Protein AF-A0A357B096-F1 (afdb_monomer_lite)

Structure (mmCIF, N/CA/C/O backbone):
data_AF-A0A357B096-F1
#
_entry.id   AF-A0A357B096-F1
#
loop_
_atom_site.group_PDB
_atom_site.id
_atom_site.type_symbol
_atom_site.label_atom_id
_atom_site.label_alt_id
_atom_site.label_comp_id
_atom_site.label_asym_id
_atom_site.label_entity_id
_atom_site.label_seq_id
_atom_site.pdbx_PDB_ins_code
_atom_site.Cartn_x
_atom_site.Cartn_y
_atom_site.Cartn_z
_atom_site.occupancy
_atom_site.B_iso_or_equiv
_atom_site.auth_seq_id
_atom_site.auth_comp_id
_atom_site.auth_asym_id
_atom_site.auth_atom_id
_atom_site.pdbx_PDB_model_num
ATOM 1 N N . GLY A 1 1 ? 6.303 14.203 38.501 1.00 31.31 1 GLY A N 1
ATOM 2 C CA . GLY A 1 1 ? 5.641 14.514 39.780 1.00 31.31 1 GLY A CA 1
ATOM 3 C C . GLY A 1 1 ? 6.641 14.340 40.897 1.00 31.31 1 GLY A C 1
ATOM 4 O O . GLY A 1 1 ? 7.322 13.324 40.927 1.00 31.31 1 GLY A O 1
ATOM 5 N N . THR A 1 2 ? 6.788 15.343 41.754 1.00 23.73 2 THR A N 1
ATOM 6 C CA . THR A 1 2 ? 7.659 15.304 42.933 1.00 23.73 2 THR A CA 1
ATOM 7 C C . THR A 1 2 ? 7.114 14.257 43.903 1.00 23.73 2 THR A C 1
ATOM 9 O O . THR A 1 2 ? 5.992 14.397 44.383 1.00 23.73 2 THR A O 1
ATOM 12 N N . TYR A 1 3 ? 7.874 13.185 44.145 1.00 24.59 3 TYR A N 1
ATOM 13 C CA . TYR A 1 3 ? 7.537 12.177 45.149 1.00 24.59 3 TYR A CA 1
ATOM 14 C C . TYR A 1 3 ? 7.360 12.856 46.510 1.00 24.59 3 TYR A C 1
ATOM 16 O O . TYR A 1 3 ? 8.209 13.637 46.945 1.00 24.59 3 TYR A O 1
ATOM 24 N N . ALA A 1 4 ? 6.236 12.574 47.164 1.00 33.19 4 ALA A N 1
ATOM 25 C CA . ALA A 1 4 ? 5.960 13.056 48.502 1.00 33.19 4 ALA A CA 1
ATOM 26 C C . ALA A 1 4 ? 7.019 12.523 49.482 1.00 33.19 4 ALA A C 1
ATOM 28 O O . ALA A 1 4 ? 7.172 11.317 49.637 1.00 33.19 4 ALA A O 1
ATOM 29 N N . GLY A 1 5 ? 7.731 13.468 50.102 1.00 34.09 5 GLY A N 1
ATOM 30 C CA . GLY A 1 5 ? 8.278 13.444 51.460 1.00 34.09 5 GLY A CA 1
ATOM 31 C C . GLY A 1 5 ? 8.869 12.137 51.987 1.00 34.09 5 GLY A C 1
ATOM 32 O O . GLY A 1 5 ? 8.152 11.219 52.365 1.00 34.09 5 GLY A O 1
ATOM 33 N N . SER A 1 6 ? 10.191 12.147 52.152 1.00 34.19 6 SER A N 1
ATOM 34 C CA . SER A 1 6 ? 10.946 11.312 53.091 1.00 34.19 6 SER A CA 1
ATOM 35 C C . SER A 1 6 ? 10.172 10.995 54.379 1.00 34.19 6 SER A C 1
ATOM 37 O O . SER A 1 6 ? 9.695 11.913 55.053 1.00 34.19 6 SER A O 1
ATOM 39 N N . HIS A 1 7 ? 10.120 9.710 54.747 1.00 34.50 7 HIS A N 1
ATOM 40 C CA . HIS A 1 7 ? 9.739 9.268 56.090 1.00 34.50 7 HIS A CA 1
ATOM 41 C C . HIS A 1 7 ? 10.534 10.081 57.133 1.00 34.50 7 HIS A C 1
ATOM 43 O O . HIS A 1 7 ? 11.765 10.120 57.040 1.00 34.50 7 HIS A O 1
ATOM 49 N N . PRO A 1 8 ? 9.885 10.757 58.099 1.00 43.59 8 PRO A N 1
ATOM 50 C CA . PRO A 1 8 ? 10.605 11.371 59.206 1.00 43.59 8 PRO A CA 1
ATOM 51 C C . PRO A 1 8 ? 11.349 10.280 59.987 1.00 43.59 8 PRO A C 1
ATOM 53 O O . PRO A 1 8 ? 10.822 9.188 60.190 1.00 43.59 8 PRO A O 1
ATOM 56 N N . TYR A 1 9 ? 12.585 10.583 60.395 1.00 44.62 9 TYR A N 1
ATOM 57 C CA . TYR A 1 9 ? 13.492 9.649 61.081 1.00 44.62 9 TYR A CA 1
ATOM 58 C C . TYR A 1 9 ? 12.929 9.152 62.427 1.00 44.62 9 TYR A C 1
ATOM 60 O O . TYR A 1 9 ? 13.328 8.102 62.916 1.00 44.62 9 TYR A O 1
ATOM 68 N N . GLU A 1 10 ? 11.971 9.887 62.997 1.00 45.72 10 GLU A N 1
ATOM 69 C CA . GLU A 1 10 ? 11.179 9.478 64.151 1.00 45.72 10 GLU A CA 1
ATOM 70 C C . GLU A 1 10 ? 9.690 9.707 63.860 1.00 45.72 10 GLU A C 1
ATOM 72 O O . GLU A 1 10 ? 9.260 10.811 63.515 1.00 45.72 10 GLU A O 1
ATOM 77 N N . ASN A 1 11 ? 8.901 8.641 63.988 1.00 51.53 11 ASN A N 1
ATOM 78 C CA . ASN A 1 11 ? 7.446 8.666 63.936 1.00 51.53 11 ASN A CA 1
ATOM 79 C C . ASN A 1 11 ? 6.910 8.708 65.374 1.00 51.53 11 ASN A C 1
ATOM 81 O O . ASN A 1 11 ? 7.250 7.859 66.196 1.00 51.53 11 ASN A O 1
ATOM 85 N N . GLU A 1 12 ? 6.037 9.667 65.682 1.00 50.75 12 GLU A N 1
ATOM 86 C CA . GLU A 1 12 ? 5.393 9.786 66.999 1.00 50.75 12 GLU A CA 1
ATOM 87 C C . GLU A 1 12 ? 4.613 8.508 67.379 1.00 50.75 12 GLU A C 1
ATOM 89 O O . GLU A 1 12 ? 4.503 8.183 68.559 1.00 50.75 12 GLU A O 1
ATOM 94 N N . LEU A 1 13 ? 4.138 7.731 66.394 1.00 50.28 13 LEU A N 1
ATOM 95 C CA . LEU A 1 13 ? 3.526 6.413 66.614 1.00 50.28 13 LEU A CA 1
ATOM 96 C C . LEU A 1 13 ? 4.546 5.326 66.988 1.00 50.28 13 LEU A C 1
ATOM 98 O O . LEU A 1 13 ? 4.192 4.432 67.753 1.00 50.28 13 LEU A O 1
ATOM 102 N N . ASP A 1 14 ? 5.797 5.413 66.527 1.00 52.03 14 ASP A N 1
ATOM 103 C CA . ASP A 1 14 ? 6.862 4.468 66.904 1.00 52.03 14 ASP A CA 1
ATOM 104 C C . ASP A 1 14 ? 7.329 4.721 68.345 1.00 52.03 14 ASP A C 1
ATOM 106 O O . ASP A 1 14 ? 7.612 3.777 69.084 1.00 52.03 14 ASP A O 1
ATOM 110 N N . ALA A 1 15 ? 7.309 5.981 68.798 1.00 51.38 15 ALA A N 1
ATOM 111 C CA . ALA A 1 15 ? 7.528 6.337 70.202 1.00 51.38 15 ALA A CA 1
ATOM 112 C C . ALA A 1 15 ? 6.404 5.814 71.123 1.00 51.38 15 ALA A C 1
ATOM 114 O O . ALA A 1 15 ? 6.666 5.416 72.259 1.00 51.38 15 ALA A O 1
ATOM 115 N N . ILE A 1 16 ? 5.161 5.762 70.627 1.00 53.56 16 ILE A N 1
ATOM 116 C CA . ILE A 1 16 ? 4.012 5.184 71.344 1.00 53.56 16 ILE A CA 1
ATOM 117 C C . ILE A 1 16 ? 4.080 3.646 71.340 1.00 53.56 16 ILE A C 1
ATOM 119 O O . ILE A 1 16 ? 3.831 3.023 72.372 1.00 53.56 16 ILE A O 1
ATOM 123 N N . ALA A 1 17 ? 4.469 3.027 70.221 1.00 51.16 17 ALA A N 1
ATOM 124 C CA . ALA A 1 17 ? 4.640 1.577 70.102 1.00 51.16 17 ALA A CA 1
ATOM 125 C C . ALA A 1 17 ? 5.830 1.050 70.928 1.00 51.16 17 ALA A C 1
ATOM 127 O O . ALA A 1 17 ? 5.753 -0.035 71.501 1.00 51.16 17 ALA A O 1
ATOM 128 N N . GLY A 1 18 ? 6.908 1.832 71.055 1.00 51.66 18 GLY A N 1
ATOM 129 C CA . GLY A 1 18 ? 8.050 1.526 71.923 1.00 51.66 18 GLY A CA 1
ATOM 130 C C . GLY A 1 18 ? 7.743 1.632 73.424 1.00 51.66 18 GLY A C 1
ATOM 131 O O . GLY A 1 18 ? 8.459 1.058 74.243 1.00 51.66 18 GLY A O 1
ATOM 132 N N . ALA A 1 19 ? 6.653 2.308 73.800 1.00 55.06 19 ALA A N 1
ATOM 133 C CA . ALA A 1 19 ? 6.214 2.510 75.179 1.00 55.06 19 ALA A CA 1
ATOM 134 C C . ALA A 1 19 ? 5.150 1.485 75.629 1.00 55.06 19 ALA A C 1
ATOM 136 O O . ALA A 1 19 ? 4.215 1.838 76.346 1.00 55.06 19 ALA A O 1
ATOM 137 N N . LEU A 1 20 ? 5.301 0.209 75.244 1.00 47.72 20 LEU A N 1
ATOM 138 C CA . LEU A 1 20 ? 4.430 -0.940 75.577 1.00 47.72 20 LEU A CA 1
ATOM 139 C C . LEU A 1 20 ? 4.403 -1.321 77.081 1.00 47.72 20 LEU A C 1
ATOM 141 O O . LEU A 1 20 ? 4.337 -2.491 77.447 1.00 47.72 20 LEU A O 1
ATOM 145 N N . ASN A 1 21 ? 4.420 -0.337 77.978 1.00 53.28 21 ASN A N 1
ATOM 146 C CA . ASN A 1 21 ? 4.045 -0.497 79.374 1.00 53.28 21 ASN A CA 1
ATOM 147 C C . ASN A 1 21 ? 2.900 0.471 79.684 1.00 53.28 21 ASN A C 1
ATOM 149 O O . ASN A 1 21 ? 3.072 1.690 79.694 1.00 53.28 21 ASN A O 1
ATOM 153 N N . ALA A 1 22 ? 1.722 -0.089 79.967 1.00 53.56 22 ALA A N 1
ATOM 154 C CA . ALA A 1 22 ? 0.479 0.644 80.214 1.00 53.56 22 ALA A CA 1
ATOM 155 C C . ALA A 1 22 ? 0.575 1.686 81.354 1.00 53.56 22 ALA A C 1
ATOM 157 O O . ALA A 1 22 ? -0.200 2.643 81.381 1.00 53.56 22 ALA A O 1
ATOM 158 N N . ASP A 1 23 ? 1.545 1.541 82.263 1.00 54.91 23 ASP A N 1
ATOM 159 C CA . ASP A 1 23 ? 1.785 2.482 83.363 1.00 54.91 23 ASP A CA 1
ATOM 160 C C . ASP A 1 23 ? 2.572 3.738 82.949 1.00 54.91 23 ASP A C 1
ATOM 162 O O . ASP A 1 23 ? 2.404 4.793 83.563 1.00 54.91 23 ASP A O 1
ATOM 166 N N . ALA A 1 24 ? 3.374 3.676 81.880 1.00 53.66 24 ALA A N 1
ATOM 167 C CA . ALA A 1 24 ? 4.064 4.850 81.340 1.00 53.66 24 ALA A CA 1
ATOM 168 C C . ALA A 1 24 ? 3.096 5.778 80.580 1.00 53.66 24 ALA A C 1
ATOM 170 O O . ALA A 1 24 ? 3.216 7.001 80.664 1.00 53.66 24 ALA A O 1
ATOM 171 N N . LEU A 1 25 ? 2.078 5.210 79.914 1.00 53.47 25 LEU A N 1
ATOM 172 C CA . LEU A 1 25 ? 1.051 5.974 79.194 1.00 53.47 25 LEU A CA 1
ATOM 173 C C . LEU A 1 25 ? 0.126 6.780 80.121 1.00 53.47 25 LEU A C 1
ATOM 175 O O . LEU A 1 25 ? -0.316 7.865 79.750 1.00 53.47 25 LEU A O 1
ATOM 179 N N . LYS A 1 26 ? -0.166 6.291 81.333 1.00 53.31 26 LYS A N 1
ATOM 180 C CA . LYS A 1 26 ? -1.078 6.979 82.271 1.00 53.31 26 LYS A CA 1
ATOM 181 C C . LYS A 1 26 ? -0.535 8.302 82.814 1.00 53.31 26 LYS A C 1
ATOM 183 O O . LYS A 1 26 ? -1.327 9.151 83.212 1.00 53.31 26 LYS A O 1
ATOM 188 N N . ASN A 1 27 ? 0.787 8.476 82.827 1.00 54.12 27 ASN A N 1
ATOM 189 C CA . ASN A 1 27 ? 1.449 9.601 83.490 1.00 54.12 27 ASN A CA 1
ATOM 190 C C . ASN A 1 27 ? 2.103 10.602 82.525 1.00 54.12 27 ASN A C 1
ATOM 192 O O . ASN A 1 27 ? 2.742 11.541 82.993 1.00 54.12 27 ASN A O 1
ATOM 196 N N . MET A 1 28 ? 1.953 10.443 81.202 1.00 55.00 28 MET A N 1
ATOM 197 C CA . MET A 1 28 ? 2.468 11.417 80.233 1.00 55.00 28 MET A CA 1
ATOM 198 C C . MET A 1 28 ? 1.518 12.622 80.096 1.00 55.00 28 MET A C 1
ATOM 200 O O . MET A 1 28 ? 0.404 12.474 79.578 1.00 55.00 28 MET A O 1
ATOM 204 N N . PRO A 1 29 ? 1.935 13.837 80.508 1.00 50.44 29 PRO A N 1
ATOM 205 C CA . PRO A 1 29 ? 1.130 15.039 80.329 1.00 50.44 29 PRO A CA 1
ATOM 206 C C . PRO A 1 29 ? 0.944 15.318 78.833 1.00 50.44 29 PRO A C 1
ATOM 208 O O . PRO A 1 29 ? 1.916 15.418 78.092 1.00 50.44 29 PRO A O 1
ATOM 211 N N . GLY A 1 30 ? -0.306 15.444 78.383 1.00 56.06 30 GLY A N 1
ATOM 212 C CA . GLY A 1 30 ? -0.632 15.742 76.983 1.00 56.06 30 GLY A CA 1
ATOM 213 C C . GLY A 1 30 ? -0.861 14.523 76.083 1.00 56.06 30 GLY A C 1
ATOM 214 O O . GLY A 1 30 ? -1.263 14.712 74.937 1.00 56.06 30 GLY A O 1
ATOM 215 N N . LEU A 1 31 ? -0.707 13.290 76.587 1.00 53.12 31 LEU A N 1
ATOM 216 C CA . LEU A 1 31 ? -0.894 12.073 75.786 1.00 53.12 31 LEU A CA 1
ATOM 217 C C . LEU A 1 31 ? -2.338 11.888 75.304 1.00 53.12 31 LEU A C 1
ATOM 219 O O . LEU A 1 31 ? -2.540 11.506 74.158 1.00 53.12 31 LEU A O 1
ATOM 223 N N . SER A 1 32 ? -3.349 12.221 76.120 1.00 54.16 32 SER A N 1
ATOM 224 C CA . SER A 1 32 ? -4.742 12.161 75.650 1.00 54.16 32 SER A CA 1
ATOM 225 C C . SER A 1 32 ? -4.995 13.183 74.542 1.00 54.16 32 SER A C 1
ATOM 227 O O . SER A 1 32 ? -5.658 12.859 73.569 1.00 54.16 32 SER A O 1
ATOM 229 N N . GLY A 1 33 ? -4.411 14.383 74.637 1.00 56.25 33 GLY A N 1
ATOM 230 C CA . GLY A 1 33 ? -4.511 15.409 73.599 1.00 56.25 33 GLY A CA 1
ATOM 231 C C . GLY A 1 33 ? -3.771 15.026 72.315 1.00 56.25 33 GLY A C 1
ATOM 232 O O . GLY A 1 33 ? -4.271 15.287 71.224 1.00 56.25 33 GLY A O 1
ATOM 233 N N . ALA A 1 34 ? -2.613 14.371 72.432 1.00 56.81 34 ALA A N 1
ATOM 234 C CA . ALA A 1 34 ? -1.844 13.856 71.302 1.00 56.81 34 ALA A CA 1
ATOM 235 C C . ALA A 1 34 ? -2.537 12.658 70.634 1.00 56.81 34 ALA A C 1
ATOM 237 O O . ALA A 1 34 ? -2.692 12.661 69.418 1.00 56.81 34 ALA A O 1
ATOM 238 N N . MET A 1 35 ? -3.048 11.690 71.406 1.00 53.88 35 MET A N 1
ATOM 239 C CA . MET A 1 35 ? -3.862 10.583 70.888 1.00 53.88 35 MET A CA 1
ATOM 240 C C . MET A 1 35 ? -5.145 11.083 70.236 1.00 53.88 35 MET A C 1
ATOM 242 O O . MET A 1 35 ? -5.510 10.595 69.176 1.00 53.88 35 MET A O 1
ATOM 246 N N . GLN A 1 36 ? -5.827 12.057 70.837 1.00 52.97 36 GLN A N 1
ATOM 247 C CA . GLN A 1 36 ? -7.062 12.607 70.290 1.00 52.97 36 GLN A CA 1
ATOM 248 C C . GLN A 1 36 ? -6.782 13.393 69.005 1.00 52.97 36 GLN A C 1
ATOM 250 O O . GLN A 1 36 ? -7.494 13.205 68.028 1.00 52.97 36 GLN A O 1
ATOM 255 N N . LYS A 1 37 ? -5.694 14.174 68.936 1.00 58.66 37 LYS A N 1
ATOM 256 C CA . LYS A 1 37 ? -5.234 14.793 67.680 1.00 58.66 37 LYS A CA 1
ATOM 257 C C . LYS A 1 37 ? -4.816 13.762 66.634 1.00 58.66 37 LYS A C 1
ATOM 259 O O . LYS A 1 37 ? -5.116 13.960 65.466 1.00 58.66 37 LYS A O 1
ATOM 264 N N . ALA A 1 38 ? -4.146 12.681 67.024 1.00 54.16 38 ALA A N 1
ATOM 265 C CA . ALA A 1 38 ? -3.740 11.617 66.110 1.00 54.16 38 ALA A CA 1
ATOM 266 C C . ALA A 1 38 ? -4.950 10.837 65.577 1.00 54.16 38 ALA A C 1
ATOM 268 O O . ALA A 1 38 ? -5.019 10.588 64.380 1.00 54.16 38 ALA A O 1
ATOM 269 N N . LEU A 1 39 ? -5.929 10.521 66.430 1.00 55.62 39 LEU A N 1
ATOM 270 C CA . LEU A 1 39 ? -7.196 9.885 66.057 1.00 55.62 39 LEU A CA 1
ATOM 271 C C . LEU A 1 39 ? -8.057 10.800 65.188 1.00 55.62 39 LEU A C 1
ATOM 273 O O . LEU A 1 39 ? -8.617 10.326 64.210 1.00 55.62 39 LEU A O 1
ATOM 277 N N . VAL A 1 40 ? -8.125 12.099 65.496 1.00 58.16 40 VAL A N 1
ATOM 278 C CA . VAL A 1 40 ? -8.810 13.091 64.652 1.00 58.16 40 VAL A CA 1
ATOM 279 C C . VAL A 1 40 ? -8.108 13.207 63.308 1.00 58.16 40 VAL A C 1
ATOM 281 O O . VAL A 1 40 ? -8.769 13.087 62.294 1.00 58.16 40 VAL A O 1
ATOM 284 N N . LYS A 1 41 ? -6.779 13.327 63.265 1.00 57.47 41 LYS A N 1
ATOM 285 C CA . LYS A 1 41 ? -6.014 13.417 62.012 1.00 57.47 41 LYS A CA 1
ATOM 286 C C . LYS A 1 41 ? -6.062 12.122 61.198 1.00 57.47 41 LYS A C 1
ATOM 288 O O . LYS A 1 41 ? -6.023 12.169 59.974 1.00 57.47 41 LYS A O 1
ATOM 293 N N . TYR A 1 42 ? -6.134 10.965 61.859 1.00 55.25 42 TYR A N 1
ATOM 294 C CA . TYR A 1 42 ? -6.364 9.668 61.223 1.00 55.25 42 TYR A CA 1
ATOM 295 C C . TYR A 1 42 ? -7.795 9.566 60.696 1.00 55.25 42 TYR A C 1
ATOM 297 O O . TYR A 1 42 ? -7.974 9.122 59.573 1.00 55.25 42 TYR A O 1
ATOM 305 N N . GLY A 1 43 ? -8.788 10.033 61.456 1.00 46.84 43 GLY A N 1
ATOM 306 C CA . GLY A 1 43 ? -10.183 10.146 61.034 1.00 46.84 43 GLY A CA 1
ATOM 307 C C . GLY A 1 43 ? -10.348 11.094 59.849 1.00 46.84 43 GLY A C 1
ATOM 308 O O . GLY A 1 43 ? -10.950 10.706 58.863 1.00 46.84 43 GLY A O 1
ATOM 309 N N . GLU A 1 44 ? -9.725 12.271 59.881 1.00 49.50 44 GLU A N 1
ATOM 310 C CA . GLU A 1 44 ? -9.669 13.236 58.780 1.00 49.50 44 GLU A CA 1
ATOM 311 C C . GLU A 1 44 ? -8.977 12.638 57.558 1.00 49.50 44 GLU A C 1
ATOM 313 O O . GLU A 1 44 ? -9.485 12.786 56.458 1.00 49.50 44 GLU A O 1
ATOM 318 N N . ARG A 1 45 ? -7.862 11.913 57.720 1.00 50.81 45 ARG A N 1
ATOM 319 C CA . ARG A 1 45 ? -7.208 11.214 56.600 1.00 50.81 45 ARG A CA 1
ATOM 320 C C . ARG A 1 45 ? -8.034 10.056 56.069 1.00 50.81 45 ARG A C 1
ATOM 322 O O . ARG A 1 45 ? -8.083 9.869 54.864 1.00 50.81 45 ARG A O 1
ATOM 329 N N . ALA A 1 46 ? -8.673 9.278 56.933 1.00 47.16 46 ALA A N 1
ATOM 330 C CA . ALA A 1 46 ? -9.563 8.194 56.538 1.00 47.16 46 ALA A CA 1
ATOM 331 C C . ALA A 1 46 ? -10.824 8.738 55.856 1.00 47.16 46 ALA A C 1
ATOM 333 O O . ALA A 1 46 ? -11.319 8.117 54.929 1.00 47.16 46 ALA A O 1
ATOM 334 N N . GLN A 1 47 ? -11.303 9.914 56.259 1.00 43.34 47 GLN A N 1
ATOM 335 C CA . GLN A 1 47 ? -12.431 10.612 55.652 1.00 43.34 47 GLN A CA 1
ATOM 336 C C . GLN A 1 47 ? -12.028 11.288 54.331 1.00 43.34 47 GLN A C 1
ATOM 338 O O . GLN A 1 47 ? -12.748 11.151 53.354 1.00 43.34 47 GLN A O 1
ATOM 343 N N . GLN A 1 48 ? -10.849 11.916 54.251 1.00 44.06 48 GLN A N 1
ATOM 344 C CA . GLN A 1 48 ? -10.260 12.451 53.012 1.00 44.06 48 GLN A CA 1
ATOM 345 C C . GLN A 1 48 ? -9.932 11.351 51.995 1.00 44.06 48 GLN A C 1
ATOM 347 O O . GLN A 1 48 ? -10.052 11.577 50.799 1.00 44.06 48 GLN A O 1
ATOM 352 N N . ASN A 1 49 ? -9.524 10.168 52.460 1.00 43.38 49 ASN A N 1
ATOM 353 C CA . ASN A 1 49 ? -9.227 9.021 51.599 1.00 43.38 49 ASN A CA 1
ATOM 354 C C . ASN A 1 49 ? -10.458 8.132 51.336 1.00 43.38 49 ASN A C 1
ATOM 356 O O . ASN A 1 49 ? -10.420 7.315 50.421 1.00 43.38 49 ASN A O 1
ATOM 360 N N . GLY A 1 50 ? -11.504 8.234 52.163 1.00 36.69 50 GLY A N 1
ATOM 361 C CA . GLY A 1 50 ? -12.698 7.381 52.135 1.00 36.69 50 GLY A CA 1
ATOM 362 C C . GLY A 1 50 ? -13.941 8.045 51.541 1.00 36.69 50 GLY A C 1
ATOM 363 O O . GLY A 1 50 ? -14.854 7.341 51.118 1.00 36.69 50 GLY A O 1
ATOM 364 N N . LEU A 1 51 ? -13.987 9.378 51.465 1.00 42.84 51 LEU A N 1
ATOM 365 C CA . LEU A 1 51 ? -14.939 10.083 50.614 1.00 42.84 51 LEU A CA 1
ATOM 366 C C . LEU A 1 51 ? -14.412 10.025 49.180 1.00 42.84 51 LEU A C 1
ATOM 368 O O . LEU A 1 51 ? -13.391 10.630 48.856 1.00 42.84 51 LEU A O 1
ATOM 372 N N . LEU A 1 52 ? -15.121 9.285 48.324 1.00 50.38 52 LEU A N 1
ATOM 373 C CA . LEU A 1 52 ? -15.070 9.462 46.875 1.00 50.38 52 LEU A CA 1
ATOM 374 C C . LEU A 1 52 ? -15.185 10.966 46.600 1.00 50.38 52 LEU A C 1
ATOM 376 O O . LEU A 1 52 ? -16.207 11.572 46.914 1.00 50.38 52 LEU A O 1
ATOM 380 N N . VAL A 1 53 ? -14.092 11.566 46.124 1.00 51.16 53 VAL A N 1
ATOM 381 C CA . VAL A 1 53 ? -13.943 13.015 45.967 1.00 51.16 53 VAL A CA 1
ATOM 382 C C . VAL A 1 53 ? -14.997 13.506 44.981 1.00 51.16 53 VAL A C 1
ATOM 384 O O . VAL A 1 53 ? -14.811 13.418 43.768 1.00 51.16 53 VAL A O 1
ATOM 387 N N . VAL A 1 54 ? -16.116 14.011 45.502 1.00 54.50 54 VAL A N 1
ATOM 388 C CA . VAL A 1 54 ? -16.960 14.945 44.759 1.00 54.50 54 VAL A CA 1
ATOM 389 C C . VAL A 1 54 ? -16.036 16.110 44.397 1.00 54.50 54 VAL A C 1
ATOM 391 O O . VAL A 1 54 ? -15.390 16.642 45.301 1.00 54.50 54 VAL A O 1
ATOM 394 N N . PRO A 1 55 ? -15.886 16.471 43.111 1.00 60.44 55 PRO A N 1
ATOM 395 C CA . PRO A 1 55 ? -14.989 17.553 42.728 1.00 60.44 55 PRO A CA 1
ATOM 396 C C . PRO A 1 55 ? -15.348 18.830 43.488 1.00 60.44 55 PRO A C 1
ATOM 398 O O . PRO A 1 55 ? -16.511 19.203 43.504 1.00 60.44 55 PRO A O 1
ATOM 401 N N . ASP A 1 56 ? -14.381 19.543 44.066 1.00 63.50 56 ASP A N 1
ATOM 402 C CA . ASP A 1 56 ? -14.658 20.838 44.719 1.00 63.50 56 ASP A CA 1
ATOM 403 C C . ASP A 1 56 ? -15.143 21.912 43.714 1.00 63.50 56 ASP A C 1
ATOM 405 O O . ASP A 1 56 ? -15.652 22.965 44.096 1.00 63.50 56 ASP A O 1
ATOM 409 N N . ASP A 1 57 ? -14.989 21.642 42.416 1.00 68.00 57 ASP A N 1
ATOM 410 C CA . ASP A 1 57 ? -15.483 22.457 41.313 1.00 68.00 57 ASP A CA 1
ATOM 411 C C . ASP A 1 57 ? -16.922 22.064 40.946 1.00 68.00 57 ASP A C 1
ATOM 413 O O . ASP A 1 57 ? -17.164 21.009 40.354 1.00 68.00 57 ASP A O 1
ATOM 417 N N . PHE A 1 58 ? -17.877 22.946 41.247 1.00 73.31 58 PHE A N 1
ATOM 418 C CA . PHE A 1 58 ? -19.294 22.764 40.916 1.00 73.31 58 PHE A CA 1
ATOM 419 C C . PHE A 1 58 ? -19.545 22.519 39.422 1.00 73.31 58 PHE A C 1
ATOM 421 O O . PHE A 1 58 ? -20.428 21.743 39.076 1.00 73.31 58 PHE A O 1
ATOM 428 N N . SER A 1 59 ? -18.736 23.094 38.528 1.00 74.19 59 SER A N 1
ATOM 429 C CA . SER A 1 59 ? -18.888 22.860 37.087 1.00 74.19 59 SER A CA 1
ATOM 430 C C . SER A 1 59 ? -18.486 21.443 36.667 1.00 74.19 59 SER A C 1
ATOM 432 O O . SER A 1 59 ? -18.979 20.936 35.658 1.00 74.19 59 SER A O 1
ATOM 434 N N . LEU A 1 60 ? -17.601 20.793 37.432 1.00 66.81 60 LEU A N 1
ATOM 435 C CA . LEU A 1 60 ? -17.268 19.379 37.271 1.00 66.81 60 LEU A CA 1
ATOM 436 C C . LEU A 1 60 ? -18.313 18.484 37.942 1.00 66.81 60 LEU A C 1
ATOM 438 O O . LEU A 1 60 ? -18.625 17.434 37.388 1.00 66.81 60 LEU A O 1
ATOM 442 N N . GLN A 1 61 ? -18.887 18.904 39.075 1.00 70.31 61 GLN A N 1
ATOM 443 C CA . GLN A 1 61 ? -20.015 18.200 39.702 1.00 70.31 61 GLN A CA 1
ATOM 444 C C . GLN A 1 61 ? -21.223 18.129 38.758 1.00 70.31 61 GLN A C 1
ATOM 446 O O . GLN A 1 61 ? -21.797 17.056 38.596 1.00 70.31 61 GLN A O 1
ATOM 451 N N . ASP A 1 62 ? -21.542 19.229 38.067 1.00 72.44 62 ASP A N 1
ATOM 452 C CA . ASP A 1 62 ? -22.614 19.290 37.060 1.00 72.44 62 ASP A CA 1
ATOM 453 C C . ASP A 1 62 ? -22.364 18.359 35.857 1.00 72.44 62 ASP A C 1
ATOM 455 O O . ASP A 1 62 ? -23.291 18.016 35.123 1.00 72.44 62 ASP A O 1
ATOM 459 N N . GLN A 1 63 ? -21.112 17.942 35.635 1.00 72.94 63 GLN A N 1
ATOM 460 C CA . GLN A 1 63 ? -20.727 16.998 34.580 1.00 72.94 63 GLN A CA 1
ATOM 461 C C . GLN A 1 63 ? -20.697 15.538 35.059 1.00 72.94 63 GLN A C 1
ATOM 463 O O . GLN A 1 63 ? -20.515 14.637 34.236 1.00 72.94 63 GLN A O 1
ATOM 468 N N . CYS A 1 64 ? -20.847 15.276 36.360 1.00 76.69 64 CYS A N 1
ATOM 469 C CA . CYS A 1 64 ? -20.889 13.921 36.895 1.00 76.69 64 CYS A CA 1
ATOM 470 C C . CYS A 1 64 ? -22.277 13.293 36.717 1.00 76.69 64 CYS A C 1
ATOM 472 O O . CYS A 1 64 ? -23.309 13.949 36.857 1.00 76.69 64 CYS A O 1
ATOM 474 N N . SER A 1 65 ? -22.297 11.981 36.471 1.00 83.31 65 SER A N 1
ATOM 475 C CA . SER A 1 65 ? -23.528 11.207 36.620 1.00 83.31 65 SER A CA 1
ATOM 476 C C . SER A 1 65 ? -23.976 11.246 38.083 1.00 83.31 65 SER A C 1
ATOM 478 O O . SER A 1 65 ? -23.149 11.183 38.998 1.00 83.31 65 SER A O 1
ATOM 480 N N . SER A 1 66 ? -25.277 11.389 38.304 1.00 84.94 66 SER A N 1
ATOM 481 C CA . SER A 1 66 ? -25.862 11.598 39.621 1.00 84.94 66 SER A CA 1
ATOM 482 C C . SER A 1 66 ? -27.188 10.862 39.761 1.00 84.94 66 SER A C 1
ATOM 484 O O . SER A 1 66 ? -27.906 10.618 38.788 1.00 84.94 66 SER A O 1
ATOM 486 N N . VAL A 1 67 ? -27.492 10.507 41.007 1.00 86.31 67 VAL A N 1
ATOM 487 C CA . VAL A 1 67 ? -28.771 9.944 41.435 1.00 86.31 67 VAL A CA 1
ATOM 488 C C . VAL A 1 67 ? -29.361 10.934 42.424 1.00 86.31 67 VAL A C 1
ATOM 490 O O . VAL A 1 67 ? -28.767 11.194 43.472 1.00 86.31 67 VAL A O 1
ATOM 493 N N . SER A 1 68 ? -30.500 11.526 42.081 1.00 82.25 68 SER A N 1
ATOM 494 C CA . SER A 1 68 ? -31.195 12.428 42.999 1.00 82.25 68 SER A CA 1
ATOM 495 C C . SER A 1 68 ? -31.988 11.616 44.009 1.00 82.25 68 SER A C 1
ATOM 497 O O . SER A 1 68 ? -32.790 10.763 43.636 1.00 82.25 68 SER A O 1
ATOM 499 N N . ILE A 1 69 ? -31.743 11.879 45.291 1.00 77.94 69 ILE A N 1
ATOM 500 C CA . ILE A 1 69 ? -32.373 11.167 46.398 1.00 77.94 69 ILE A CA 1
ATOM 501 C C . ILE A 1 69 ? -32.952 12.168 47.394 1.00 77.94 69 ILE A C 1
ATOM 503 O O . ILE A 1 69 ? -32.299 13.146 47.759 1.00 77.94 69 ILE A O 1
ATOM 507 N N . GLU A 1 70 ? -34.177 11.917 47.844 1.00 79.69 70 GLU A N 1
ATOM 508 C CA . GLU A 1 70 ? -34.792 12.657 48.944 1.00 79.69 70 GLU A CA 1
ATOM 509 C C . GLU A 1 70 ? -34.703 11.809 50.210 1.00 79.69 70 GLU A C 1
ATOM 511 O O . GLU A 1 70 ? -35.172 10.673 50.250 1.00 79.69 70 GLU A O 1
ATOM 516 N N . VAL A 1 71 ? -34.060 12.351 51.245 1.00 71.62 71 VAL A N 1
ATOM 517 C CA . VAL A 1 71 ? -33.868 11.657 52.520 1.00 71.62 71 VAL A CA 1
ATOM 518 C C . VAL A 1 71 ? -34.717 12.340 53.586 1.00 71.62 71 VAL A C 1
ATOM 520 O O . VAL A 1 71 ? -34.548 13.529 53.864 1.00 71.62 71 VAL A O 1
ATOM 523 N N . HIS A 1 72 ? -35.605 11.572 54.213 1.00 76.31 72 HIS A N 1
ATOM 524 C CA . HIS A 1 72 ? -36.413 12.006 55.350 1.00 76.31 72 HIS A CA 1
ATOM 525 C C . HIS A 1 72 ? -36.002 11.228 56.604 1.00 76.31 72 HIS A C 1
ATOM 527 O O . HIS A 1 72 ? -35.680 10.047 56.518 1.00 76.31 72 HIS A O 1
ATOM 533 N N . ASP A 1 73 ? -35.997 11.897 57.761 1.00 69.56 73 ASP A N 1
ATOM 534 C CA . ASP A 1 73 ? -35.824 11.273 59.083 1.00 69.56 73 ASP A CA 1
ATOM 535 C C . ASP A 1 73 ? -34.606 10.328 59.219 1.00 69.56 73 ASP A C 1
ATOM 537 O O . ASP A 1 73 ? -34.687 9.258 59.823 1.00 69.56 73 ASP A O 1
ATOM 541 N N . TRP A 1 74 ? -33.448 10.725 58.666 1.00 74.00 74 TRP A N 1
ATOM 542 C CA . TRP A 1 74 ? -32.231 9.903 58.668 1.00 74.00 74 TRP A CA 1
ATOM 543 C C . TRP A 1 74 ? -31.761 9.564 60.090 1.00 74.00 74 TRP A C 1
ATOM 545 O O . TRP A 1 74 ? -31.334 10.429 60.855 1.00 74.00 74 TRP A O 1
ATOM 555 N N . SER A 1 75 ? -31.794 8.272 60.421 1.00 71.69 75 SER A N 1
ATOM 556 C CA . SER A 1 75 ? -31.427 7.725 61.734 1.00 71.69 75 SER A CA 1
ATOM 557 C C . SER A 1 75 ? -29.915 7.596 61.960 1.00 71.69 75 SER A C 1
ATOM 559 O O . SER A 1 75 ? -29.483 7.256 63.061 1.00 71.69 75 SER A O 1
ATOM 561 N N . GLY A 1 76 ? -29.105 7.831 60.921 1.00 70.31 76 GLY A N 1
ATOM 562 C CA . GLY A 1 76 ? -27.660 7.598 60.928 1.00 70.31 76 GLY A CA 1
ATOM 563 C C . GLY A 1 76 ? -27.239 6.142 60.676 1.00 70.31 76 GLY A C 1
ATOM 564 O O . GLY A 1 76 ? -26.044 5.894 60.536 1.00 70.31 76 GLY A O 1
ATOM 565 N N . ALA A 1 77 ? -28.182 5.196 60.567 1.00 70.19 77 ALA A N 1
ATOM 566 C CA . ALA A 1 77 ? -27.902 3.774 60.303 1.00 70.19 77 ALA A CA 1
ATOM 567 C C . ALA A 1 77 ? -27.706 3.437 58.807 1.00 70.19 77 ALA A C 1
ATOM 569 O O . ALA A 1 77 ? -27.347 2.316 58.461 1.00 70.19 77 ALA A O 1
ATOM 570 N N . GLY A 1 78 ? -27.898 4.421 57.924 1.00 75.62 78 GLY A N 1
ATOM 571 C CA . GLY A 1 78 ? -27.983 4.213 56.475 1.00 75.62 78 GLY A CA 1
ATOM 572 C C . GLY A 1 78 ? -29.438 4.144 56.009 1.00 75.62 78 GLY A C 1
ATOM 573 O O . GLY A 1 78 ? -30.348 4.429 56.789 1.00 75.62 78 GLY A O 1
ATOM 574 N N . PHE A 1 79 ? -29.652 3.869 54.726 1.00 80.88 79 PHE A N 1
ATOM 575 C CA . PHE A 1 79 ? -30.980 3.705 54.132 1.00 80.88 79 PHE A CA 1
ATOM 576 C C . PHE A 1 79 ? -30.879 2.971 52.793 1.00 80.88 79 PHE A C 1
ATOM 578 O O . PHE A 1 79 ? -29.835 2.990 52.137 1.00 80.88 79 PHE A O 1
ATOM 585 N N . THR A 1 80 ? -31.993 2.381 52.373 1.00 80.12 80 THR A N 1
ATOM 586 C CA . THR A 1 80 ? -32.179 1.828 51.033 1.00 80.12 80 THR A CA 1
ATOM 587 C C . THR A 1 80 ? -33.209 2.655 50.272 1.00 80.12 80 THR A C 1
ATOM 589 O O . THR A 1 80 ? -34.202 3.117 50.836 1.00 80.12 80 THR A O 1
ATOM 592 N N . ILE A 1 81 ? -32.970 2.866 48.981 1.00 85.00 81 ILE A N 1
ATOM 593 C CA . ILE A 1 81 ? -33.944 3.440 48.051 1.00 85.00 81 ILE A CA 1
ATOM 594 C C . ILE A 1 81 ? -34.216 2.382 47.002 1.00 85.00 81 ILE A C 1
ATOM 596 O O . ILE A 1 81 ? -33.308 1.959 46.289 1.00 85.00 81 ILE A O 1
ATOM 600 N N . GLU A 1 82 ? -35.470 1.954 46.910 1.00 81.88 82 GLU A N 1
ATOM 601 C CA . GLU A 1 82 ? -35.855 0.874 46.005 1.00 81.88 82 GLU A CA 1
ATOM 602 C C . GLU A 1 82 ? -35.768 1.291 44.535 1.00 81.88 82 GLU A C 1
ATOM 604 O O . GLU A 1 82 ? -35.438 0.462 43.690 1.00 81.88 82 GLU A O 1
ATOM 609 N N . SER A 1 83 ? -36.012 2.565 44.222 1.00 87.00 83 SER A N 1
ATOM 610 C CA . SER A 1 83 ? -35.945 3.081 42.857 1.00 87.00 83 SER A CA 1
ATOM 611 C C . SER A 1 83 ? -35.661 4.581 42.840 1.00 87.00 83 SER A C 1
ATOM 613 O O . SER A 1 83 ? -36.364 5.357 43.484 1.00 87.00 83 SER A O 1
ATOM 615 N N . ALA A 1 84 ? -34.670 4.987 42.055 1.00 88.75 84 ALA A N 1
ATOM 616 C CA . ALA A 1 84 ? -34.322 6.369 41.757 1.00 88.75 84 ALA A CA 1
ATOM 617 C C . ALA A 1 84 ? -33.859 6.501 40.299 1.00 88.75 84 ALA A C 1
ATOM 619 O O . ALA A 1 84 ? -33.374 5.540 39.694 1.00 88.75 84 ALA A O 1
ATOM 620 N N . GLU A 1 85 ? -33.998 7.699 39.735 1.00 90.69 85 GLU A N 1
ATOM 621 C CA . GLU A 1 85 ? -33.454 8.012 38.413 1.00 90.69 85 GLU A CA 1
ATOM 622 C C . GLU A 1 85 ? -31.955 8.319 38.509 1.00 90.69 85 GLU A C 1
ATOM 624 O O . GLU A 1 85 ? -31.505 9.031 39.410 1.00 90.69 85 GLU A O 1
ATOM 629 N N . MET A 1 86 ? -31.188 7.793 37.553 1.00 89.88 86 MET A N 1
ATOM 630 C CA . MET A 1 86 ? -29.755 8.043 37.407 1.00 89.88 86 MET A CA 1
ATOM 631 C C . MET A 1 86 ? -29.497 8.665 36.037 1.00 89.88 86 MET A C 1
ATOM 633 O O . MET A 1 86 ? -29.952 8.139 35.019 1.00 89.88 86 MET A O 1
ATOM 637 N N . THR A 1 87 ? -28.750 9.767 35.984 1.00 90.69 87 THR A N 1
ATOM 638 C CA . THR A 1 87 ? -28.301 10.315 34.695 1.00 90.69 87 THR A CA 1
ATOM 639 C C . THR A 1 87 ? -27.288 9.372 34.031 1.00 90.69 87 THR A C 1
ATOM 641 O O . THR A 1 87 ? -26.569 8.662 34.738 1.00 90.69 87 THR A O 1
ATOM 644 N N . PRO A 1 88 ? -27.187 9.330 32.688 1.00 90.75 88 PRO A N 1
ATOM 645 C CA . PRO A 1 88 ? -26.254 8.432 32.012 1.00 90.75 88 PRO A CA 1
ATOM 646 C C . PRO A 1 88 ? -24.819 8.589 32.521 1.00 90.75 88 PRO A C 1
ATOM 648 O O . PRO A 1 88 ? -24.340 9.705 32.729 1.00 90.75 88 PRO A O 1
ATOM 651 N N . ALA A 1 89 ? -24.130 7.468 32.697 1.00 89.25 89 ALA A N 1
ATOM 652 C CA . ALA A 1 89 ? -22.723 7.430 33.059 1.00 89.25 89 ALA A CA 1
ATOM 653 C C . ALA A 1 89 ? -21.876 7.062 31.841 1.00 89.25 89 ALA A C 1
ATOM 655 O O . ALA A 1 89 ? -22.317 6.333 30.956 1.00 89.25 89 ALA A O 1
ATOM 656 N N . ASN A 1 90 ? -20.645 7.561 31.807 1.00 87.00 90 ASN A N 1
ATOM 657 C CA . ASN A 1 90 ? -19.658 7.171 30.814 1.00 87.00 90 ASN A CA 1
ATOM 658 C C . ASN A 1 90 ? -18.469 6.523 31.531 1.00 87.00 90 ASN A C 1
ATOM 660 O O . ASN A 1 90 ? -17.938 7.103 32.483 1.00 87.00 90 ASN A O 1
ATOM 664 N N . MET A 1 91 ? -18.075 5.327 31.099 1.00 87.56 91 MET A N 1
ATOM 665 C CA . MET A 1 91 ? -16.979 4.573 31.688 1.00 87.56 91 MET A CA 1
ATOM 666 C C . MET A 1 91 ? -15.823 4.395 30.702 1.00 87.56 91 MET A C 1
ATOM 668 O O . MET A 1 91 ? -15.985 3.831 29.624 1.00 87.56 91 MET A O 1
ATOM 672 N N . ALA A 1 92 ? -14.633 4.829 31.111 1.00 85.38 92 ALA A N 1
ATOM 673 C CA . ALA A 1 92 ? -13.382 4.660 30.381 1.00 85.38 92 ALA A CA 1
ATOM 674 C C . ALA A 1 92 ? -12.217 4.486 31.368 1.00 85.38 92 ALA A C 1
ATOM 676 O O . ALA A 1 92 ? -12.349 4.797 32.556 1.00 85.38 92 ALA A O 1
ATOM 677 N N . GLU A 1 93 ? -11.065 4.014 30.884 1.00 83.75 93 GLU A N 1
ATOM 678 C CA . GLU A 1 93 ? -9.862 3.908 31.711 1.00 83.75 93 GLU A CA 1
ATOM 679 C C . GLU A 1 93 ? -9.358 5.303 32.120 1.00 83.75 93 GLU A C 1
ATOM 681 O O . GLU A 1 93 ? -9.172 6.204 31.297 1.00 83.75 93 GLU A O 1
ATOM 686 N N . ARG A 1 94 ? -9.109 5.484 33.420 1.00 78.56 94 ARG A N 1
ATOM 687 C CA . ARG A 1 94 ? -8.804 6.795 34.013 1.00 78.56 94 ARG A CA 1
ATOM 688 C C . ARG A 1 94 ? -7.401 7.293 33.684 1.00 78.56 94 ARG A C 1
ATOM 690 O O . ARG A 1 94 ? -7.143 8.484 33.836 1.00 78.56 94 ARG A O 1
ATOM 697 N N . SER A 1 95 ? -6.489 6.407 33.274 1.00 79.62 95 SER A N 1
ATOM 698 C CA . SER A 1 95 ? -5.132 6.795 32.865 1.00 79.62 95 SER A CA 1
ATOM 699 C C . SER A 1 95 ? -5.082 7.540 31.529 1.00 79.62 95 SER A C 1
ATOM 701 O O . SER A 1 95 ? -4.055 8.143 31.216 1.00 79.62 95 SER A O 1
ATOM 703 N N . LEU A 1 96 ? -6.166 7.515 30.755 1.00 84.31 96 LEU A N 1
ATOM 704 C CA . LEU A 1 96 ? -6.255 8.166 29.451 1.00 84.31 96 LEU A CA 1
ATOM 705 C C . LEU A 1 96 ? -6.530 9.665 29.570 1.00 84.31 96 LEU A C 1
ATOM 707 O O . LEU A 1 96 ? -6.956 10.165 30.613 1.00 84.31 96 LEU A O 1
ATOM 711 N N . THR A 1 97 ? -6.328 10.407 28.486 1.00 85.81 97 THR A N 1
ATOM 712 C CA . THR A 1 97 ? -6.725 11.818 28.432 1.00 85.81 97 THR A CA 1
ATOM 713 C C . THR A 1 97 ? -8.248 11.961 28.410 1.00 85.81 97 THR A C 1
ATOM 715 O O . THR A 1 97 ? -8.964 11.078 27.951 1.00 85.81 97 THR A O 1
ATOM 718 N N . ILE A 1 98 ? -8.775 13.114 28.840 1.00 81.69 98 ILE A N 1
ATOM 719 C CA . ILE A 1 98 ? -10.228 13.387 28.814 1.00 81.69 98 ILE A CA 1
ATOM 720 C C . ILE A 1 98 ? -10.817 13.211 27.404 1.00 81.69 98 ILE A C 1
ATOM 722 O O . ILE A 1 98 ? -11.960 12.788 27.258 1.00 81.69 98 ILE A O 1
ATOM 726 N N . LYS A 1 99 ? -10.047 13.544 26.361 1.00 85.25 99 LYS A N 1
ATOM 727 C CA . LYS A 1 99 ? -10.482 13.391 24.971 1.00 85.25 99 LYS A CA 1
ATOM 728 C C . LYS A 1 99 ? -10.650 11.916 24.605 1.00 85.25 99 LYS A C 1
ATOM 730 O O . LYS A 1 99 ? -11.704 11.561 24.096 1.00 85.25 99 LYS A O 1
ATOM 735 N N . GLU A 1 100 ? -9.648 11.090 24.902 1.00 87.00 100 GLU A N 1
ATOM 736 C CA . GLU A 1 100 ? -9.691 9.640 24.668 1.00 87.00 100 GLU A CA 1
ATOM 737 C C . GLU A 1 100 ? -10.813 8.996 25.480 1.00 87.00 100 GLU A C 1
ATOM 739 O O . GLU A 1 100 ? -11.654 8.309 24.914 1.00 87.00 100 GLU A O 1
ATOM 744 N N . GLN A 1 101 ? -10.923 9.313 26.777 1.00 85.38 101 GLN A N 1
ATOM 745 C CA . GLN A 1 101 ? -12.002 8.809 27.636 1.00 85.38 101 GLN A CA 1
ATOM 746 C C . GLN A 1 101 ? -13.396 9.096 27.062 1.00 85.38 101 GLN A C 1
ATOM 748 O O . GLN A 1 101 ? -14.303 8.280 27.197 1.00 85.38 101 GLN A O 1
ATOM 753 N N . ARG A 1 102 ? -13.578 10.249 26.408 1.00 85.12 102 ARG A N 1
ATOM 754 C CA . ARG A 1 102 ? -14.848 10.606 25.765 1.00 85.12 102 ARG A CA 1
ATOM 755 C C . ARG A 1 102 ? -15.093 9.834 24.468 1.00 85.12 102 ARG A C 1
ATOM 757 O O . ARG A 1 102 ? -16.243 9.484 24.233 1.00 85.12 102 ARG A O 1
ATOM 764 N N . SER A 1 103 ? -14.067 9.569 23.657 1.00 87.50 103 SER A N 1
ATOM 765 C CA . SER A 1 103 ? -14.221 8.851 22.380 1.00 87.50 103 SER A CA 1
ATOM 766 C C . SER A 1 103 ? -14.416 7.346 22.553 1.00 87.50 103 SER A C 1
ATOM 768 O O . SER A 1 103 ? -15.200 6.749 21.828 1.00 87.50 103 SER A O 1
ATOM 770 N N . GLN A 1 104 ? -13.734 6.719 23.517 1.00 92.56 104 GLN A N 1
ATOM 771 C CA . GLN A 1 104 ? -13.819 5.265 23.745 1.00 92.56 104 GLN A CA 1
ATOM 772 C C . GLN A 1 104 ? -14.753 4.869 24.899 1.00 92.56 104 GLN A C 1
ATOM 774 O O . GLN A 1 104 ? -14.759 3.725 25.352 1.00 92.56 104 GLN A O 1
ATOM 779 N N . GLY A 1 105 ? -15.487 5.840 25.427 1.00 90.88 105 GLY A N 1
ATOM 780 C CA . GLY A 1 105 ? -16.284 5.675 26.623 1.00 90.88 105 GLY A CA 1
ATOM 781 C C . GLY A 1 105 ? -17.496 4.762 26.427 1.00 90.88 105 GLY A C 1
ATOM 782 O O . GLY A 1 105 ? -18.287 4.960 25.504 1.00 90.88 105 GLY A O 1
ATOM 783 N N . ILE A 1 106 ? -17.655 3.782 27.316 1.00 93.69 106 ILE A N 1
ATOM 784 C CA . ILE A 1 106 ? -18.829 2.909 27.376 1.00 93.69 106 ILE A CA 1
ATOM 785 C C . ILE A 1 106 ? -19.958 3.675 28.058 1.00 93.69 106 ILE A C 1
ATOM 787 O O . ILE A 1 106 ? -19.847 4.057 29.227 1.00 93.69 106 ILE A O 1
ATOM 791 N N . VAL A 1 107 ? -21.052 3.903 27.334 1.00 93.25 107 VAL A N 1
ATOM 792 C CA . VAL A 1 107 ? -22.188 4.674 27.847 1.00 93.25 107 VAL A CA 1
ATOM 793 C C . VAL A 1 107 ? -23.156 3.740 28.556 1.00 93.25 107 VAL A C 1
ATOM 795 O O . VAL A 1 107 ? -23.641 2.772 27.980 1.00 93.25 107 VAL A O 1
ATOM 798 N N . ILE A 1 108 ? -23.463 4.051 29.807 1.00 94.19 108 ILE A N 1
ATOM 799 C CA . ILE A 1 108 ? -24.366 3.286 30.659 1.00 94.19 108 ILE A CA 1
ATOM 800 C C . ILE A 1 108 ? -25.587 4.152 30.942 1.00 94.19 108 ILE A C 1
ATOM 802 O O . ILE A 1 108 ? -25.471 5.244 31.507 1.00 94.19 108 ILE A O 1
ATOM 806 N N . LYS A 1 109 ? -26.769 3.671 30.565 1.00 94.81 109 LYS A N 1
ATOM 807 C CA . LYS A 1 109 ? -28.035 4.383 30.747 1.00 94.81 109 LYS A CA 1
ATOM 808 C C . LYS A 1 109 ? -29.039 3.492 31.478 1.00 94.81 109 LYS A C 1
ATOM 810 O O . LYS A 1 109 ? -29.784 2.761 30.823 1.00 94.81 109 LYS A O 1
ATOM 815 N N . PRO A 1 110 ? -29.076 3.540 32.819 1.00 93.19 110 PRO A N 1
ATOM 816 C CA . PRO A 1 110 ? -30.043 2.777 33.596 1.00 93.19 110 PRO A CA 1
ATOM 817 C C . PRO A 1 110 ? -31.468 3.283 33.351 1.00 93.19 110 PRO A C 1
ATOM 819 O O . PRO A 1 110 ? -31.680 4.480 33.161 1.00 93.19 110 PRO A O 1
ATOM 822 N N . THR A 1 111 ? -32.460 2.393 33.401 1.00 93.12 111 THR A N 1
ATOM 823 C CA . THR A 1 111 ? -33.875 2.811 33.457 1.00 93.12 111 THR A CA 1
ATOM 824 C C . THR A 1 111 ? -34.220 3.373 34.835 1.00 93.12 111 THR A C 1
ATOM 826 O O . THR A 1 111 ? -34.889 4.395 34.942 1.00 93.12 111 THR A O 1
ATOM 829 N N . ALA A 1 112 ? -33.737 2.706 35.881 1.00 91.19 112 ALA A N 1
ATOM 830 C CA . ALA A 1 112 ? -33.778 3.140 37.270 1.00 91.19 112 ALA A CA 1
ATOM 831 C C . ALA A 1 112 ? -32.653 2.433 38.039 1.00 91.19 112 ALA A C 1
ATOM 833 O O . ALA A 1 112 ? -32.081 1.450 37.555 1.00 91.19 112 ALA A O 1
ATOM 834 N N . VAL A 1 113 ? -32.341 2.905 39.241 1.00 91.06 113 VAL A N 1
ATOM 835 C CA . VAL A 1 113 ? -31.393 2.256 40.153 1.00 91.06 113 VAL A CA 1
ATOM 836 C C . VAL A 1 113 ? -31.993 2.120 41.547 1.00 91.06 113 VAL A C 1
ATOM 838 O O . VAL A 1 113 ? -32.712 3.007 41.997 1.00 91.06 113 VAL A O 1
ATOM 841 N N . SER A 1 114 ? -31.674 1.041 42.257 1.00 89.00 114 SER A N 1
ATOM 842 C CA . SER A 1 114 ? -31.762 1.051 43.718 1.00 89.00 114 SER A CA 1
ATOM 843 C C . SER A 1 114 ? -30.461 1.584 44.293 1.00 89.00 114 SER A C 1
ATOM 845 O O . SER A 1 114 ? -29.391 1.301 43.753 1.00 89.00 114 SER A O 1
ATOM 847 N N . VAL A 1 115 ? -30.554 2.296 45.410 1.00 88.31 115 VAL A N 1
ATOM 848 C CA . VAL A 1 115 ? -29.409 2.797 46.175 1.00 88.31 115 VAL A CA 1
ATOM 849 C C . VAL A 1 115 ? -29.378 2.053 47.504 1.00 88.31 115 VAL A C 1
ATOM 851 O O . VAL A 1 115 ? -30.341 2.139 48.263 1.00 88.31 115 VAL A O 1
ATOM 854 N N . ASP A 1 116 ? -28.295 1.337 47.788 1.00 86.00 116 ASP A N 1
ATOM 855 C CA . ASP A 1 116 ? -28.065 0.679 49.074 1.00 86.00 116 ASP A CA 1
ATOM 856 C C . ASP A 1 116 ? -26.920 1.368 49.810 1.00 86.00 116 ASP A C 1
ATOM 858 O O . ASP A 1 116 ? -25.754 1.294 49.412 1.00 86.00 116 ASP A O 1
ATOM 862 N N . LEU A 1 117 ? -27.267 2.094 50.866 1.00 82.12 117 LEU A N 1
ATOM 863 C CA . LEU A 1 117 ? -26.320 2.707 51.792 1.00 82.12 117 LEU A CA 1
ATOM 864 C C . LEU A 1 117 ? -26.556 2.202 53.221 1.00 82.12 117 LEU A C 1
ATOM 866 O O . LEU A 1 117 ? -26.001 2.769 54.167 1.00 82.12 117 LEU A O 1
ATOM 870 N N . ASP A 1 118 ? -27.408 1.188 53.389 1.00 77.19 118 ASP A N 1
ATOM 871 C CA . ASP A 1 118 ? -27.712 0.574 54.674 1.00 77.19 118 ASP A CA 1
ATOM 872 C C . ASP A 1 118 ? -26.589 -0.404 55.043 1.00 77.19 118 ASP A C 1
ATOM 874 O O . ASP A 1 118 ? -26.091 -1.159 54.215 1.00 77.19 118 ASP A O 1
ATOM 878 N N . ARG A 1 119 ? -26.128 -0.342 56.294 1.00 70.56 119 ARG A N 1
ATOM 879 C CA . ARG A 1 119 ? -25.059 -1.216 56.806 1.00 70.56 119 ARG A CA 1
ATOM 880 C C . ARG A 1 119 ? -25.576 -2.385 57.642 1.00 70.56 119 ARG A C 1
ATOM 882 O O . ARG A 1 119 ? -24.799 -3.146 58.224 1.00 70.56 119 ARG A O 1
ATOM 889 N N . GLU A 1 120 ? -26.886 -2.478 57.788 1.00 71.75 120 GLU A N 1
ATOM 890 C CA . GLU A 1 120 ? -27.562 -3.466 58.619 1.00 71.75 120 GLU A CA 1
ATOM 891 C C . GLU A 1 120 ? -28.522 -4.331 57.793 1.00 71.75 120 GLU A C 1
ATOM 893 O O . GLU A 1 120 ? -28.788 -5.471 58.179 1.00 71.75 120 GLU A O 1
ATOM 898 N N . ASN A 1 121 ? -28.973 -3.837 56.634 1.00 71.31 121 ASN A N 1
ATOM 899 C CA . ASN A 1 121 ? -29.850 -4.542 55.696 1.00 71.31 121 ASN A CA 1
ATOM 900 C C . ASN A 1 121 ? -29.251 -4.610 54.281 1.00 71.31 121 ASN A C 1
ATOM 902 O O . ASN A 1 121 ? -28.138 -4.160 54.047 1.00 71.31 121 ASN A O 1
ATOM 906 N N . PHE A 1 122 ? -29.985 -5.230 53.355 1.00 71.75 122 PHE A N 1
ATOM 907 C CA . PHE A 1 122 ? -29.617 -5.337 51.944 1.00 71.75 122 PHE A CA 1
ATOM 908 C C . PHE A 1 122 ? -30.862 -5.307 51.048 1.00 71.75 122 PHE A C 1
ATOM 910 O O . PHE A 1 122 ? -31.955 -5.706 51.473 1.00 71.75 122 PHE A O 1
ATOM 917 N N . ILE A 1 123 ? -30.701 -4.895 49.789 1.00 72.06 123 ILE A N 1
ATOM 918 C CA . ILE A 1 123 ? -31.765 -4.972 48.772 1.00 72.06 123 ILE A CA 1
ATOM 919 C C . ILE A 1 123 ? -32.209 -6.430 48.555 1.00 72.06 123 ILE A C 1
ATOM 921 O O . ILE A 1 123 ? -31.415 -7.306 48.205 1.00 72.06 123 ILE A O 1
ATOM 925 N N . GLN A 1 124 ? -33.509 -6.701 48.696 1.00 68.38 124 GLN A N 1
ATOM 926 C CA . GLN A 1 124 ? -34.047 -8.049 48.508 1.00 68.38 124 GLN A CA 1
ATOM 927 C C . GLN A 1 124 ? -33.998 -8.497 47.037 1.00 68.38 124 GLN A C 1
ATOM 929 O O . GLN A 1 124 ? -34.488 -7.812 46.143 1.00 68.38 124 GLN A O 1
ATOM 934 N N . LYS A 1 125 ? -33.484 -9.711 46.786 1.00 68.31 125 LYS A N 1
ATOM 935 C CA . LYS A 1 125 ? -33.354 -10.310 45.438 1.00 68.31 125 LYS A CA 1
ATOM 936 C C . LYS A 1 125 ? -34.659 -10.721 44.762 1.00 68.31 125 LYS A C 1
ATOM 938 O O . LYS A 1 125 ? -34.638 -11.218 43.637 1.00 68.31 125 LYS A O 1
ATOM 943 N N . ALA A 1 126 ? -35.784 -10.569 45.436 1.00 63.50 126 ALA A N 1
ATOM 944 C CA . ALA A 1 126 ? -37.087 -10.802 44.853 1.00 63.50 126 ALA A CA 1
ATOM 945 C C . ALA A 1 126 ? -38.044 -9.764 45.411 1.00 63.50 126 ALA A C 1
ATOM 947 O O . ALA A 1 126 ? -38.094 -9.554 46.622 1.00 63.50 126 ALA A O 1
ATOM 948 N N . ASN A 1 127 ? -38.819 -9.143 44.530 1.00 59.47 127 ASN A N 1
ATOM 949 C CA . ASN A 1 127 ? -39.951 -8.359 44.987 1.00 59.47 127 ASN A CA 1
ATOM 950 C C . ASN A 1 127 ? -40.987 -9.334 45.579 1.00 59.47 127 ASN A C 1
ATOM 952 O O . ASN A 1 127 ? -41.430 -10.266 44.902 1.00 59.47 127 ASN A O 1
ATOM 956 N N . ALA A 1 128 ? -41.342 -9.136 46.851 1.00 53.69 128 ALA A N 1
ATOM 957 C CA . ALA A 1 128 ? -42.255 -10.010 47.585 1.00 53.69 128 ALA A CA 1
ATOM 958 C C . ALA A 1 128 ? -43.680 -10.046 46.993 1.00 53.69 128 ALA A C 1
ATOM 960 O O . ALA A 1 128 ? -44.408 -11.011 47.222 1.00 53.69 128 ALA A O 1
ATOM 961 N N . GLU A 1 129 ? -44.067 -9.029 46.218 1.00 51.62 129 GLU A N 1
ATOM 962 C CA . GLU A 1 129 ? -45.390 -8.882 45.606 1.00 51.62 129 GLU A CA 1
ATOM 963 C C . GLU A 1 129 ? -45.449 -9.404 44.161 1.00 51.62 129 GLU A C 1
ATOM 965 O O . GLU A 1 129 ? -46.464 -9.974 43.762 1.00 51.62 129 GLU A O 1
ATOM 970 N N . THR A 1 130 ? -44.375 -9.255 43.373 1.00 58.16 130 THR A N 1
ATOM 971 C CA . THR A 1 130 ? -44.355 -9.665 41.950 1.00 58.16 130 THR A CA 1
ATOM 972 C C . THR A 1 130 ? -43.609 -10.974 41.684 1.00 58.16 130 THR A C 1
ATOM 974 O O . THR A 1 130 ? -43.766 -11.560 40.613 1.00 58.16 130 THR A O 1
ATOM 977 N N . GLY A 1 131 ? -42.795 -11.457 42.630 1.00 61.41 131 GLY A N 1
ATOM 978 C CA . GLY A 1 131 ? -41.971 -12.663 42.473 1.00 61.41 131 GLY A CA 1
ATOM 979 C C . GLY A 1 131 ? -40.818 -12.522 41.468 1.00 61.41 131 GLY A C 1
ATOM 980 O O . GLY A 1 131 ? -40.129 -13.502 41.175 1.00 61.41 131 GLY A O 1
ATOM 981 N N . GLU A 1 132 ? -40.601 -11.320 40.935 1.00 64.69 132 GLU A N 1
ATOM 982 C CA . GLU A 1 132 ? -39.569 -11.020 39.948 1.00 64.69 132 GLU A CA 1
ATOM 983 C C . GLU A 1 132 ? -38.177 -11.053 40.602 1.00 64.69 132 GLU A C 1
ATOM 985 O O . GLU A 1 132 ? -37.944 -10.386 41.614 1.00 64.69 132 GLU A O 1
ATOM 990 N N . LYS A 1 133 ? -37.257 -11.850 40.042 1.00 69.94 133 LYS A N 1
ATOM 991 C CA . LYS A 1 133 ? -35.902 -12.038 40.582 1.00 69.94 133 LYS A CA 1
ATOM 992 C C . LYS A 1 133 ? -34.945 -10.960 40.077 1.00 69.94 133 LYS A C 1
ATOM 994 O O . LYS A 1 133 ? -34.865 -10.720 38.877 1.00 69.94 133 LYS A O 1
ATOM 999 N N . ILE A 1 134 ? -34.171 -10.382 40.990 1.00 72.12 134 ILE A N 1
ATOM 1000 C CA . ILE A 1 134 ? -33.062 -9.465 40.710 1.00 72.12 134 ILE A CA 1
ATOM 1001 C C . ILE A 1 134 ? -31.771 -10.286 40.603 1.00 72.12 134 ILE A C 1
ATOM 1003 O O . ILE A 1 134 ? -31.436 -11.051 41.512 1.00 72.12 134 ILE A O 1
ATOM 1007 N N . MET A 1 135 ? -31.045 -10.144 39.496 1.00 73.44 135 MET A N 1
ATOM 1008 C CA . MET A 1 135 ? -29.859 -10.947 39.177 1.00 73.44 135 MET A CA 1
ATOM 1009 C C . MET A 1 135 ? -28.559 -10.363 39.753 1.00 73.44 135 MET A C 1
ATOM 1011 O O . MET A 1 135 ? -27.589 -10.191 39.028 1.00 73.44 135 MET A O 1
ATOM 1015 N N . THR A 1 136 ? -28.512 -10.074 41.057 1.00 73.00 136 THR A N 1
ATOM 1016 C CA . THR A 1 136 ? -27.299 -9.527 41.692 1.00 73.00 136 THR A CA 1
ATOM 1017 C C . THR A 1 136 ? -26.350 -10.608 42.249 1.00 73.00 136 THR A C 1
ATOM 1019 O O . THR A 1 136 ? -26.796 -11.690 42.664 1.00 73.00 136 THR A O 1
ATOM 1022 N N . PRO A 1 137 ? -25.032 -10.326 42.344 1.00 75.75 137 PRO A N 1
ATOM 1023 C CA . PRO A 1 137 ? -24.058 -11.189 43.023 1.00 75.75 137 PRO A CA 1
ATOM 1024 C C . PRO A 1 137 ? -24.410 -11.471 44.495 1.00 75.75 137 PRO A C 1
ATOM 1026 O O . PRO A 1 137 ? -25.207 -10.763 45.117 1.00 75.75 137 PRO A O 1
ATOM 1029 N N . LYS A 1 138 ? -23.829 -12.516 45.101 1.00 78.69 138 LYS A N 1
ATOM 1030 C CA . LYS A 1 138 ? -24.073 -12.859 46.526 1.00 78.69 138 LYS A CA 1
ATOM 1031 C C . LYS A 1 138 ? -23.507 -11.813 47.485 1.00 78.69 138 LYS A C 1
ATOM 1033 O O . LYS A 1 138 ? -23.960 -11.696 48.616 1.00 78.69 138 LYS A O 1
ATOM 1038 N N . GLU A 1 139 ? -22.518 -11.060 47.036 1.00 76.31 139 GLU A N 1
ATOM 1039 C CA . GLU A 1 139 ? -21.867 -9.983 47.771 1.00 76.31 139 GLU A CA 1
ATOM 1040 C C . GLU A 1 139 ? -22.855 -8.885 48.162 1.00 76.31 139 GLU A C 1
ATOM 1042 O O . GLU A 1 139 ? -22.716 -8.340 49.252 1.00 76.31 139 GLU A O 1
ATOM 1047 N N . THR A 1 140 ? -23.878 -8.641 47.333 1.00 75.31 140 THR A N 1
ATOM 1048 C CA . THR A 1 140 ? -24.928 -7.639 47.590 1.00 75.31 140 THR A CA 1
ATOM 1049 C C . THR A 1 140 ? -25.818 -7.967 48.793 1.00 75.31 140 THR A C 1
ATOM 1051 O O . THR A 1 140 ? -26.513 -7.093 49.279 1.00 75.31 140 THR A O 1
ATOM 1054 N N . GLU A 1 141 ? -25.778 -9.200 49.316 1.00 75.62 141 GLU A N 1
ATOM 1055 C CA . GLU A 1 141 ? -26.535 -9.622 50.510 1.00 75.62 141 GLU A CA 1
ATOM 1056 C C . GLU A 1 141 ? -25.734 -9.455 51.814 1.00 75.62 141 GLU A C 1
ATOM 1058 O O . GLU A 1 141 ? -26.189 -9.839 52.895 1.00 75.62 141 GLU A O 1
ATOM 1063 N N . LYS A 1 142 ? -24.492 -8.963 51.736 1.00 76.94 142 LYS A N 1
ATOM 1064 C CA . LYS A 1 142 ? -23.644 -8.797 52.918 1.00 76.94 142 LYS A CA 1
ATOM 1065 C C . LYS A 1 142 ? -23.943 -7.442 53.571 1.00 76.94 142 LYS A C 1
ATOM 1067 O O . LYS A 1 142 ? -23.898 -6.448 52.859 1.00 76.94 142 LYS A O 1
ATOM 1072 N N . PRO A 1 143 ? -24.092 -7.361 54.910 1.00 67.19 143 PRO A N 1
ATOM 1073 C CA . PRO A 1 143 ? -24.430 -6.111 55.611 1.00 67.19 143 PRO A CA 1
ATOM 1074 C C . PRO A 1 143 ? -23.454 -4.943 55.399 1.00 67.19 143 PRO A C 1
ATOM 1076 O O . PRO A 1 143 ? -23.720 -3.831 55.805 1.00 67.19 143 PRO A O 1
ATOM 1079 N N . PHE A 1 144 ? -22.278 -5.165 54.816 1.00 71.88 144 PHE A N 1
ATOM 1080 C CA . PHE A 1 144 ? -21.307 -4.098 54.558 1.00 71.88 144 PHE A CA 1
ATOM 1081 C C . PHE A 1 144 ? -21.284 -3.638 53.097 1.00 71.88 144 PHE A C 1
ATOM 1083 O O . PHE A 1 144 ? -20.483 -2.762 52.760 1.00 71.88 144 PHE A O 1
ATOM 1090 N N . TRP A 1 145 ? -22.068 -4.269 52.219 1.00 81.25 145 TRP A N 1
ATOM 1091 C CA . TRP A 1 145 ? -22.124 -3.884 50.818 1.00 81.25 145 TRP A CA 1
ATOM 1092 C C . TRP A 1 145 ? -22.902 -2.578 50.684 1.00 81.25 145 TRP A C 1
ATOM 1094 O O . TRP A 1 145 ? -23.975 -2.430 51.249 1.00 81.25 145 TRP A O 1
ATOM 1104 N N . VAL A 1 146 ? -22.332 -1.630 49.946 1.00 81.38 146 VAL A N 1
ATOM 1105 C CA . VAL A 1 146 ? -22.956 -0.343 49.644 1.00 81.38 146 VAL A CA 1
ATOM 1106 C C . VAL A 1 146 ? -22.744 -0.046 48.171 1.00 81.38 146 VAL A C 1
ATOM 1108 O O . VAL A 1 146 ? -21.645 -0.265 47.644 1.00 81.38 146 VAL A O 1
ATOM 1111 N N . GLY A 1 147 ? -23.782 0.434 47.498 1.00 87.94 147 GLY A N 1
ATOM 1112 C CA . GLY A 1 147 ? -23.730 0.611 46.058 1.00 87.94 147 GLY A CA 1
ATOM 1113 C C . GLY A 1 147 ? -25.071 0.875 45.391 1.00 87.94 147 GLY A C 1
ATOM 1114 O O . GLY A 1 147 ? -26.082 1.148 46.033 1.00 87.94 147 GLY A O 1
ATOM 1115 N N . LEU A 1 148 ? -25.057 0.798 44.065 1.00 90.25 148 LEU A N 1
ATOM 1116 C CA . LEU A 1 148 ? -26.218 0.903 43.199 1.00 90.25 148 LEU A CA 1
ATOM 1117 C C . LEU A 1 148 ? -26.489 -0.440 42.525 1.00 90.25 148 LEU A C 1
ATOM 1119 O O . LEU A 1 148 ? -25.561 -1.120 42.081 1.00 90.25 148 LEU A O 1
ATOM 1123 N N . VAL A 1 149 ? -27.766 -0.783 42.386 1.00 90.44 149 VAL A N 1
ATOM 1124 C CA . VAL A 1 149 ? -28.236 -1.922 41.585 1.00 90.44 149 VAL A CA 1
ATOM 1125 C C . VAL A 1 149 ? -29.083 -1.389 40.440 1.00 90.44 149 VAL A C 1
ATOM 1127 O O . VAL A 1 149 ? -30.065 -0.691 40.687 1.00 90.44 149 VAL A O 1
ATOM 1130 N N . MET A 1 150 ? -28.739 -1.707 39.193 1.00 91.50 150 MET A N 1
ATOM 1131 C CA . MET A 1 150 ? -29.481 -1.203 38.031 1.00 91.50 150 MET A CA 1
ATOM 1132 C C . MET A 1 150 ? -30.734 -2.025 37.741 1.00 91.50 150 MET A C 1
ATOM 1134 O O . MET A 1 150 ? -30.695 -3.253 37.719 1.00 91.50 150 MET A O 1
ATOM 1138 N N . HIS A 1 151 ? -31.849 -1.357 37.453 1.00 89.50 151 HIS A N 1
ATOM 1139 C CA . HIS A 1 151 ? -33.135 -1.975 37.104 1.00 89.50 151 HIS A CA 1
ATOM 1140 C C . HIS A 1 151 ? -33.327 -2.041 35.590 1.00 89.50 151 HIS A C 1
ATOM 1142 O O . HIS A 1 151 ? -34.344 -1.616 35.050 1.00 89.50 151 HIS A O 1
ATOM 1148 N N . GLY A 1 152 ? -32.310 -2.551 34.904 1.00 89.75 152 GLY A N 1
ATOM 1149 C CA . GLY A 1 152 ? -32.235 -2.556 33.451 1.00 89.75 152 GLY A CA 1
ATOM 1150 C C . GLY A 1 152 ? -31.789 -1.220 32.860 1.00 89.75 152 GLY A C 1
ATOM 1151 O O . GLY A 1 152 ? -31.221 -0.378 33.559 1.00 89.75 152 GLY A O 1
ATOM 1152 N N . GLY A 1 153 ? -32.006 -1.043 31.558 1.00 93.12 153 GLY A N 1
ATOM 1153 C CA . GLY A 1 153 ? -31.458 0.070 30.779 1.00 93.12 153 GLY A CA 1
ATOM 1154 C C . GLY A 1 153 ? -30.588 -0.426 29.629 1.00 93.12 153 GLY A C 1
ATOM 1155 O O . GLY A 1 153 ? -30.837 -1.511 29.104 1.00 93.12 153 GLY A O 1
ATOM 1156 N N . THR A 1 154 ? -29.580 0.355 29.235 1.00 95.56 154 THR A N 1
ATOM 1157 C CA . THR A 1 154 ? -28.664 -0.010 28.145 1.00 95.56 154 THR A CA 1
ATOM 1158 C C . THR A 1 154 ? -27.190 0.216 28.472 1.00 95.56 154 THR A C 1
ATOM 1160 O O . THR A 1 154 ? -26.831 1.123 29.228 1.00 95.56 154 THR A O 1
ATOM 1163 N N . VAL A 1 155 ? -26.336 -0.601 27.852 1.00 94.56 155 VAL A N 1
ATOM 1164 C CA . VAL A 1 155 ? -24.883 -0.404 27.749 1.00 94.56 155 VAL A CA 1
ATOM 1165 C C . VAL A 1 155 ? -24.527 -0.228 26.281 1.00 94.56 155 VAL A C 1
ATOM 1167 O O . VAL A 1 155 ? -24.849 -1.087 25.467 1.00 94.56 155 VAL A O 1
ATOM 1170 N N . ALA A 1 156 ? -23.875 0.875 25.939 1.00 94.44 156 ALA A N 1
ATOM 1171 C CA . ALA A 1 156 ? -23.558 1.254 24.569 1.00 94.44 156 ALA A CA 1
ATOM 1172 C C . ALA A 1 156 ? -22.047 1.215 24.304 1.00 94.44 156 ALA A C 1
ATOM 1174 O O . ALA A 1 156 ? -21.267 1.795 25.066 1.00 94.44 156 ALA A O 1
ATOM 1175 N N . LEU A 1 157 ? -21.649 0.568 23.204 1.00 94.62 157 LEU A N 1
ATOM 1176 C CA . LEU A 1 157 ? -20.274 0.601 22.691 1.00 94.62 157 LEU A CA 1
ATOM 1177 C C . LEU A 1 157 ? -19.960 1.967 22.050 1.00 94.62 157 LEU A C 1
ATOM 1179 O O . LEU A 1 157 ? -20.877 2.632 21.559 1.00 94.62 157 LEU A O 1
ATOM 1183 N N . PRO A 1 158 ? -18.687 2.406 22.021 1.00 94.00 158 PRO A N 1
ATOM 1184 C CA . PRO A 1 158 ? -18.340 3.704 21.462 1.00 94.00 158 PRO A CA 1
ATOM 1185 C C . PRO A 1 158 ? -18.461 3.700 19.927 1.00 94.00 158 PRO A C 1
ATOM 1187 O O . PRO A 1 158 ? -17.722 2.969 19.259 1.00 94.00 158 PRO A O 1
ATOM 1190 N N . PRO A 1 159 ? -19.315 4.564 19.344 1.00 93.56 159 PRO A N 1
ATOM 1191 C CA . PRO A 1 159 ? -19.520 4.620 17.897 1.00 93.56 159 PRO A CA 1
ATOM 1192 C C . PRO A 1 159 ? -18.283 5.105 17.133 1.00 93.56 159 PRO A C 1
ATOM 1194 O O . PRO A 1 159 ? -18.194 4.904 15.927 1.00 93.56 159 PRO A O 1
ATOM 1197 N N . ASP A 1 160 ? -17.310 5.724 17.806 1.00 94.44 160 ASP A N 1
ATOM 1198 C CA . ASP A 1 160 ? -16.037 6.080 17.177 1.00 94.44 160 ASP A CA 1
ATOM 1199 C C . ASP A 1 160 ? -15.253 4.838 16.721 1.00 94.44 160 ASP A C 1
ATOM 1201 O O . ASP A 1 160 ? -14.478 4.938 15.773 1.00 94.44 160 ASP A O 1
ATOM 1205 N N . PHE A 1 161 ? -15.483 3.674 17.341 1.00 95.56 161 PHE A N 1
ATOM 1206 C CA . PHE A 1 161 ? -14.792 2.422 17.026 1.00 95.56 161 PHE A CA 1
ATOM 1207 C C . PHE A 1 161 ? -15.689 1.425 16.297 1.00 95.56 161 PHE A C 1
ATOM 1209 O O . PHE A 1 161 ? -15.276 0.889 15.276 1.00 95.56 161 PHE A O 1
ATOM 1216 N N . VAL A 1 162 ? -16.912 1.193 16.780 1.00 95.19 162 VAL A N 1
ATOM 1217 C CA . VAL A 1 162 ? -17.814 0.189 16.196 1.00 95.19 162 VAL A CA 1
ATOM 1218 C C . VAL A 1 162 ? -19.264 0.667 16.213 1.00 95.19 162 VAL A C 1
ATOM 1220 O O . VAL A 1 162 ? -19.740 1.230 17.203 1.00 95.19 162 VAL A O 1
ATOM 1223 N N . GLN A 1 163 ? -19.966 0.455 15.106 1.00 95.50 163 GLN A N 1
ATOM 1224 C CA . GLN A 1 163 ? -21.337 0.903 14.880 1.00 95.50 163 GLN A CA 1
ATOM 1225 C C . GLN A 1 163 ? -22.198 -0.233 14.325 1.00 95.50 163 GLN A C 1
ATOM 1227 O O . GLN A 1 163 ? -21.692 -1.240 13.834 1.00 95.50 163 GLN A O 1
ATOM 1232 N N . LYS A 1 164 ? -23.519 -0.063 14.412 1.00 93.44 164 LYS A N 1
ATOM 1233 C CA . LYS A 1 164 ? -24.469 -0.883 13.647 1.00 93.44 164 LYS A CA 1
ATOM 1234 C C . LYS A 1 164 ? -24.234 -0.666 12.150 1.00 93.44 164 LYS A C 1
ATOM 1236 O O . LYS A 1 164 ? -23.807 0.420 11.776 1.00 93.44 164 LYS A O 1
ATOM 1241 N N . ASP A 1 165 ? -24.572 -1.661 11.336 1.00 92.88 165 ASP A N 1
ATOM 1242 C CA . ASP A 1 165 ? -24.619 -1.526 9.875 1.00 92.88 165 ASP A CA 1
ATOM 1243 C C . ASP A 1 165 ? -25.477 -0.317 9.455 1.00 92.88 165 ASP A C 1
ATOM 1245 O O . ASP A 1 165 ? -26.608 -0.137 9.932 1.00 92.88 165 ASP A O 1
ATOM 1249 N N . GLY A 1 166 ? -24.917 0.541 8.602 1.00 88.50 166 GLY A N 1
ATOM 1250 C CA . GLY A 1 166 ? -25.523 1.809 8.189 1.00 88.50 166 GLY A CA 1
ATOM 1251 C C . GLY A 1 166 ? -25.425 2.923 9.239 1.00 88.50 166 GLY A C 1
ATOM 1252 O O . GLY A 1 166 ? -26.060 3.976 9.094 1.00 88.50 166 GLY A O 1
ATOM 1253 N N . GLY A 1 167 ? -24.628 2.706 10.281 1.00 88.50 167 GLY A N 1
ATOM 1254 C CA . GLY A 1 167 ? -24.332 3.639 11.353 1.00 88.50 167 GLY A CA 1
ATOM 1255 C C . GLY A 1 167 ? -25.224 3.545 12.596 1.00 88.50 167 GLY A C 1
ATOM 1256 O O . GLY A 1 167 ? -26.323 2.987 12.628 1.00 88.50 167 GLY A O 1
ATOM 1257 N N . GLY A 1 168 ? -24.741 4.178 13.667 1.00 88.75 168 GLY A N 1
ATOM 1258 C CA . GLY A 1 168 ? -25.428 4.274 14.956 1.00 88.75 168 GLY A CA 1
ATOM 1259 C C . GLY A 1 168 ? -24.857 3.353 16.035 1.00 88.75 168 GLY A C 1
ATOM 1260 O O . GLY A 1 168 ? -24.024 2.486 15.795 1.00 88.75 168 GLY A O 1
ATOM 1261 N N . THR A 1 169 ? -25.286 3.574 17.273 1.00 91.38 169 THR A N 1
ATOM 1262 C CA . THR A 1 169 ? -24.687 2.936 18.450 1.00 91.38 169 THR A CA 1
ATOM 1263 C C . THR A 1 169 ? -25.176 1.501 18.641 1.00 91.38 169 THR A C 1
ATOM 1265 O O . THR A 1 169 ? -26.383 1.235 18.591 1.00 91.38 169 THR A O 1
ATOM 1268 N N . ILE A 1 170 ? -24.246 0.581 18.908 1.00 91.75 170 ILE A N 1
ATOM 1269 C CA . ILE A 1 170 ? -24.548 -0.779 19.373 1.00 91.75 170 ILE A CA 1
ATOM 1270 C C . ILE A 1 170 ? -24.899 -0.711 20.859 1.00 91.75 170 ILE A C 1
ATOM 1272 O O . ILE A 1 170 ? -24.117 -0.201 21.659 1.00 91.75 170 ILE A O 1
ATOM 1276 N N . GLU A 1 171 ? -26.079 -1.218 21.216 1.00 92.06 171 GLU A N 1
ATOM 1277 C CA . GLU A 1 171 ? -26.639 -1.160 22.568 1.00 92.06 171 GLU A CA 1
ATOM 1278 C C . GLU A 1 171 ? -27.010 -2.564 23.050 1.00 92.06 171 GLU A C 1
ATOM 1280 O O . GLU A 1 171 ? -27.698 -3.307 22.349 1.00 92.06 171 GLU A O 1
ATOM 1285 N N . PHE A 1 172 ? -26.604 -2.894 24.270 1.00 91.00 172 PHE A N 1
ATOM 1286 C CA . PHE A 1 172 ? -26.996 -4.100 24.989 1.00 91.00 172 PHE A CA 1
ATOM 1287 C C . PHE A 1 172 ? -28.065 -3.745 26.013 1.00 91.00 172 PHE A C 1
ATOM 1289 O O . PHE A 1 172 ? -27.878 -2.819 26.803 1.00 91.00 172 PHE A O 1
ATOM 1296 N N . ALA A 1 173 ? -29.184 -4.466 26.001 1.00 92.12 173 ALA A N 1
ATOM 1297 C CA . ALA A 1 173 ? -30.213 -4.312 27.018 1.00 92.12 173 ALA A CA 1
ATOM 1298 C C . ALA A 1 173 ? -29.739 -4.930 28.337 1.00 92.12 173 ALA A C 1
ATOM 1300 O O . ALA A 1 173 ? -29.280 -6.068 28.350 1.00 92.12 173 ALA A O 1
ATOM 1301 N N . LEU A 1 174 ? -29.890 -4.189 29.432 1.00 90.25 174 LEU A N 1
ATOM 1302 C CA . LEU A 1 174 ? -29.588 -4.667 30.775 1.00 90.25 174 LEU A CA 1
ATOM 1303 C C . LEU A 1 174 ? -30.810 -5.349 31.388 1.00 90.25 174 LEU A C 1
ATOM 1305 O O . LEU A 1 174 ? -31.912 -4.790 31.397 1.00 90.25 174 LEU A O 1
ATOM 1309 N N . ALA A 1 175 ? -30.602 -6.521 31.974 1.00 87.88 175 ALA A N 1
ATOM 1310 C CA . ALA A 1 175 ? -31.550 -7.138 32.884 1.00 87.88 175 ALA A CA 1
ATOM 1311 C C . ALA A 1 175 ? -31.461 -6.509 34.286 1.00 87.88 175 ALA A C 1
ATOM 1313 O O . ALA A 1 175 ? -30.466 -5.905 34.698 1.00 87.88 175 ALA A O 1
ATOM 1314 N N . LYS A 1 176 ? -32.533 -6.666 35.065 1.00 88.06 176 LYS A N 1
ATOM 1315 C CA . LYS A 1 176 ? -32.620 -6.152 36.434 1.00 88.06 176 LYS A CA 1
ATOM 1316 C C . LYS A 1 176 ? -31.573 -6.818 37.337 1.00 88.06 176 LYS A C 1
ATOM 1318 O O . LYS A 1 176 ? -31.630 -8.020 37.594 1.00 88.06 176 LYS A O 1
ATOM 1323 N N . GLY A 1 177 ? -30.651 -6.018 37.859 1.00 84.44 177 GLY A N 1
ATOM 1324 C CA . GLY A 1 177 ? -29.564 -6.439 38.739 1.00 84.44 177 GLY A CA 1
ATOM 1325 C C . GLY A 1 177 ? -28.304 -6.938 38.038 1.00 84.44 177 GLY A C 1
ATOM 1326 O O . GLY A 1 177 ? -27.345 -7.261 38.730 1.00 84.44 177 GLY A O 1
ATOM 1327 N N . GLU A 1 178 ? -28.293 -6.978 36.703 1.00 87.31 178 GLU A N 1
ATOM 1328 C CA . GLU A 1 178 ? -27.162 -7.475 35.909 1.00 87.31 178 GLU A CA 1
ATOM 1329 C C . GLU A 1 178 ? -25.917 -6.586 36.027 1.00 87.31 178 GLU A C 1
ATOM 1331 O O . GLU A 1 178 ? -24.793 -7.082 36.021 1.00 87.31 178 GLU A O 1
ATOM 1336 N N . MET A 1 179 ? -26.120 -5.275 36.186 1.00 91.00 179 MET A N 1
ATOM 1337 C CA . MET A 1 179 ? -25.057 -4.316 36.465 1.00 91.00 179 MET A CA 1
ATOM 1338 C C . MET A 1 179 ? -25.221 -3.728 37.867 1.00 91.00 179 MET A C 1
ATOM 1340 O O . MET A 1 179 ? -26.313 -3.310 38.273 1.00 91.00 179 MET A O 1
ATOM 1344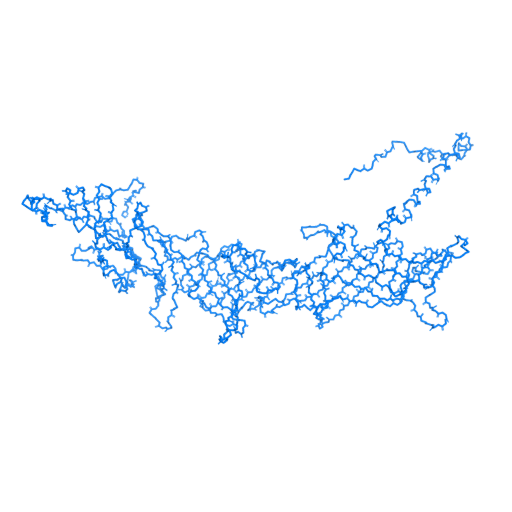 N N . ILE A 1 180 ? -24.103 -3.654 38.585 1.00 90.38 180 ILE A N 1
ATOM 1345 C CA . ILE A 1 180 ? -24.003 -2.999 39.891 1.00 90.38 180 ILE A CA 1
ATOM 1346 C C . ILE A 1 180 ? -22.878 -1.962 39.887 1.00 90.38 180 ILE A C 1
ATOM 1348 O O . ILE A 1 180 ? -21.938 -2.050 39.095 1.00 90.38 180 ILE A O 1
ATOM 1352 N N . TYR A 1 181 ? -22.955 -1.004 40.802 1.00 88.81 181 TYR A N 1
ATOM 1353 C CA . TYR A 1 181 ? -21.878 -0.062 41.098 1.00 88.81 181 TYR A CA 1
ATOM 1354 C C . TYR A 1 181 ? -21.581 -0.102 42.593 1.00 88.81 181 TYR A C 1
ATOM 1356 O O . TYR A 1 181 ? -22.476 0.166 43.383 1.00 88.81 181 TYR A O 1
ATOM 1364 N N . ASP A 1 182 ? -20.361 -0.434 42.999 1.00 84.12 182 ASP A N 1
ATOM 1365 C CA . ASP A 1 182 ? -19.969 -0.499 44.411 1.00 84.12 182 ASP A CA 1
ATOM 1366 C C . ASP A 1 182 ? -18.725 0.360 44.703 1.00 84.12 182 ASP A C 1
ATOM 1368 O O . ASP A 1 182 ? -18.314 1.193 43.894 1.00 84.12 182 ASP A O 1
ATOM 1372 N N . LEU A 1 183 ? -18.102 0.158 45.869 1.00 76.31 183 LEU A N 1
ATOM 1373 C CA . LEU A 1 183 ? -16.869 0.853 46.267 1.00 76.31 183 LEU A CA 1
ATOM 1374 C C . LEU A 1 183 ? -15.702 0.672 45.281 1.00 76.31 183 LEU A C 1
ATOM 1376 O O . LEU A 1 183 ? -14.797 1.507 45.256 1.00 76.31 183 LEU A O 1
ATOM 1380 N N . ASN A 1 184 ? -15.694 -0.402 44.491 1.00 74.94 184 ASN A N 1
ATOM 1381 C CA . ASN A 1 184 ? -14.672 -0.640 43.477 1.00 74.94 184 ASN A CA 1
ATOM 1382 C C . ASN A 1 184 ? -15.046 0.020 42.142 1.00 74.94 184 ASN A C 1
ATOM 1384 O O . ASN A 1 184 ? -14.153 0.430 41.398 1.00 74.94 184 ASN A O 1
ATOM 1388 N N . GLY A 1 185 ? -16.339 0.178 41.850 1.00 83.44 185 GLY A N 1
ATOM 1389 C CA . GLY A 1 185 ? -16.871 0.821 40.649 1.00 83.44 185 GLY A CA 1
ATOM 1390 C C . GLY A 1 185 ? -17.966 -0.008 39.988 1.00 83.44 185 GLY A C 1
ATOM 1391 O O . GLY A 1 185 ? -18.626 -0.813 40.643 1.00 83.44 185 GLY A O 1
ATOM 1392 N N . PHE A 1 186 ? -18.155 0.179 38.679 1.00 88.19 186 PHE A N 1
ATOM 1393 C CA . PHE A 1 186 ? -19.061 -0.673 37.905 1.00 88.19 186 PHE A CA 1
ATOM 1394 C C . PHE A 1 186 ? -18.552 -2.115 37.848 1.00 88.19 186 PHE A C 1
ATOM 1396 O O . PHE A 1 186 ? -17.350 -2.346 37.680 1.00 88.19 186 PHE A O 1
ATOM 1403 N N . ASN A 1 187 ? -19.491 -3.054 37.953 1.00 89.50 187 ASN A N 1
ATOM 1404 C CA . ASN A 1 187 ? -19.289 -4.474 37.709 1.00 89.50 187 ASN A CA 1
ATOM 1405 C C . ASN A 1 187 ? -20.366 -4.961 36.735 1.00 89.50 187 ASN A C 1
ATOM 1407 O O . ASN A 1 187 ? -21.559 -4.904 37.051 1.00 89.50 187 ASN A O 1
ATOM 1411 N N . TYR A 1 188 ? -19.940 -5.404 35.557 1.00 90.81 188 TYR A N 1
ATOM 1412 C CA . TYR A 1 188 ? -20.793 -5.949 34.502 1.00 90.81 188 TYR A CA 1
ATOM 1413 C C . TYR A 1 188 ? -19.941 -6.762 33.538 1.00 90.81 188 TYR A C 1
ATOM 1415 O O . TYR A 1 188 ? -18.860 -6.324 33.157 1.00 90.81 188 TYR A O 1
ATOM 1423 N N . GLN A 1 189 ? -20.440 -7.914 33.110 1.00 88.94 189 GLN A N 1
ATOM 1424 C CA . GLN A 1 189 ? -19.769 -8.733 32.114 1.00 88.94 189 GLN A CA 1
ATOM 1425 C C . GLN A 1 189 ? -20.798 -9.276 31.137 1.00 88.94 189 GLN A C 1
ATOM 1427 O O . GLN A 1 189 ? -21.815 -9.833 31.546 1.00 88.94 189 GLN A O 1
ATOM 1432 N N . THR A 1 190 ? -20.501 -9.162 29.851 1.00 89.69 190 THR A N 1
ATOM 1433 C CA . THR A 1 190 ? -21.267 -9.811 28.794 1.00 89.69 190 THR A CA 1
ATOM 1434 C C . THR A 1 190 ? -20.329 -10.408 27.756 1.00 89.69 190 THR A C 1
ATOM 1436 O O . THR A 1 190 ? -19.232 -9.900 27.515 1.00 89.69 190 THR A O 1
ATOM 1439 N N . TYR A 1 191 ? -20.757 -11.519 27.169 1.00 89.12 191 TYR A N 1
ATOM 1440 C CA . TYR A 1 191 ? -20.081 -12.169 26.060 1.00 89.12 191 TYR A CA 1
ATOM 1441 C C . TYR A 1 191 ? -21.131 -12.555 25.032 1.00 89.12 191 TYR A C 1
ATOM 1443 O O . TYR A 1 191 ? -22.071 -13.292 25.340 1.00 89.12 191 TYR A O 1
ATOM 1451 N N . LEU A 1 192 ? -20.969 -12.036 23.826 1.00 86.94 192 LEU A N 1
ATOM 1452 C CA . LEU A 1 192 ? -21.816 -12.340 22.688 1.00 86.94 192 LEU A CA 1
ATOM 1453 C C . LEU A 1 192 ? -20.978 -13.082 21.664 1.00 86.94 192 LEU A C 1
ATOM 1455 O O . LEU A 1 192 ? -19.867 -12.660 21.362 1.00 86.94 192 LEU A O 1
ATOM 1459 N N . TYR A 1 193 ? -21.527 -14.173 21.149 1.00 87.81 193 TYR A N 1
ATOM 1460 C CA . TYR A 1 193 ? -20.913 -14.997 20.121 1.00 87.81 193 TYR A CA 1
ATOM 1461 C C . TYR A 1 193 ? -21.979 -15.362 19.093 1.00 87.81 193 TYR A C 1
ATOM 1463 O O . TYR A 1 193 ? -23.076 -15.789 19.467 1.00 87.81 193 TYR A O 1
ATOM 1471 N N . ASN A 1 194 ? -21.645 -15.189 17.822 1.00 88.25 194 ASN A N 1
ATOM 1472 C CA . ASN A 1 194 ? -22.430 -15.624 16.681 1.00 88.25 194 ASN A CA 1
ATOM 1473 C C . ASN A 1 194 ? -21.473 -16.184 15.622 1.00 88.25 194 ASN A C 1
ATOM 1475 O O . ASN A 1 194 ? -20.628 -15.456 15.106 1.00 88.25 194 ASN A O 1
ATOM 1479 N N . ASP A 1 195 ? -21.615 -17.463 15.295 1.00 87.38 195 ASP A N 1
ATOM 1480 C CA . ASP A 1 195 ? -20.810 -18.141 14.278 1.00 87.38 195 ASP A CA 1
ATOM 1481 C C . ASP A 1 195 ? -21.108 -17.647 12.858 1.00 87.38 195 ASP A C 1
ATOM 1483 O O . ASP A 1 195 ? -20.224 -17.684 12.007 1.00 87.38 195 ASP A O 1
ATOM 1487 N N . GLU A 1 196 ? -22.312 -17.125 12.611 1.00 89.69 196 GLU A N 1
ATOM 1488 C CA . GLU A 1 196 ? -22.667 -16.490 11.336 1.00 89.69 196 GLU A CA 1
ATOM 1489 C C . GLU A 1 196 ? -22.168 -15.041 11.232 1.00 89.69 196 GLU A C 1
ATOM 1491 O O . GLU A 1 196 ? -22.185 -14.472 10.147 1.00 89.69 196 GLU A O 1
ATOM 1496 N N . GLY A 1 197 ? -21.723 -14.434 12.336 1.00 88.81 197 GLY A N 1
ATOM 1497 C CA . GLY A 1 197 ? -21.367 -13.018 12.397 1.00 88.81 197 GLY A CA 1
ATOM 1498 C C . GLY A 1 197 ? -22.576 -12.070 12.344 1.00 88.81 197 GLY A C 1
ATOM 1499 O O . GLY A 1 197 ? -23.710 -12.446 12.044 1.00 88.81 197 GLY A O 1
ATOM 1500 N N . VAL A 1 198 ? -22.355 -10.811 12.718 1.00 92.50 198 VAL A N 1
ATOM 1501 C CA . VAL A 1 198 ? -23.364 -9.740 12.691 1.00 92.50 198 VAL A CA 1
ATOM 1502 C C . VAL A 1 198 ? -22.805 -8.558 11.897 1.00 92.50 198 VAL A C 1
ATOM 1504 O O . VAL A 1 198 ? -21.687 -8.131 12.199 1.00 92.50 198 VAL A O 1
ATOM 1507 N N . PRO A 1 199 ? -23.553 -8.005 10.921 1.00 95.00 199 PRO A N 1
ATOM 1508 C CA . PRO A 1 199 ? -23.085 -6.870 10.135 1.00 95.00 199 PRO A CA 1
ATOM 1509 C C . PRO A 1 199 ? -22.947 -5.610 11.002 1.00 95.00 199 PRO A C 1
ATOM 1511 O O . PRO A 1 199 ? -23.795 -5.314 11.856 1.00 95.00 199 PRO A O 1
ATOM 1514 N N . ALA A 1 200 ? -21.861 -4.881 10.782 1.00 95.75 200 ALA A N 1
ATOM 1515 C CA . ALA A 1 200 ? -21.431 -3.717 11.539 1.00 95.75 200 ALA A CA 1
ATOM 1516 C C . ALA A 1 200 ? -20.579 -2.783 10.665 1.00 95.75 200 ALA A C 1
ATOM 1518 O O . ALA A 1 200 ? -20.107 -3.172 9.598 1.00 95.75 200 ALA A O 1
ATOM 1519 N N . ASP A 1 201 ? -20.308 -1.588 11.191 1.00 96.88 201 ASP A N 1
ATOM 1520 C CA . ASP A 1 201 ? -19.345 -0.650 10.615 1.00 96.88 201 ASP A CA 1
ATOM 1521 C C . ASP A 1 201 ? -18.223 -0.365 11.621 1.00 96.88 201 ASP A C 1
ATOM 1523 O O . ASP A 1 201 ? -18.447 -0.233 12.831 1.00 96.88 201 ASP A O 1
ATOM 1527 N N . PHE A 1 202 ? -17.004 -0.197 11.125 1.00 97.00 202 PHE A N 1
ATOM 1528 C CA . PHE A 1 202 ? -15.913 0.416 11.869 1.00 97.00 202 PHE A CA 1
ATOM 1529 C C . PHE A 1 202 ? -16.041 1.934 11.825 1.00 97.00 202 PHE A C 1
ATOM 1531 O O . PHE A 1 202 ? -16.158 2.552 10.769 1.00 97.00 202 PHE A O 1
ATOM 1538 N N . GLY A 1 203 ? -16.014 2.550 13.004 1.00 95.31 203 GLY A N 1
ATOM 1539 C CA . GLY A 1 203 ? -16.190 3.986 13.156 1.00 95.31 203 GLY A CA 1
ATOM 1540 C C . GLY A 1 203 ? -14.980 4.812 12.691 1.00 95.31 203 GLY A C 1
ATOM 1541 O O . GLY A 1 203 ? -13.950 4.276 12.266 1.00 95.31 203 GLY A O 1
ATOM 1542 N N . PRO A 1 204 ? -15.062 6.151 12.801 1.00 94.00 204 PRO A N 1
ATOM 1543 C CA . PRO A 1 204 ? -14.006 7.059 12.356 1.00 94.00 204 PRO A CA 1
ATOM 1544 C C . PRO A 1 204 ? -12.629 6.841 12.995 1.00 94.00 204 PRO A C 1
ATOM 1546 O O . PRO A 1 204 ? -11.631 7.227 12.394 1.00 94.00 204 PRO A O 1
ATOM 1549 N N . ALA A 1 205 ? -12.539 6.266 14.198 1.00 94.19 205 ALA A N 1
ATOM 1550 C CA . ALA A 1 205 ? -11.257 5.962 14.838 1.00 94.19 205 ALA A CA 1
ATOM 1551 C C . ALA A 1 205 ? -10.524 4.782 14.176 1.00 94.19 205 ALA A C 1
ATOM 1553 O O . ALA A 1 205 ? -9.316 4.655 14.357 1.00 94.19 205 ALA A O 1
ATOM 1554 N N . LEU A 1 206 ? -11.236 3.966 13.393 1.00 95.88 206 LEU A N 1
ATOM 1555 C CA . LEU A 1 206 ? -10.727 2.780 12.700 1.00 95.88 206 LEU A CA 1
ATOM 1556 C C . LEU A 1 206 ? -10.773 2.929 11.166 1.00 95.88 206 LEU A C 1
ATOM 1558 O O . LEU A 1 206 ? -10.777 1.940 10.440 1.00 95.88 206 LEU A O 1
ATOM 1562 N N . GLY A 1 207 ? -10.839 4.162 10.658 1.00 92.94 207 GLY A N 1
ATOM 1563 C CA . GLY A 1 207 ? -10.747 4.457 9.224 1.00 92.94 207 GLY A CA 1
ATOM 1564 C C . GLY A 1 207 ? -12.086 4.491 8.485 1.00 92.94 207 GLY A C 1
ATOM 1565 O O . GLY A 1 207 ? -12.130 4.993 7.362 1.00 92.94 207 GLY A O 1
ATOM 1566 N N . GLY A 1 208 ? -13.184 4.056 9.116 1.00 94.31 208 GLY A N 1
ATOM 1567 C CA . GLY A 1 208 ? -14.529 4.160 8.541 1.00 94.31 208 GLY A CA 1
ATOM 1568 C C . GLY A 1 208 ? -14.916 3.038 7.569 1.00 94.31 208 GLY A C 1
ATOM 1569 O O . GLY A 1 208 ? -15.606 3.321 6.593 1.00 94.31 208 GLY A O 1
ATOM 1570 N N . PHE A 1 209 ? -14.441 1.805 7.774 1.00 96.56 209 PHE A N 1
ATOM 1571 C CA . PHE A 1 209 ? -14.826 0.648 6.949 1.00 96.56 209 PHE A CA 1
ATOM 1572 C C . PHE A 1 209 ? -16.281 0.239 7.236 1.00 96.56 209 PHE A C 1
ATOM 1574 O O . PHE A 1 209 ? -16.671 0.173 8.396 1.00 96.56 209 PHE A O 1
ATOM 1581 N N . THR A 1 210 ? -17.078 -0.031 6.198 1.00 95.06 210 THR A N 1
ATOM 1582 C CA . THR A 1 210 ? -18.550 -0.209 6.309 1.00 95.06 210 THR A CA 1
ATOM 1583 C C . THR A 1 210 ? -19.055 -1.614 5.976 1.00 95.06 210 THR A C 1
ATOM 1585 O O . THR A 1 210 ? -20.245 -1.879 6.026 1.00 95.06 210 THR A O 1
ATOM 1588 N N . ASP A 1 211 ? -18.167 -2.541 5.619 1.00 95.06 211 ASP A N 1
ATOM 1589 C CA . ASP A 1 211 ? -18.526 -3.952 5.455 1.00 95.06 211 ASP A CA 1
ATOM 1590 C C . ASP A 1 211 ? -17.726 -4.778 6.462 1.00 95.06 211 ASP A C 1
ATOM 1592 O O . ASP A 1 211 ? -16.697 -5.388 6.146 1.00 95.06 211 ASP A O 1
ATOM 1596 N N . VAL A 1 212 ? -18.184 -4.726 7.714 1.00 96.81 212 VAL A N 1
ATOM 1597 C CA . VAL A 1 212 ? -17.578 -5.425 8.847 1.00 96.81 212 VAL A CA 1
ATOM 1598 C C . VAL A 1 212 ? -18.538 -6.474 9.386 1.00 96.81 212 VAL A C 1
ATOM 1600 O O . VAL A 1 212 ? -19.721 -6.217 9.586 1.00 96.81 212 VAL A O 1
ATOM 1603 N N . TRP A 1 213 ? -18.021 -7.665 9.660 1.00 96.31 213 TRP A N 1
ATOM 1604 C CA . TRP A 1 213 ? -18.763 -8.754 10.286 1.00 96.31 213 TRP A CA 1
ATOM 1605 C C . TRP A 1 213 ? -18.157 -9.048 11.645 1.00 96.31 213 TRP A C 1
ATOM 1607 O O . TRP A 1 213 ? -16.992 -9.413 11.736 1.00 96.31 213 TRP A O 1
ATOM 1617 N N . VAL A 1 214 ? -18.935 -8.869 12.709 1.00 95.69 214 VAL A N 1
ATOM 1618 C CA . VAL A 1 214 ? -18.503 -9.126 14.088 1.00 95.69 214 VAL A CA 1
ATOM 1619 C C . VAL A 1 214 ? -18.971 -10.510 14.519 1.00 95.69 214 VAL A C 1
ATOM 1621 O O . VAL A 1 214 ? -20.173 -10.771 14.542 1.00 95.69 214 VAL A O 1
ATOM 1624 N N . TYR A 1 215 ? -18.035 -11.374 14.905 1.00 94.88 215 TYR A N 1
ATOM 1625 C CA . TYR A 1 215 ? -18.324 -12.753 15.317 1.00 94.88 215 TYR A CA 1
ATOM 1626 C C . TYR A 1 215 ? -18.478 -12.886 16.826 1.00 94.88 215 TYR A C 1
ATOM 1628 O O . TYR A 1 215 ? -19.358 -13.598 17.314 1.00 94.88 215 TYR A O 1
ATOM 1636 N N . ASP A 1 216 ? -17.662 -12.164 17.588 1.00 94.12 216 ASP A N 1
ATOM 1637 C CA . ASP A 1 216 ? -17.805 -12.125 19.033 1.00 94.12 216 ASP A CA 1
ATOM 1638 C C . ASP A 1 216 ? -17.421 -10.782 19.637 1.00 94.12 216 ASP A C 1
ATOM 1640 O O . ASP A 1 216 ? -16.640 -10.014 19.078 1.00 94.12 216 ASP A O 1
ATOM 1644 N N . CYS A 1 217 ? -18.032 -10.504 20.784 1.00 94.50 217 CYS A N 1
ATOM 1645 C CA . CYS A 1 217 ? -17.827 -9.302 21.572 1.00 94.50 217 CYS A CA 1
ATOM 1646 C C . CYS A 1 217 ? -17.842 -9.672 23.056 1.00 94.50 217 CYS A C 1
ATOM 1648 O O . CYS A 1 217 ? -18.886 -10.009 23.624 1.00 94.50 217 CYS A O 1
ATOM 1650 N N . LEU A 1 218 ? -16.685 -9.566 23.699 1.00 94.88 218 LEU A N 1
ATOM 1651 C CA . LEU A 1 218 ? -16.518 -9.635 25.143 1.00 94.88 218 LEU A CA 1
ATOM 1652 C C . LEU A 1 218 ? -16.429 -8.215 25.700 1.00 94.88 218 LEU A C 1
ATOM 1654 O O . LEU A 1 218 ? -15.527 -7.461 25.340 1.00 94.88 218 LEU A O 1
ATOM 1658 N N . LEU A 1 219 ? -17.318 -7.870 26.626 1.00 94.75 219 LEU A N 1
ATOM 1659 C CA . LEU A 1 219 ? -17.247 -6.621 27.376 1.00 94.75 219 LEU A CA 1
ATOM 1660 C C . LEU A 1 219 ? -17.255 -6.933 28.869 1.00 94.75 219 LEU A C 1
ATOM 1662 O O . LEU A 1 219 ? -18.242 -7.430 29.407 1.00 94.75 219 LEU A O 1
ATOM 1666 N N . ASP A 1 220 ? -16.150 -6.614 29.530 1.00 92.88 220 ASP A N 1
ATOM 1667 C CA . ASP A 1 220 ? -15.960 -6.768 30.967 1.00 92.88 220 ASP A CA 1
ATOM 1668 C C . ASP A 1 220 ? -15.644 -5.405 31.591 1.00 92.88 220 ASP A C 1
ATOM 1670 O O . ASP A 1 220 ? -14.659 -4.737 31.258 1.00 92.88 220 ASP A O 1
ATOM 1674 N N . LEU A 1 221 ? -16.538 -4.969 32.469 1.00 91.94 221 LEU A N 1
ATOM 1675 C CA . LEU A 1 221 ? -16.448 -3.744 33.237 1.00 91.94 221 LEU A CA 1
ATOM 1676 C C . LEU A 1 221 ? -16.188 -4.133 34.684 1.00 91.94 221 LEU A C 1
ATOM 1678 O O . LEU A 1 221 ? -17.070 -4.675 35.348 1.00 91.94 221 LEU A O 1
ATOM 1682 N N . TYR A 1 222 ? -14.994 -3.825 35.182 1.00 87.62 222 TYR A N 1
ATOM 1683 C CA . TYR A 1 222 ? -14.628 -4.144 36.557 1.00 87.62 222 TYR A CA 1
ATOM 1684 C C . TYR A 1 222 ? -13.772 -3.049 37.170 1.00 87.62 222 TYR A C 1
ATOM 1686 O O . TYR A 1 222 ? -12.750 -2.639 36.614 1.00 87.62 222 TYR A O 1
ATOM 1694 N N . ALA A 1 223 ? -14.166 -2.588 38.353 1.00 81.56 223 ALA A N 1
ATOM 1695 C CA . ALA A 1 223 ? -13.445 -1.576 39.117 1.00 81.56 223 ALA A CA 1
ATOM 1696 C C . ALA A 1 223 ? -13.105 -0.299 38.310 1.00 81.56 223 ALA A C 1
ATOM 1698 O O . ALA A 1 223 ? -11.996 0.237 38.396 1.00 81.56 223 ALA A O 1
ATOM 1699 N N . ASN A 1 224 ? -14.062 0.173 37.500 1.00 77.00 224 ASN A N 1
ATOM 1700 C CA . ASN A 1 224 ? -13.918 1.294 36.555 1.00 77.00 224 ASN A CA 1
ATOM 1701 C C . ASN A 1 224 ? -12.883 1.078 35.435 1.00 77.00 224 ASN A C 1
ATOM 1703 O O . ASN A 1 224 ? -12.406 2.048 34.847 1.00 77.00 224 ASN A O 1
ATOM 1707 N N . LYS A 1 225 ? -12.530 -0.172 35.133 1.00 85.62 225 LYS A N 1
ATOM 1708 C CA . LYS A 1 225 ? -11.735 -0.536 33.957 1.00 85.62 225 LYS A CA 1
ATOM 1709 C C . LYS A 1 225 ? -12.638 -1.141 32.901 1.00 85.62 225 LYS A C 1
ATOM 1711 O O . LYS A 1 225 ? -13.562 -1.879 33.233 1.00 85.62 225 LYS A O 1
ATOM 1716 N N . VAL A 1 226 ? -12.337 -0.836 31.644 1.00 90.94 226 VAL A N 1
ATOM 1717 C CA . VAL A 1 226 ? -13.016 -1.417 30.487 1.00 90.94 226 VAL A CA 1
ATOM 1718 C C . VAL A 1 226 ? -12.094 -2.440 29.849 1.00 90.94 226 VAL A C 1
ATOM 1720 O O . VAL A 1 226 ? -11.015 -2.081 29.383 1.00 90.94 226 VAL A O 1
ATOM 1723 N N . ASN A 1 227 ? -12.517 -3.692 29.783 1.00 93.19 227 ASN A N 1
ATOM 1724 C CA . ASN A 1 227 ? -11.881 -4.712 28.968 1.00 93.19 227 ASN A CA 1
ATOM 1725 C C . ASN A 1 227 ? -12.850 -5.110 27.850 1.00 93.19 227 ASN A C 1
ATOM 1727 O O . ASN A 1 227 ? -13.810 -5.839 28.083 1.00 93.19 227 ASN A O 1
ATOM 1731 N N . LEU A 1 228 ? -12.616 -4.565 26.660 1.00 95.06 228 LEU A N 1
ATOM 1732 C CA . LEU A 1 228 ? -13.351 -4.877 25.443 1.00 95.06 228 LEU A CA 1
ATOM 1733 C C . LEU A 1 228 ? -12.472 -5.786 24.583 1.00 95.06 228 LEU A C 1
ATOM 1735 O O . LEU A 1 228 ? -11.285 -5.500 24.435 1.00 95.06 228 LEU A O 1
ATOM 1739 N N . GLU A 1 229 ? -13.039 -6.845 24.018 1.00 96.69 229 GLU A N 1
ATOM 1740 C CA . GLU A 1 229 ? -12.438 -7.627 22.934 1.00 96.69 229 GLU A CA 1
ATOM 1741 C C . GLU A 1 229 ? -13.525 -7.922 21.887 1.00 96.69 229 GLU A C 1
ATOM 1743 O O . GLU A 1 229 ? -14.598 -8.405 22.240 1.00 96.69 229 GLU A O 1
ATOM 1748 N N . ILE A 1 230 ? -13.267 -7.607 20.617 1.00 96.62 230 ILE A N 1
ATOM 1749 C CA . ILE A 1 230 ? -14.147 -7.891 19.478 1.00 96.62 230 ILE A CA 1
ATOM 1750 C C . ILE A 1 230 ? -13.310 -8.543 18.382 1.00 96.62 230 ILE A C 1
ATOM 1752 O O . ILE A 1 230 ? -12.304 -7.960 17.969 1.00 96.62 230 ILE A O 1
ATOM 1756 N N . ASN A 1 231 ? -13.737 -9.710 17.899 1.00 97.19 231 ASN A N 1
ATOM 1757 C CA . ASN A 1 231 ? -13.176 -10.330 16.697 1.00 97.19 231 ASN A CA 1
ATOM 1758 C C . ASN A 1 231 ? -14.131 -10.107 15.522 1.00 97.19 231 ASN A C 1
ATOM 1760 O O . ASN A 1 231 ? -15.345 -10.320 15.637 1.00 97.19 231 ASN A O 1
ATOM 1764 N N . ALA A 1 232 ? -13.579 -9.648 14.406 1.00 97.00 232 ALA A N 1
ATOM 1765 C CA . ALA A 1 232 ? -14.337 -9.256 13.235 1.00 97.00 232 ALA A CA 1
ATOM 1766 C C . ALA A 1 232 ? -13.599 -9.599 11.937 1.00 97.00 232 ALA A C 1
ATOM 1768 O O . ALA A 1 232 ? -12.390 -9.808 11.936 1.00 97.00 232 ALA A O 1
ATOM 1769 N N . GLU A 1 233 ? -14.322 -9.589 10.828 1.00 97.44 233 GLU A N 1
ATOM 1770 C CA . GLU A 1 233 ? -13.766 -9.586 9.479 1.00 97.44 233 GLU A CA 1
ATOM 1771 C C . GLU A 1 233 ? -14.174 -8.308 8.757 1.00 97.44 233 GLU A C 1
ATOM 1773 O O . GLU A 1 233 ? -15.336 -7.904 8.799 1.00 97.44 233 GLU A O 1
ATOM 1778 N N . VAL A 1 234 ? -13.231 -7.690 8.057 1.00 97.50 234 VAL A N 1
ATOM 1779 C CA . VAL A 1 234 ? -13.435 -6.432 7.333 1.00 97.50 234 VAL A CA 1
ATOM 1780 C C . VAL A 1 234 ? -13.215 -6.683 5.851 1.00 97.50 234 VAL A C 1
ATOM 1782 O O . VAL A 1 234 ? -12.138 -7.139 5.470 1.00 97.50 234 VAL A O 1
ATOM 1785 N N . ALA A 1 235 ? -14.206 -6.394 5.009 1.00 96.12 235 ALA A N 1
ATOM 1786 C CA . ALA A 1 235 ? -14.013 -6.432 3.563 1.00 96.12 235 ALA A CA 1
ATOM 1787 C C . ALA A 1 235 ? -13.205 -5.214 3.097 1.00 96.12 235 ALA A C 1
ATOM 1789 O O . ALA A 1 235 ? -13.426 -4.085 3.546 1.00 96.12 235 ALA A O 1
ATOM 1790 N N . VAL A 1 236 ? -12.262 -5.446 2.186 1.00 95.31 236 VAL A N 1
ATOM 1791 C CA . VAL A 1 236 ? -11.379 -4.407 1.655 1.00 95.31 236 VAL A CA 1
ATOM 1792 C C . VAL A 1 236 ? -11.626 -4.246 0.161 1.00 95.31 236 VAL A C 1
ATOM 1794 O O . VAL A 1 236 ? -11.259 -5.102 -0.642 1.00 95.31 236 VAL A O 1
ATOM 1797 N N . ASP A 1 237 ? -12.209 -3.115 -0.231 1.00 91.94 237 ASP A N 1
ATOM 1798 C CA . ASP A 1 237 ? -12.557 -2.831 -1.631 1.00 91.94 237 ASP A CA 1
ATOM 1799 C C . ASP A 1 237 ? -11.340 -2.848 -2.566 1.00 91.94 237 ASP A C 1
ATOM 1801 O O . ASP A 1 237 ? -11.428 -3.339 -3.691 1.00 91.94 237 ASP A O 1
ATOM 1805 N N . LEU A 1 238 ? -10.186 -2.359 -2.092 1.00 91.94 238 LEU A N 1
ATOM 1806 C CA . LEU A 1 238 ? -8.927 -2.400 -2.847 1.00 91.9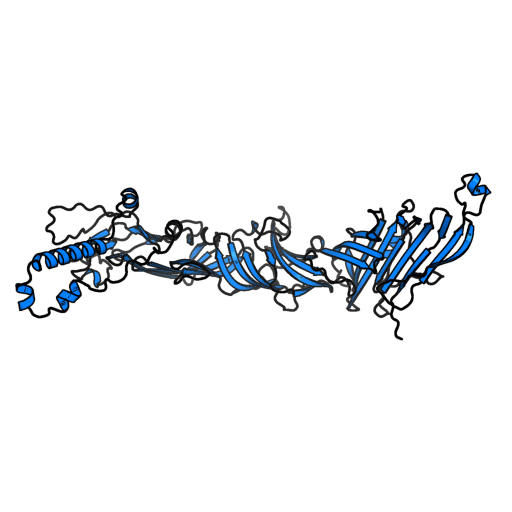4 238 LEU A CA 1
ATOM 1807 C C . LEU A 1 238 ? -8.474 -3.839 -3.149 1.00 91.94 238 LEU A C 1
ATOM 1809 O O . LEU A 1 238 ? -7.746 -4.066 -4.107 1.00 91.94 238 LEU A O 1
ATOM 1813 N N . PHE A 1 239 ? -8.933 -4.807 -2.356 1.00 93.06 239 PHE A N 1
ATOM 1814 C CA . PHE A 1 239 ? -8.693 -6.235 -2.548 1.00 93.06 239 PHE A CA 1
ATOM 1815 C C . PHE A 1 239 ? -9.961 -6.936 -3.051 1.00 93.06 239 PHE A C 1
ATOM 1817 O O . PHE A 1 239 ? -10.225 -8.082 -2.702 1.00 93.06 239 PHE A O 1
ATOM 1824 N N . ARG A 1 240 ? -10.799 -6.226 -3.820 1.00 88.75 240 ARG A N 1
ATOM 1825 C CA . ARG A 1 240 ? -12.034 -6.740 -4.441 1.00 88.75 240 ARG A CA 1
ATOM 1826 C C . ARG A 1 240 ? -13.056 -7.302 -3.447 1.00 88.75 240 ARG A C 1
ATOM 1828 O O . ARG A 1 240 ? -13.816 -8.211 -3.774 1.00 88.75 240 ARG A O 1
ATOM 1835 N N . GLY A 1 241 ? -13.094 -6.737 -2.243 1.00 90.44 241 GLY A N 1
ATOM 1836 C CA . GLY A 1 241 ? -14.002 -7.160 -1.178 1.00 90.44 241 GLY A CA 1
ATOM 1837 C C . GLY A 1 241 ? -13.539 -8.416 -0.438 1.00 90.44 241 GLY A C 1
ATOM 1838 O O . GLY A 1 241 ? -14.285 -8.927 0.398 1.00 90.44 241 GLY A O 1
ATOM 1839 N N . ASN A 1 242 ? -12.321 -8.905 -0.702 1.00 93.38 242 ASN A N 1
ATOM 1840 C CA . ASN A 1 242 ? -11.706 -9.925 0.139 1.00 93.38 242 ASN A CA 1
ATOM 1841 C C . ASN A 1 242 ? -11.622 -9.429 1.588 1.00 93.38 242 ASN A C 1
ATOM 1843 O O . ASN A 1 242 ? -11.423 -8.237 1.850 1.00 93.38 242 ASN A O 1
ATOM 1847 N N . ARG A 1 243 ? -11.816 -10.358 2.526 1.00 94.81 243 ARG A N 1
ATOM 1848 C CA . ARG A 1 243 ? -11.920 -10.055 3.952 1.00 94.81 243 ARG A CA 1
ATOM 1849 C C . ARG A 1 243 ? -10.591 -10.263 4.661 1.00 94.81 243 ARG A C 1
ATOM 1851 O O . ARG A 1 243 ? -9.876 -11.220 4.381 1.00 94.81 243 ARG A O 1
ATOM 1858 N N . VAL A 1 244 ? -10.299 -9.374 5.603 1.00 96.75 244 VAL A N 1
ATOM 1859 C CA . VAL A 1 244 ? -9.179 -9.497 6.539 1.00 96.75 244 VAL A CA 1
ATOM 1860 C C . VAL A 1 244 ? -9.708 -9.642 7.956 1.00 96.75 244 VAL A C 1
ATOM 1862 O O . VAL A 1 244 ? -10.681 -8.986 8.336 1.00 96.75 244 VAL A O 1
ATOM 1865 N N . GLU A 1 245 ? -9.062 -10.486 8.751 1.00 96.94 245 GLU A N 1
ATOM 1866 C CA . GLU A 1 245 ? -9.409 -10.649 10.159 1.00 96.94 245 GLU A CA 1
ATOM 1867 C C . GLU A 1 245 ? -8.903 -9.454 10.980 1.00 96.94 245 GLU A C 1
ATOM 1869 O O . GLU A 1 245 ? -7.752 -9.020 10.868 1.00 96.94 245 GLU A O 1
ATOM 1874 N N . ALA A 1 246 ? -9.770 -8.932 11.840 1.00 97.75 246 ALA A N 1
ATOM 1875 C CA . ALA A 1 246 ? -9.528 -7.780 12.689 1.00 97.75 246 ALA A CA 1
ATOM 1876 C C . ALA A 1 246 ? -9.854 -8.104 14.150 1.00 97.75 246 ALA A C 1
ATOM 1878 O O . ALA A 1 246 ? -10.869 -8.730 14.461 1.00 97.75 246 ALA A O 1
ATOM 1879 N N . LYS A 1 247 ? -9.023 -7.612 15.073 1.00 97.62 247 LYS A N 1
ATOM 1880 C CA . LYS A 1 247 ? -9.274 -7.722 16.514 1.00 97.62 247 LYS A CA 1
ATOM 1881 C C . LYS A 1 247 ? -9.192 -6.362 17.189 1.00 97.62 247 LYS A C 1
ATOM 1883 O O . LYS A 1 247 ? -8.105 -5.806 17.318 1.00 97.62 247 LYS A O 1
ATOM 1888 N N . LEU A 1 248 ? -10.327 -5.852 17.665 1.00 97.31 248 LEU A N 1
ATOM 1889 C CA . LEU A 1 248 ? -10.401 -4.664 18.521 1.00 97.31 248 LEU A CA 1
ATOM 1890 C C . LEU A 1 248 ? -10.286 -5.088 19.985 1.00 97.31 248 LEU A C 1
ATOM 1892 O O . LEU A 1 248 ? -11.035 -5.952 20.432 1.00 97.31 248 LEU A O 1
ATOM 1896 N N . TYR A 1 249 ? -9.378 -4.489 20.752 1.00 96.44 249 TYR A N 1
ATOM 1897 C CA . TYR A 1 249 ? -9.200 -4.842 22.158 1.00 96.44 249 TYR A CA 1
ATOM 1898 C C . TYR A 1 249 ? -8.690 -3.692 23.035 1.00 96.44 249 TYR A C 1
ATOM 1900 O O . TYR A 1 249 ? -8.049 -2.756 22.556 1.00 96.44 249 TYR A O 1
ATOM 1908 N N . THR A 1 250 ? -8.917 -3.785 24.351 1.00 95.12 250 THR A N 1
ATOM 1909 C CA . THR A 1 250 ? -8.290 -2.880 25.328 1.00 95.12 250 THR A CA 1
ATOM 1910 C C . THR A 1 250 ? -6.818 -3.234 25.543 1.00 95.12 250 THR A C 1
ATOM 1912 O O . THR A 1 250 ? -6.478 -4.319 26.028 1.00 95.12 250 THR A O 1
ATOM 1915 N N . ASN A 1 251 ? -5.925 -2.280 25.298 1.00 94.94 251 ASN A N 1
ATOM 1916 C CA . ASN A 1 251 ? -4.503 -2.440 25.551 1.00 94.94 251 ASN A CA 1
ATOM 1917 C C . ASN A 1 251 ? -4.189 -2.587 27.053 1.00 94.94 251 ASN A C 1
ATOM 1919 O O . ASN A 1 251 ? -4.609 -1.787 27.894 1.00 94.94 251 ASN A O 1
ATOM 1923 N N . LYS A 1 252 ? -3.410 -3.612 27.416 1.00 91.31 252 LYS A N 1
ATOM 1924 C CA . LYS A 1 252 ? -3.185 -4.007 28.824 1.00 91.31 252 LYS A CA 1
ATOM 1925 C C . LYS A 1 252 ? -1.988 -3.305 29.475 1.00 91.31 252 LYS A C 1
ATOM 1927 O O . LYS A 1 252 ? -1.888 -3.286 30.708 1.00 91.31 252 LYS A O 1
ATOM 1932 N N . LYS A 1 253 ? -1.082 -2.736 28.680 1.00 91.81 253 LYS A N 1
ATOM 1933 C CA . LYS A 1 253 ? 0.166 -2.096 29.123 1.00 91.81 253 LYS A CA 1
ATOM 1934 C C . LYS A 1 253 ? 0.562 -0.991 28.147 1.00 91.81 253 LYS A C 1
ATOM 1936 O O . LYS A 1 253 ? 0.171 -1.052 26.995 1.00 91.81 253 LYS A O 1
ATOM 1941 N N . ASP A 1 254 ? 1.377 -0.045 28.594 1.00 90.69 254 ASP A N 1
ATOM 1942 C CA . ASP A 1 254 ? 1.979 0.929 27.684 1.00 90.69 254 ASP A CA 1
ATOM 1943 C C . ASP A 1 254 ? 2.973 0.210 26.755 1.00 90.69 254 ASP A C 1
ATOM 1945 O O . ASP A 1 254 ? 3.827 -0.555 27.224 1.00 90.69 254 ASP A O 1
ATOM 1949 N N . ASN A 1 255 ? 2.842 0.422 25.449 1.00 91.19 255 ASN A N 1
ATOM 1950 C CA . ASN A 1 255 ? 3.721 -0.109 24.408 1.00 91.19 255 ASN A CA 1
ATOM 1951 C C . ASN A 1 255 ? 3.838 0.886 23.239 1.00 91.19 255 ASN A C 1
ATOM 1953 O O . ASN A 1 255 ? 3.390 2.026 23.334 1.00 91.19 255 ASN A O 1
ATOM 1957 N N . GLU A 1 256 ? 4.496 0.466 22.159 1.00 87.94 256 GLU A N 1
ATOM 1958 C CA . GLU A 1 256 ? 4.690 1.285 20.953 1.00 87.94 256 GLU A CA 1
ATOM 1959 C C . GLU A 1 256 ? 3.367 1.575 20.226 1.00 87.94 256 GLU A C 1
ATOM 1961 O O . GLU A 1 256 ? 3.229 2.624 19.599 1.00 87.94 256 GLU A O 1
ATOM 1966 N N . ASP A 1 257 ? 2.381 0.687 20.375 1.00 84.81 257 ASP A N 1
ATOM 1967 C CA . ASP A 1 257 ? 1.087 0.771 19.694 1.00 84.81 257 ASP A CA 1
ATOM 1968 C C . ASP A 1 257 ? 0.077 1.669 20.422 1.00 84.81 257 ASP A C 1
ATOM 1970 O O . ASP A 1 257 ? -0.847 2.187 19.797 1.00 84.81 257 ASP A O 1
ATOM 1974 N N . GLY A 1 258 ? 0.238 1.867 21.736 1.00 87.12 258 GLY A N 1
ATOM 1975 C CA . GLY A 1 258 ? -0.638 2.730 22.520 1.00 87.12 258 GLY A CA 1
ATOM 1976 C C . GLY A 1 258 ? -0.401 2.683 24.027 1.00 87.12 258 GLY A C 1
ATOM 1977 O O . GLY A 1 258 ? 0.435 1.946 24.560 1.00 87.12 258 GLY A O 1
ATOM 1978 N N . LYS A 1 259 ? -1.180 3.475 24.758 1.00 91.31 259 LYS A N 1
ATOM 1979 C CA . LYS A 1 259 ? -1.187 3.447 26.224 1.00 91.31 259 LYS A CA 1
ATOM 1980 C C . LYS A 1 259 ? -2.085 2.348 26.757 1.00 91.31 259 LYS A C 1
ATOM 1982 O O . LYS A 1 259 ? -3.050 1.914 26.128 1.00 91.31 259 LYS A O 1
ATOM 1987 N N . LYS A 1 260 ? -1.824 1.958 27.998 1.00 90.44 260 LYS A N 1
ATOM 1988 C CA . LYS A 1 260 ? -2.727 1.124 28.774 1.00 90.44 260 LYS A CA 1
ATOM 1989 C C . LYS A 1 260 ? -4.118 1.758 28.846 1.00 90.44 260 LYS A C 1
ATOM 1991 O O . LYS A 1 260 ? -4.271 2.903 29.275 1.00 90.44 260 LYS A O 1
ATOM 1996 N N . GLY A 1 261 ? -5.119 0.954 28.510 1.00 89.88 261 GLY A N 1
ATOM 1997 C CA . GLY A 1 261 ? -6.521 1.343 28.487 1.00 89.88 261 GLY A CA 1
ATOM 1998 C C . GLY A 1 261 ? -7.019 1.785 27.121 1.00 89.88 261 GLY A C 1
ATOM 1999 O O . GLY A 1 261 ? -8.229 1.784 26.935 1.00 89.88 261 GLY A O 1
ATOM 2000 N N . GLU A 1 262 ? -6.146 2.142 26.177 1.00 93.81 262 GLU A N 1
ATOM 2001 C CA . GLU A 1 262 ? -6.569 2.539 24.829 1.00 93.81 262 GLU A CA 1
ATOM 2002 C C . GLU A 1 262 ? -7.153 1.346 24.073 1.00 93.81 262 GLU A C 1
ATOM 2004 O O . GLU A 1 262 ? -6.739 0.201 24.271 1.00 93.81 262 GLU A O 1
ATOM 2009 N N . PHE A 1 263 ? -8.132 1.615 23.215 1.00 95.31 263 PHE A N 1
ATOM 2010 C CA . PHE A 1 263 ? -8.657 0.614 22.295 1.00 95.31 263 PHE A CA 1
ATOM 2011 C C . PHE A 1 263 ? -7.794 0.574 21.039 1.00 95.31 263 PHE A C 1
ATOM 2013 O O . PHE A 1 263 ? -7.623 1.593 20.371 1.00 95.31 263 PHE A O 1
ATOM 2020 N N . LEU A 1 264 ? -7.265 -0.605 20.726 1.00 95.75 264 LEU A N 1
ATOM 2021 C CA . LEU A 1 264 ? -6.431 -0.855 19.556 1.00 95.75 264 LEU A CA 1
ATOM 2022 C C . LEU A 1 264 ? -7.097 -1.901 18.671 1.00 95.75 264 LEU A C 1
ATOM 2024 O O . LEU A 1 264 ? -7.711 -2.831 19.188 1.00 95.75 264 LEU A O 1
ATOM 2028 N N . CYS A 1 265 ? -6.964 -1.765 17.354 1.00 97.62 265 CYS A N 1
ATOM 2029 C CA . CYS A 1 265 ? -7.528 -2.712 16.400 1.00 97.62 265 CYS A CA 1
ATOM 2030 C C . CYS A 1 265 ? -6.440 -3.247 15.470 1.00 97.62 265 CYS A C 1
ATOM 2032 O O . CYS A 1 265 ? -5.946 -2.516 14.612 1.00 97.62 265 CYS A O 1
ATOM 2034 N N . SER A 1 266 ? -6.041 -4.501 15.673 1.00 97.31 266 SER A N 1
ATOM 2035 C CA . SER A 1 266 ? -5.000 -5.167 14.886 1.00 97.31 266 SER A CA 1
ATOM 2036 C C . SER A 1 266 ? -5.586 -5.906 13.688 1.00 97.31 266 SER A C 1
ATOM 2038 O O . SER A 1 266 ? -6.682 -6.457 13.796 1.00 97.31 266 SER A O 1
ATOM 2040 N N . VAL A 1 267 ? -4.819 -5.993 12.603 1.00 97.62 267 VAL A N 1
ATOM 2041 C CA . VAL A 1 267 ? -5.076 -6.874 11.453 1.00 97.62 267 VAL A CA 1
ATOM 2042 C C . VAL A 1 267 ? -4.294 -8.169 11.637 1.00 97.62 267 VAL A C 1
ATOM 2044 O O . VAL A 1 267 ? -3.102 -8.120 11.961 1.00 97.62 267 VAL A O 1
ATOM 2047 N N . ALA A 1 268 ? -4.948 -9.314 11.464 1.00 95.94 268 ALA A N 1
ATOM 2048 C CA . ALA A 1 268 ? -4.289 -10.609 11.569 1.00 95.94 268 ALA A CA 1
ATOM 2049 C C . ALA A 1 268 ? -3.544 -10.974 10.271 1.00 95.94 268 ALA A C 1
ATOM 2051 O O . ALA A 1 268 ? -3.927 -10.519 9.186 1.00 95.94 268 ALA A O 1
ATOM 2052 N N . PRO A 1 269 ? -2.503 -11.820 10.358 1.00 97.19 269 PRO A N 1
ATOM 2053 C CA . PRO A 1 269 ? -1.839 -12.335 9.173 1.00 97.19 269 PRO A CA 1
ATOM 2054 C C . PRO A 1 269 ? -2.829 -13.067 8.259 1.00 97.19 269 PRO A C 1
ATOM 2056 O O . PRO A 1 269 ? -3.558 -13.942 8.722 1.00 97.19 269 PRO A O 1
ATOM 2059 N N . THR A 1 270 ? -2.861 -12.709 6.977 1.00 95.38 270 THR A N 1
ATOM 2060 C CA . THR A 1 270 ? -3.851 -13.207 6.008 1.00 95.38 270 THR A CA 1
ATOM 2061 C C . THR A 1 270 ? -3.202 -13.361 4.636 1.00 95.38 270 THR A C 1
ATOM 2063 O O . THR A 1 270 ? -2.499 -12.461 4.188 1.00 95.38 270 THR A O 1
ATOM 2066 N N . THR A 1 271 ? -3.463 -14.466 3.938 1.00 95.69 271 THR A N 1
ATOM 2067 C CA . THR A 1 271 ? -3.125 -14.609 2.513 1.00 95.69 271 THR A CA 1
ATOM 2068 C C . THR A 1 271 ? -4.391 -14.433 1.692 1.00 95.69 271 THR A C 1
ATOM 2070 O O . THR A 1 271 ? -5.397 -15.089 1.955 1.00 95.69 271 THR A O 1
ATOM 2073 N N . ILE A 1 272 ? -4.334 -13.537 0.716 1.00 94.88 272 ILE A N 1
ATOM 2074 C CA . ILE A 1 272 ? -5.436 -13.190 -0.169 1.00 94.88 272 ILE A CA 1
ATOM 2075 C C . ILE A 1 272 ? -5.013 -13.571 -1.585 1.00 94.88 272 ILE A C 1
ATOM 2077 O O . ILE A 1 272 ? -4.170 -12.901 -2.186 1.00 94.88 272 ILE A O 1
ATOM 2081 N N . GLU A 1 273 ? -5.597 -14.656 -2.087 1.00 93.00 273 GLU A N 1
ATOM 2082 C CA . GLU A 1 273 ? -5.478 -15.040 -3.493 1.00 93.00 273 GLU A CA 1
ATOM 2083 C C . GLU A 1 273 ? -6.232 -14.030 -4.366 1.00 93.00 273 GLU A C 1
ATOM 2085 O O . GLU A 1 273 ? -7.315 -13.558 -3.996 1.00 93.00 273 GLU A O 1
ATOM 2090 N N . ASP A 1 274 ? -5.663 -13.700 -5.522 1.00 92.00 274 ASP A N 1
ATOM 2091 C CA . ASP A 1 274 ? -6.265 -12.814 -6.521 1.00 92.00 274 ASP A CA 1
ATOM 2092 C C . ASP A 1 274 ? -6.714 -11.442 -5.961 1.00 92.00 274 ASP A C 1
ATOM 2094 O O . ASP A 1 274 ? -7.785 -10.922 -6.312 1.00 92.00 274 ASP A O 1
ATOM 2098 N N . ALA A 1 275 ? -5.909 -10.855 -5.066 1.00 91.88 275 ALA A N 1
ATOM 2099 C CA . ALA A 1 275 ? -6.273 -9.689 -4.262 1.00 91.88 275 ALA A CA 1
ATOM 2100 C C . ALA A 1 275 ? -6.759 -8.505 -5.128 1.00 91.88 275 ALA A C 1
ATOM 2102 O O . ALA A 1 275 ? -7.940 -8.155 -5.031 1.00 91.88 275 ALA A O 1
ATOM 2103 N N . PRO A 1 276 ? -5.935 -7.892 -6.004 1.00 91.25 276 PRO A N 1
ATOM 2104 C CA . PRO A 1 276 ? -6.441 -6.932 -6.979 1.00 91.25 276 PRO A CA 1
ATOM 2105 C C . PRO A 1 276 ? -6.897 -7.581 -8.298 1.00 91.25 276 PRO A C 1
ATOM 2107 O O . PRO A 1 276 ? -7.731 -6.987 -8.974 1.00 91.25 276 PRO A O 1
ATOM 2110 N N . ALA A 1 277 ? -6.387 -8.757 -8.686 1.00 92.31 277 ALA A N 1
ATOM 2111 C CA . ALA A 1 277 ? -6.755 -9.482 -9.913 1.00 92.31 277 ALA A CA 1
ATOM 2112 C C . ALA A 1 277 ? -6.179 -10.904 -9.919 1.00 92.31 277 ALA A C 1
ATOM 2114 O O . ALA A 1 277 ? -5.300 -11.217 -9.122 1.00 92.31 277 ALA A O 1
ATOM 2115 N N . THR A 1 278 ? -6.644 -11.740 -10.851 1.00 92.00 278 THR A N 1
ATOM 2116 C CA . THR A 1 278 ? -6.160 -13.110 -11.015 1.00 92.00 278 THR A CA 1
ATOM 2117 C C . THR A 1 278 ? -4.664 -13.173 -11.290 1.00 92.00 278 THR A C 1
ATOM 2119 O O . THR A 1 278 ? -4.175 -12.498 -12.195 1.00 92.00 278 THR A O 1
ATOM 2122 N N . GLY A 1 279 ? -3.955 -14.003 -10.520 1.00 90.88 279 GLY A N 1
ATOM 2123 C CA . GLY A 1 279 ? -2.498 -14.147 -10.602 1.00 90.88 279 GLY A CA 1
ATOM 2124 C C . GLY A 1 279 ? -1.720 -13.064 -9.850 1.00 90.88 279 GLY A C 1
ATOM 2125 O O . GLY A 1 279 ? -0.504 -12.976 -10.006 1.00 90.88 279 GLY A O 1
ATOM 2126 N N . ILE A 1 280 ? -2.394 -12.227 -9.053 1.00 93.50 280 ILE A N 1
ATOM 2127 C CA . ILE A 1 280 ? -1.756 -11.244 -8.172 1.00 93.50 280 ILE A CA 1
ATOM 2128 C C . ILE A 1 280 ? -2.204 -11.511 -6.737 1.00 93.50 280 ILE A C 1
ATOM 2130 O O . ILE A 1 280 ? -3.304 -11.133 -6.332 1.00 93.50 280 ILE A O 1
ATOM 2134 N N . ASP A 1 281 ? -1.320 -12.119 -5.957 1.00 94.25 281 ASP A N 1
ATOM 2135 C CA . ASP A 1 281 ? -1.597 -12.528 -4.585 1.00 94.25 281 ASP A CA 1
ATOM 2136 C C . ASP A 1 281 ? -0.978 -11.552 -3.589 1.00 94.25 281 ASP A C 1
ATOM 2138 O O . ASP A 1 281 ? 0.106 -10.999 -3.808 1.00 94.25 281 ASP A O 1
ATOM 2142 N N . MET A 1 282 ? -1.651 -11.366 -2.455 1.00 95.50 282 MET A N 1
ATOM 2143 C CA . MET A 1 282 ? -1.156 -10.547 -1.355 1.00 95.50 282 MET A CA 1
ATOM 2144 C C . MET A 1 282 ? -1.074 -11.360 -0.072 1.00 95.50 282 MET A C 1
ATOM 2146 O O . MET A 1 282 ? -2.036 -12.002 0.341 1.00 95.50 282 MET A O 1
ATOM 2150 N N . THR A 1 283 ? 0.064 -11.282 0.606 1.00 96.88 283 THR A N 1
ATOM 2151 C CA . THR A 1 283 ? 0.202 -11.750 1.987 1.00 96.88 283 THR A CA 1
ATOM 2152 C C . THR A 1 283 ? 0.295 -10.546 2.904 1.00 96.88 283 THR A C 1
ATOM 2154 O O . THR A 1 283 ? 1.104 -9.656 2.672 1.00 96.88 283 THR A O 1
ATOM 2157 N N . ILE A 1 284 ? -0.531 -10.524 3.940 1.00 97.56 284 ILE A N 1
ATOM 2158 C CA . ILE A 1 284 ? -0.502 -9.562 5.036 1.00 97.56 284 ILE A CA 1
ATOM 2159 C C . ILE A 1 284 ? 0.151 -10.272 6.217 1.00 97.56 284 ILE A C 1
ATOM 2161 O O . ILE A 1 284 ? -0.347 -11.305 6.657 1.00 97.56 284 ILE A O 1
ATOM 2165 N N . ASP A 1 285 ? 1.238 -9.718 6.744 1.00 97.00 285 ASP A N 1
ATOM 2166 C CA . ASP A 1 285 ? 1.932 -10.253 7.925 1.00 97.00 285 ASP A CA 1
ATOM 2167 C C . ASP A 1 285 ? 1.347 -9.706 9.234 1.00 97.00 285 ASP A C 1
ATOM 2169 O O . ASP A 1 285 ? 1.559 -10.258 10.314 1.00 97.00 285 ASP A O 1
ATOM 2173 N N . GLY A 1 286 ? 0.606 -8.604 9.144 1.00 96.25 286 GLY A N 1
ATOM 2174 C CA . GLY A 1 286 ? -0.067 -7.947 10.254 1.00 96.25 286 GLY A CA 1
ATOM 2175 C C . GLY A 1 286 ? -0.252 -6.458 9.992 1.00 96.25 286 GLY A C 1
ATOM 2176 O O . GLY A 1 286 ? 0.196 -5.917 8.977 1.00 96.25 286 GLY A O 1
ATOM 2177 N N . GLY A 1 287 ? -0.926 -5.780 10.917 1.00 96.12 287 GLY A N 1
ATOM 2178 C CA . GLY A 1 287 ? -1.201 -4.359 10.763 1.00 96.12 287 GLY A CA 1
ATOM 2179 C C . GLY A 1 287 ? -2.116 -3.776 11.828 1.00 96.12 287 GLY A C 1
ATOM 2180 O O . GLY A 1 287 ? -2.449 -4.436 12.815 1.00 96.12 287 GLY A O 1
ATOM 2181 N N . TRP A 1 288 ? -2.557 -2.540 11.601 1.00 96.44 288 TRP A N 1
ATOM 2182 C CA . TRP A 1 288 ? -3.456 -1.806 12.491 1.00 96.44 288 TRP A CA 1
ATOM 2183 C C . TRP A 1 288 ? -4.489 -0.985 11.722 1.00 96.44 288 TRP A C 1
ATOM 2185 O O . TRP A 1 288 ? -4.151 -0.261 10.786 1.00 96.44 288 TRP A O 1
ATOM 2195 N N . PHE A 1 289 ? -5.735 -0.999 12.189 1.00 97.12 289 PHE A N 1
ATOM 2196 C CA . PHE A 1 289 ? -6.721 0.009 11.809 1.00 97.12 289 PHE A CA 1
ATOM 2197 C C . PHE A 1 289 ? -6.496 1.276 12.630 1.00 97.12 289 PHE A C 1
ATOM 2199 O O . PHE A 1 289 ? -6.431 1.240 13.862 1.00 97.12 289 PHE A O 1
ATOM 2206 N N . ARG A 1 290 ? -6.379 2.410 11.943 1.00 93.44 290 ARG A N 1
ATOM 2207 C CA . ARG A 1 290 ? -6.216 3.735 12.545 1.00 93.44 290 ARG A CA 1
ATOM 2208 C C . ARG A 1 290 ? -7.224 4.699 11.945 1.00 93.44 290 ARG A C 1
ATOM 2210 O O . ARG A 1 290 ? -7.909 4.390 10.975 1.00 93.44 290 ARG A O 1
ATOM 2217 N N . LYS A 1 291 ? -7.284 5.903 12.509 1.00 92.31 291 LYS A N 1
ATOM 2218 C CA . LYS A 1 291 ? -8.228 6.944 12.101 1.00 92.31 291 LYS A CA 1
ATOM 2219 C C . LYS A 1 291 ? -8.161 7.244 10.601 1.00 92.31 291 LYS A C 1
ATOM 2221 O O . LYS A 1 291 ? -9.176 7.545 9.980 1.00 92.31 291 LYS A O 1
ATOM 2226 N N . GLU A 1 292 ? -6.962 7.218 10.038 1.00 90.25 292 GLU A N 1
ATOM 2227 C CA . GLU A 1 292 ? -6.716 7.558 8.645 1.00 90.25 292 GLU A CA 1
ATOM 2228 C C . GLU A 1 292 ? -7.102 6.427 7.685 1.00 90.25 292 GLU A C 1
ATOM 2230 O O . GLU A 1 292 ? -7.624 6.718 6.608 1.00 90.25 292 GLU A O 1
ATOM 2235 N N . ALA A 1 293 ? -6.795 5.176 8.047 1.00 93.75 293 ALA A N 1
ATOM 2236 C CA . ALA A 1 293 ? -6.823 4.007 7.168 1.00 93.75 293 ALA A CA 1
ATOM 2237 C C . ALA A 1 293 ? -6.359 2.732 7.907 1.00 93.75 293 ALA A C 1
ATOM 2239 O O . ALA A 1 293 ? -6.001 2.769 9.087 1.00 93.75 293 ALA A O 1
ATOM 2240 N N . MET A 1 294 ? -6.327 1.612 7.185 1.00 96.19 294 MET A N 1
ATOM 2241 C CA . MET A 1 294 ? -5.672 0.373 7.597 1.00 96.19 294 MET A CA 1
ATOM 2242 C C . MET A 1 294 ? -4.191 0.401 7.188 1.00 96.19 294 MET A C 1
ATOM 2244 O O . MET A 1 294 ? -3.880 0.634 6.027 1.00 96.19 294 MET A O 1
ATOM 2248 N N . TYR A 1 295 ? -3.281 0.170 8.127 1.00 95.56 295 TYR A N 1
ATOM 2249 C CA . TYR A 1 295 ? -1.834 0.115 7.906 1.00 95.56 295 TYR A CA 1
ATOM 2250 C C . TYR A 1 295 ? -1.395 -1.341 7.951 1.00 95.56 295 TYR A C 1
ATOM 2252 O O . TYR A 1 295 ? -1.666 -2.000 8.956 1.00 95.56 295 TYR A O 1
ATOM 2260 N N . ILE A 1 296 ? -0.740 -1.839 6.907 1.00 96.44 296 ILE A N 1
ATOM 2261 C CA . ILE A 1 296 ? -0.321 -3.242 6.814 1.00 96.44 296 ILE A CA 1
ATOM 2262 C C . ILE A 1 296 ? 1.129 -3.380 6.358 1.00 96.44 296 ILE A C 1
ATOM 2264 O O . ILE A 1 296 ? 1.627 -2.585 5.561 1.00 96.44 296 ILE A O 1
ATOM 2268 N N . SER A 1 297 ? 1.769 -4.442 6.832 1.00 97.12 297 SER A N 1
ATOM 2269 C CA . SER A 1 297 ? 3.018 -4.962 6.278 1.00 97.12 297 SER A CA 1
ATOM 2270 C C . SER A 1 297 ? 2.753 -6.308 5.623 1.00 97.12 297 SER A C 1
ATOM 2272 O O . SER A 1 297 ? 1.818 -7.019 6.011 1.00 97.12 297 SER A O 1
ATOM 2274 N N . GLY A 1 298 ? 3.559 -6.663 4.631 1.00 97.12 298 GLY A N 1
ATOM 2275 C CA . GLY A 1 298 ? 3.333 -7.891 3.892 1.00 97.12 298 GLY A CA 1
ATOM 2276 C C . GLY A 1 298 ? 4.128 -7.988 2.605 1.00 97.12 298 GLY A C 1
ATOM 2277 O O . GLY A 1 298 ? 5.220 -7.437 2.475 1.00 97.12 298 GLY A O 1
ATOM 2278 N N . SER A 1 299 ? 3.572 -8.710 1.637 1.00 96.81 299 SER A N 1
ATOM 2279 C CA . SER A 1 299 ? 4.165 -8.840 0.313 1.00 96.81 299 SER A CA 1
ATOM 2280 C C . SER A 1 299 ? 3.147 -9.070 -0.798 1.00 96.81 299 SER A C 1
ATOM 2282 O O . SER A 1 299 ? 2.029 -9.524 -0.550 1.00 96.81 299 SER A O 1
ATOM 2284 N N . VAL A 1 300 ? 3.552 -8.752 -2.028 1.00 95.31 300 VAL A N 1
ATOM 2285 C CA . VAL A 1 300 ? 2.795 -9.030 -3.257 1.00 95.31 300 VAL A CA 1
ATOM 2286 C C . VAL A 1 300 ? 3.584 -9.987 -4.147 1.00 95.31 300 VAL A C 1
ATOM 2288 O O . VAL A 1 300 ? 4.794 -9.825 -4.312 1.00 95.31 300 VAL A O 1
ATOM 2291 N N . VAL A 1 301 ? 2.902 -10.958 -4.745 1.00 93.69 301 VAL A N 1
ATOM 2292 C CA . VAL A 1 301 ? 3.437 -11.830 -5.801 1.00 93.69 301 VAL A CA 1
ATOM 2293 C C . VAL A 1 301 ? 2.586 -11.616 -7.048 1.00 93.69 301 VAL A C 1
ATOM 2295 O O . VAL A 1 301 ? 1.363 -11.607 -6.951 1.00 93.69 301 VAL A O 1
ATOM 2298 N N . ALA A 1 302 ? 3.219 -11.413 -8.203 1.00 90.94 302 ALA A N 1
ATOM 2299 C CA . ALA A 1 302 ? 2.528 -11.220 -9.474 1.00 90.94 302 ALA A CA 1
ATOM 2300 C C . ALA A 1 302 ? 3.040 -12.240 -10.498 1.00 90.94 302 ALA A C 1
ATOM 2302 O O . ALA A 1 302 ? 4.212 -12.225 -10.871 1.00 90.94 302 ALA A O 1
ATOM 2303 N N . GLU A 1 303 ? 2.145 -13.121 -10.932 1.00 89.25 303 GLU A N 1
ATOM 2304 C CA . GLU A 1 303 ? 2.381 -14.188 -11.904 1.00 89.25 303 GLU A CA 1
ATOM 2305 C C . GLU A 1 303 ? 1.311 -14.102 -12.995 1.00 89.25 303 GLU A C 1
ATOM 2307 O O . GLU A 1 303 ? 0.376 -14.903 -13.069 1.00 89.25 303 GLU A O 1
ATOM 2312 N N . ILE A 1 304 ? 1.433 -13.076 -13.833 1.00 87.50 304 ILE A N 1
ATOM 2313 C CA . ILE A 1 304 ? 0.577 -12.867 -15.003 1.00 87.50 304 ILE A CA 1
ATOM 2314 C C . ILE A 1 304 ? 1.398 -13.152 -16.264 1.00 87.50 304 ILE A C 1
ATOM 2316 O O . ILE A 1 304 ? 2.623 -13.058 -16.242 1.00 87.50 304 ILE A O 1
ATOM 2320 N N . ASP A 1 305 ? 0.752 -13.492 -17.381 1.00 80.88 305 ASP A N 1
ATOM 2321 C CA . ASP A 1 305 ? 1.450 -13.972 -18.591 1.00 80.88 305 ASP A CA 1
ATOM 2322 C C . ASP A 1 305 ? 2.611 -13.065 -19.053 1.00 80.88 305 ASP A C 1
ATOM 2324 O O . ASP A 1 305 ? 3.603 -13.553 -19.591 1.00 80.88 305 ASP A O 1
ATOM 2328 N N . GLU A 1 306 ? 2.497 -11.752 -18.833 1.00 82.06 306 GLU A N 1
ATOM 2329 C CA . GLU A 1 306 ? 3.472 -10.749 -19.274 1.00 82.06 306 GLU A CA 1
ATOM 2330 C C . GLU A 1 306 ? 4.411 -10.241 -18.167 1.00 82.06 306 GLU A C 1
ATOM 2332 O O . GLU A 1 306 ? 5.397 -9.577 -18.487 1.00 82.06 306 GLU A O 1
ATOM 2337 N N . ILE A 1 307 ? 4.110 -10.517 -16.892 1.00 84.69 307 ILE A N 1
ATOM 2338 C CA . ILE A 1 307 ? 4.894 -10.082 -15.727 1.00 84.69 307 ILE A CA 1
ATOM 2339 C C . ILE A 1 307 ? 5.011 -11.242 -14.752 1.00 84.69 307 ILE A C 1
ATOM 2341 O O . ILE A 1 307 ? 4.015 -11.677 -14.171 1.00 84.69 307 ILE A O 1
ATOM 2345 N N . GLN A 1 308 ? 6.243 -11.682 -14.525 1.00 82.88 308 GLN A N 1
ATOM 2346 C CA . GLN A 1 308 ? 6.545 -12.753 -13.583 1.00 82.88 308 GLN A CA 1
ATOM 2347 C C . GLN A 1 308 ? 7.564 -12.265 -12.563 1.00 82.88 308 GLN A C 1
ATOM 2349 O O . GLN A 1 308 ? 8.655 -11.814 -12.931 1.00 82.88 308 GLN A O 1
ATOM 2354 N N . THR A 1 309 ? 7.233 -12.382 -11.276 1.00 79.81 309 THR A N 1
ATOM 2355 C CA . THR A 1 309 ? 8.220 -12.204 -10.200 1.00 79.81 309 THR A CA 1
ATOM 2356 C C . THR A 1 309 ? 9.072 -13.462 -9.993 1.00 79.81 309 THR A C 1
ATOM 2358 O O . THR A 1 309 ? 10.019 -13.446 -9.204 1.00 79.81 309 THR A O 1
ATOM 2361 N N . GLY A 1 310 ? 8.763 -14.566 -10.685 1.00 76.06 310 GLY A N 1
ATOM 2362 C CA . GLY A 1 310 ? 9.486 -15.833 -10.558 1.00 76.06 310 GLY A CA 1
ATOM 2363 C C . GLY A 1 310 ? 9.259 -16.500 -9.199 1.00 76.06 310 GLY A C 1
ATOM 2364 O O . GLY A 1 310 ? 10.126 -17.226 -8.706 1.00 76.06 310 GLY A O 1
ATOM 2365 N N . GLY A 1 311 ? 8.118 -16.218 -8.571 1.00 76.81 311 GLY A N 1
ATOM 2366 C CA . GLY A 1 311 ? 7.760 -16.632 -7.221 1.00 76.81 311 GLY A CA 1
ATOM 2367 C C . GLY A 1 311 ? 8.448 -15.839 -6.108 1.00 76.81 311 GLY A C 1
ATOM 2368 O O . GLY A 1 311 ? 8.237 -16.158 -4.936 1.00 76.81 311 GLY A O 1
ATOM 2369 N N . GLU A 1 312 ? 9.265 -14.824 -6.417 1.00 89.19 312 GLU A N 1
ATOM 2370 C CA . GLU A 1 312 ? 9.811 -13.945 -5.382 1.00 89.19 312 GLU A CA 1
ATOM 2371 C C . GLU A 1 312 ? 8.754 -12.927 -4.913 1.00 89.19 312 GLU A C 1
ATOM 2373 O O . GLU A 1 312 ? 8.177 -12.215 -5.738 1.00 89.19 312 GLU A O 1
ATOM 2378 N N . PRO A 1 313 ? 8.499 -12.817 -3.595 1.00 93.38 313 PRO A N 1
ATOM 2379 C CA . PRO A 1 313 ? 7.587 -11.815 -3.057 1.00 93.38 313 PRO A CA 1
ATOM 2380 C C . PRO A 1 313 ? 8.229 -10.427 -3.068 1.00 93.38 313 PRO A C 1
ATOM 2382 O O . PRO A 1 313 ? 9.406 -10.292 -2.726 1.00 93.38 313 PRO A O 1
ATOM 2385 N N . MET A 1 314 ? 7.430 -9.407 -3.392 1.00 95.50 314 MET A N 1
ATOM 2386 C CA . MET A 1 314 ? 7.724 -7.979 -3.234 1.00 95.50 314 MET A CA 1
ATOM 2387 C C . MET A 1 314 ? 7.344 -7.536 -1.818 1.00 95.50 314 MET A C 1
ATOM 2389 O O . MET A 1 314 ? 6.156 -7.312 -1.577 1.00 95.50 314 MET A O 1
ATOM 2393 N N . PRO A 1 315 ? 8.296 -7.461 -0.864 1.00 97.19 315 PRO A N 1
ATOM 2394 C CA . PRO A 1 315 ? 7.988 -7.172 0.529 1.00 97.19 315 PRO A CA 1
ATOM 2395 C C . PRO A 1 315 ? 7.845 -5.669 0.755 1.00 97.19 315 PRO A C 1
ATOM 2397 O O . PRO A 1 315 ? 8.569 -4.876 0.150 1.00 97.19 315 PRO A O 1
ATOM 2400 N N . PHE A 1 316 ? 6.942 -5.288 1.646 1.00 96.19 316 PHE A N 1
ATOM 2401 C CA . PHE A 1 316 ? 6.710 -3.900 2.007 1.00 96.19 316 PHE A CA 1
ATOM 2402 C C . PHE A 1 316 ? 6.344 -3.751 3.484 1.00 96.19 316 PHE A C 1
ATOM 2404 O O . PHE A 1 316 ? 5.708 -4.616 4.099 1.00 96.19 316 PHE A O 1
ATOM 2411 N N . THR A 1 317 ? 6.652 -2.570 4.009 1.00 94.00 317 THR A N 1
ATOM 2412 C CA . THR A 1 317 ? 6.244 -2.116 5.337 1.00 94.00 317 THR A CA 1
ATOM 2413 C C . THR A 1 317 ? 5.368 -0.870 5.211 1.00 94.00 317 THR A C 1
ATOM 2415 O O . THR A 1 317 ? 5.650 0.007 4.400 1.00 94.00 317 THR A O 1
ATOM 2418 N N . ASP A 1 318 ? 4.319 -0.769 6.033 1.00 89.00 318 ASP A N 1
ATOM 2419 C CA . ASP A 1 318 ? 3.457 0.420 6.150 1.00 89.00 318 ASP A CA 1
ATOM 2420 C C . ASP A 1 318 ? 2.665 0.812 4.882 1.00 89.00 318 ASP A C 1
ATOM 2422 O O . ASP A 1 318 ? 2.431 1.994 4.615 1.00 89.00 318 ASP A O 1
ATOM 2426 N N . LEU A 1 319 ? 2.154 -0.163 4.124 1.00 93.94 319 LEU A N 1
ATOM 2427 C CA . LEU A 1 319 ? 1.160 0.123 3.086 1.00 93.94 319 LEU A CA 1
ATOM 2428 C C . LEU A 1 319 ? -0.145 0.613 3.737 1.00 93.94 319 LEU A C 1
ATOM 2430 O O . LEU A 1 319 ? -0.740 -0.066 4.577 1.00 93.94 319 LEU A O 1
ATOM 2434 N N . ILE A 1 320 ? -0.613 1.792 3.323 1.00 94.31 320 ILE A N 1
ATOM 2435 C CA . ILE A 1 320 ? -1.795 2.444 3.898 1.00 94.31 320 ILE A CA 1
ATOM 2436 C C . ILE A 1 320 ? -3.016 2.240 2.992 1.00 94.31 320 ILE A C 1
ATOM 2438 O O . ILE A 1 320 ? -3.129 2.870 1.943 1.00 94.31 320 ILE A O 1
ATOM 2442 N N . VAL A 1 321 ? -3.972 1.414 3.406 1.00 95.25 321 VAL A N 1
ATOM 2443 C CA . VAL A 1 321 ? -5.177 1.058 2.643 1.00 95.25 321 VAL A CA 1
ATOM 2444 C C . VAL A 1 321 ? -6.396 1.847 3.147 1.00 95.25 321 VAL A C 1
ATOM 2446 O O . VAL A 1 321 ? -6.824 1.661 4.291 1.00 95.25 321 VAL A O 1
ATOM 2449 N N . PRO A 1 322 ? -6.981 2.743 2.332 1.00 93.69 322 PRO A N 1
ATOM 2450 C CA . PRO A 1 322 ? -8.120 3.552 2.750 1.00 93.69 322 PRO A CA 1
ATOM 2451 C C . PRO A 1 322 ? -9.427 2.746 2.726 1.00 93.69 322 PRO A C 1
ATOM 2453 O O . PRO A 1 322 ? -9.614 1.888 1.871 1.00 93.69 322 PRO A O 1
ATOM 2456 N N . ALA A 1 323 ? -10.372 3.097 3.606 1.00 93.00 323 ALA A N 1
ATOM 2457 C CA . ALA A 1 323 ? -11.727 2.531 3.582 1.00 93.00 323 ALA A CA 1
ATOM 2458 C C . ALA A 1 323 ? -12.520 2.924 2.322 1.00 93.00 323 ALA A C 1
ATOM 2460 O O . ALA A 1 323 ? -13.317 2.147 1.819 1.00 93.00 323 ALA A O 1
ATOM 2461 N N . ASP A 1 324 ? -12.292 4.138 1.806 1.00 91.12 324 ASP A N 1
ATOM 2462 C CA . ASP A 1 324 ? -12.848 4.587 0.528 1.00 91.12 324 ASP A CA 1
ATOM 2463 C C . ASP A 1 324 ? -11.796 4.400 -0.564 1.00 91.12 324 ASP A C 1
ATOM 2465 O O . ASP A 1 324 ? -10.816 5.154 -0.627 1.00 91.12 324 ASP A O 1
ATOM 2469 N N . ILE A 1 325 ? -12.019 3.419 -1.440 1.00 89.50 325 ILE A N 1
ATOM 2470 C CA . ILE A 1 325 ? -11.107 3.071 -2.533 1.00 89.50 325 ILE A CA 1
ATOM 2471 C C . ILE A 1 325 ? -10.799 4.268 -3.451 1.00 89.50 325 ILE A C 1
ATOM 2473 O O . ILE A 1 325 ? -9.706 4.352 -4.012 1.00 89.50 325 ILE A O 1
ATOM 2477 N N . ARG A 1 326 ? -11.690 5.268 -3.550 1.00 88.62 326 ARG A N 1
ATOM 2478 C CA . ARG A 1 326 ? -11.475 6.484 -4.363 1.00 88.62 326 ARG A CA 1
ATOM 2479 C C . ARG A 1 326 ? -10.374 7.399 -3.827 1.00 88.62 326 ARG A C 1
ATOM 2481 O O . ARG A 1 326 ? -9.941 8.316 -4.530 1.00 88.62 326 ARG A O 1
ATOM 2488 N N . LYS A 1 327 ? -9.937 7.189 -2.583 1.00 88.12 327 LYS A N 1
ATOM 2489 C CA . LYS A 1 327 ? -8.813 7.915 -1.976 1.00 88.12 327 LYS A CA 1
ATOM 2490 C C . LYS A 1 327 ? -7.450 7.336 -2.348 1.00 88.12 327 LYS A C 1
ATOM 2492 O O . LYS A 1 327 ? -6.454 8.008 -2.080 1.00 88.12 327 LYS A O 1
ATOM 2497 N N . SER A 1 328 ? -7.404 6.148 -2.956 1.00 85.62 328 SER A N 1
ATOM 2498 C CA . SER A 1 328 ? -6.170 5.611 -3.538 1.00 85.62 328 SER A CA 1
ATOM 2499 C C . SER A 1 328 ? -5.569 6.602 -4.545 1.00 85.62 328 SER A C 1
ATOM 2501 O O . SER A 1 328 ? -6.273 7.431 -5.141 1.00 85.62 328 SER A O 1
ATOM 2503 N N . GLY A 1 329 ? -4.248 6.596 -4.681 1.00 74.12 329 GLY A N 1
ATOM 2504 C CA . GLY A 1 329 ? -3.550 7.538 -5.546 1.00 74.12 329 GLY A CA 1
ATOM 2505 C C . GLY A 1 329 ? -2.184 7.036 -5.969 1.00 74.12 329 GLY A C 1
ATOM 2506 O O . GLY A 1 329 ? -1.565 6.247 -5.264 1.00 74.12 329 GLY A O 1
ATOM 2507 N N . ALA A 1 330 ? -1.724 7.543 -7.111 1.00 72.19 330 ALA A N 1
ATOM 2508 C CA . ALA A 1 330 ? -0.433 7.180 -7.669 1.00 72.19 330 ALA A CA 1
ATOM 2509 C C . ALA A 1 330 ? 0.710 7.839 -6.889 1.00 72.19 330 ALA A C 1
ATOM 2511 O O . ALA A 1 330 ? 0.578 8.983 -6.433 1.00 72.19 330 ALA A O 1
ATOM 2512 N N . MET A 1 331 ? 1.864 7.169 -6.828 1.00 68.94 331 MET A N 1
ATOM 2513 C CA . MET A 1 331 ? 3.080 7.716 -6.203 1.00 68.94 331 MET A CA 1
ATOM 2514 C C . MET A 1 331 ? 3.541 9.044 -6.815 1.00 68.94 331 MET A C 1
ATOM 2516 O O . MET A 1 331 ? 4.156 9.866 -6.138 1.00 68.94 331 MET A O 1
ATOM 2520 N N . SER A 1 332 ? 3.226 9.281 -8.089 1.00 61.28 332 SER A N 1
ATOM 2521 C CA . SER A 1 332 ? 3.588 10.503 -8.812 1.00 61.28 332 SER A CA 1
ATOM 2522 C C . SER A 1 332 ? 2.815 11.753 -8.356 1.00 61.28 332 SER A C 1
ATOM 2524 O O . SER A 1 332 ? 3.180 12.875 -8.719 1.00 61.28 332 SER A O 1
ATOM 2526 N N . GLU A 1 333 ? 1.767 11.611 -7.536 1.00 64.44 333 GLU A N 1
ATOM 2527 C CA . GLU A 1 333 ? 0.987 12.735 -7.020 1.00 64.44 333 GLU A CA 1
ATOM 2528 C C . GLU A 1 333 ? 1.550 13.255 -5.684 1.00 64.44 333 GLU A C 1
ATOM 2530 O O . GLU A 1 333 ? 1.459 12.600 -4.650 1.00 64.44 333 GLU A O 1
ATOM 2535 N N . ALA A 1 334 ? 2.024 14.509 -5.664 1.00 48.75 334 ALA A N 1
ATOM 2536 C CA . ALA A 1 334 ? 2.696 15.171 -4.528 1.00 48.75 334 ALA A CA 1
ATOM 2537 C C . ALA A 1 334 ? 1.918 15.249 -3.185 1.00 48.75 334 ALA A C 1
ATOM 2539 O O . ALA A 1 334 ? 2.378 15.901 -2.245 1.00 48.75 334 ALA A O 1
ATOM 2540 N N . LYS A 1 335 ? 0.712 14.675 -3.086 1.00 53.81 335 LYS A N 1
ATOM 2541 C CA . LYS A 1 335 ? -0.185 14.772 -1.921 1.00 53.81 335 LYS A CA 1
ATOM 2542 C C . LYS A 1 335 ? -0.891 13.471 -1.521 1.00 53.81 335 LYS A C 1
ATOM 2544 O O . LYS A 1 335 ? -1.734 13.542 -0.625 1.00 53.81 335 LYS A O 1
ATOM 2549 N N . ARG A 1 336 ? -0.611 12.314 -2.132 1.00 55.53 336 ARG A N 1
ATOM 2550 C CA . ARG A 1 336 ? -1.308 11.062 -1.778 1.00 55.53 336 ARG A CA 1
ATOM 2551 C C . ARG A 1 336 ? -0.337 10.004 -1.252 1.00 55.53 336 ARG A C 1
ATOM 2553 O O . ARG A 1 336 ? 0.646 9.690 -1.897 1.00 55.53 336 ARG A O 1
ATOM 2560 N N . GLN A 1 337 ? -0.634 9.508 -0.048 1.00 65.25 337 GLN A N 1
ATOM 2561 C CA . GLN A 1 337 ? 0.114 8.467 0.681 1.00 65.25 337 GLN A CA 1
ATOM 2562 C C . GLN A 1 337 ? -0.641 7.126 0.733 1.00 65.25 337 GLN A C 1
ATOM 2564 O O . GLN A 1 337 ? -0.161 6.172 1.332 1.00 65.25 337 GLN A O 1
ATOM 2569 N N . TYR A 1 338 ? -1.856 7.061 0.180 1.00 86.00 338 TYR A N 1
ATOM 2570 C CA . TYR A 1 338 ? -2.699 5.872 0.266 1.00 86.00 338 TYR A CA 1
ATOM 2571 C C . TYR A 1 338 ? -2.424 4.930 -0.897 1.00 86.00 338 TYR A C 1
ATOM 2573 O O . TYR A 1 338 ? -2.408 5.367 -2.046 1.00 86.00 338 TYR A O 1
ATOM 2581 N N . SER A 1 339 ? -2.297 3.645 -0.576 1.00 90.31 339 SER A N 1
ATOM 2582 C CA . SER A 1 339 ? -2.121 2.542 -1.519 1.00 90.31 339 SER A CA 1
ATOM 2583 C C . SER A 1 339 ? -0.806 2.577 -2.302 1.00 90.31 339 SER A C 1
ATOM 2585 O O . SER A 1 339 ? -0.715 1.930 -3.336 1.00 90.31 339 SER A O 1
ATOM 2587 N N . ALA A 1 340 ? 0.199 3.297 -1.804 1.00 92.12 340 ALA A N 1
ATOM 2588 C CA . ALA A 1 340 ? 1.525 3.437 -2.394 1.00 92.12 340 ALA A CA 1
ATOM 2589 C C . ALA A 1 340 ? 2.600 3.116 -1.350 1.00 92.12 340 ALA A C 1
ATOM 2591 O O . ALA A 1 340 ? 2.483 3.565 -0.207 1.00 92.12 340 ALA A O 1
ATOM 2592 N N . VAL A 1 341 ? 3.628 2.352 -1.723 1.00 92.56 341 VAL A N 1
ATOM 2593 C CA . VAL A 1 341 ? 4.660 1.894 -0.784 1.00 92.56 341 VAL A CA 1
ATOM 2594 C C . VAL A 1 341 ? 5.989 1.609 -1.487 1.00 92.56 341 VAL A C 1
ATOM 2596 O O . VAL A 1 341 ? 6.022 1.109 -2.612 1.00 92.56 341 VAL A O 1
ATOM 2599 N N . GLU A 1 342 ? 7.094 1.928 -0.815 1.00 92.94 342 GLU A N 1
ATOM 2600 C CA . GLU A 1 342 ? 8.431 1.476 -1.212 1.00 92.94 342 GLU A CA 1
ATOM 2601 C C . GLU A 1 342 ? 8.646 0.034 -0.741 1.00 92.94 342 GLU A C 1
ATOM 2603 O O . GLU A 1 342 ? 8.186 -0.358 0.332 1.00 92.94 342 GLU A O 1
ATOM 2608 N N . LEU A 1 343 ? 9.338 -0.768 -1.542 1.00 95.25 343 LEU A N 1
ATOM 2609 C CA . LEU A 1 343 ? 9.658 -2.140 -1.171 1.00 95.25 343 LEU A CA 1
ATOM 2610 C C . LEU A 1 343 ? 10.828 -2.167 -0.186 1.00 95.25 343 LEU A C 1
ATOM 2612 O O . LEU A 1 343 ? 11.793 -1.414 -0.327 1.00 95.25 343 LEU A O 1
ATOM 2616 N N . ASP A 1 344 ? 10.801 -3.108 0.757 1.00 95.50 344 ASP A N 1
ATOM 2617 C CA . ASP A 1 344 ? 11.878 -3.264 1.746 1.00 95.50 344 ASP A CA 1
ATOM 2618 C C . ASP A 1 344 ? 13.206 -3.694 1.089 1.00 95.50 344 ASP A C 1
ATOM 2620 O O . ASP A 1 344 ? 14.295 -3.481 1.630 1.00 95.50 344 ASP A O 1
ATOM 2624 N N . ARG A 1 345 ? 13.119 -4.325 -0.090 1.00 94.44 345 ARG A N 1
ATOM 2625 C CA . ARG A 1 345 ? 14.251 -4.645 -0.965 1.00 94.44 345 ARG A CA 1
ATOM 2626 C C . ARG A 1 345 ? 13.824 -4.602 -2.437 1.00 94.44 345 ARG A C 1
ATOM 2628 O O . ARG A 1 345 ? 12.670 -4.918 -2.726 1.00 94.44 345 ARG A O 1
ATOM 2635 N N . PRO A 1 346 ? 14.750 -4.316 -3.367 1.00 93.56 346 PRO A N 1
ATOM 2636 C CA . PRO A 1 346 ? 14.464 -4.430 -4.789 1.00 93.56 346 PRO A CA 1
ATOM 2637 C C . PRO A 1 346 ? 14.169 -5.876 -5.215 1.00 93.56 346 PRO A C 1
ATOM 2639 O O . PRO A 1 346 ? 14.787 -6.811 -4.690 1.00 93.56 346 PRO A O 1
ATOM 2642 N N . ILE A 1 347 ? 13.264 -6.047 -6.180 1.00 94.69 347 ILE A N 1
ATOM 2643 C CA . ILE A 1 347 ? 12.880 -7.335 -6.778 1.00 94.69 347 ILE A CA 1
ATOM 2644 C C . ILE A 1 347 ? 12.960 -7.237 -8.293 1.00 94.69 347 ILE A C 1
ATOM 2646 O O . ILE A 1 347 ? 12.469 -6.279 -8.876 1.00 94.69 347 ILE A O 1
ATOM 2650 N N . ASN A 1 348 ? 13.534 -8.247 -8.936 1.00 92.81 348 ASN A N 1
ATOM 2651 C CA . ASN A 1 348 ? 13.557 -8.310 -10.390 1.00 92.81 348 ASN A CA 1
ATOM 2652 C C . ASN A 1 348 ? 12.296 -8.994 -10.912 1.00 92.81 348 ASN A C 1
ATOM 2654 O O . ASN A 1 348 ? 11.968 -10.093 -10.470 1.00 92.81 348 ASN A O 1
ATOM 2658 N N . ILE A 1 349 ? 11.645 -8.364 -11.882 1.00 91.06 349 ILE A N 1
ATOM 2659 C CA . ILE A 1 349 ? 10.596 -8.978 -12.695 1.00 91.06 349 ILE A CA 1
ATOM 2660 C C . ILE A 1 349 ? 11.095 -9.163 -14.124 1.00 91.06 349 ILE A C 1
ATOM 2662 O O . ILE A 1 349 ? 11.945 -8.396 -14.591 1.00 91.06 349 ILE A O 1
ATOM 2666 N N . ASP A 1 350 ? 10.552 -10.159 -14.815 1.00 87.06 350 ASP A N 1
ATOM 2667 C CA . ASP A 1 350 ? 10.652 -10.249 -16.271 1.00 87.06 350 ASP A CA 1
ATOM 2668 C C . ASP A 1 350 ? 9.422 -9.595 -16.902 1.00 87.06 350 ASP A C 1
ATOM 2670 O O . ASP A 1 350 ? 8.290 -9.993 -16.619 1.00 87.06 350 ASP A O 1
ATOM 2674 N N . PHE A 1 351 ? 9.651 -8.586 -17.741 1.00 85.75 351 PHE A N 1
ATOM 2675 C CA . PHE A 1 351 ? 8.625 -7.922 -18.533 1.00 85.75 351 PHE A CA 1
ATOM 2676 C C . PHE A 1 351 ? 8.990 -8.023 -20.015 1.00 85.75 351 PHE A C 1
ATOM 2678 O O . PHE A 1 351 ? 9.834 -7.282 -20.521 1.00 85.75 351 PHE A O 1
ATOM 2685 N N . GLN A 1 352 ? 8.368 -8.975 -20.719 1.00 78.31 352 GLN A N 1
ATOM 2686 C CA . GLN A 1 352 ? 8.621 -9.240 -22.145 1.00 78.31 352 GLN A CA 1
ATOM 2687 C C . GLN A 1 352 ? 10.119 -9.466 -22.481 1.00 78.31 352 GLN A C 1
ATOM 2689 O O . GLN A 1 352 ? 10.606 -9.034 -23.528 1.00 78.31 352 GLN A O 1
ATOM 2694 N N . GLY A 1 353 ? 10.877 -10.134 -21.602 1.00 77.38 353 GLY A N 1
ATOM 2695 C CA . GLY A 1 353 ? 12.313 -10.392 -21.768 1.00 77.38 353 GLY A CA 1
ATOM 2696 C C . GLY A 1 353 ? 13.229 -9.285 -21.232 1.00 77.38 353 GLY A C 1
ATOM 2697 O O . GLY A 1 353 ? 14.456 -9.438 -21.246 1.00 77.38 353 GLY A O 1
ATOM 2698 N N . PHE A 1 354 ? 12.664 -8.171 -20.760 1.00 84.44 354 PHE A N 1
ATOM 2699 C CA . PHE A 1 354 ? 13.403 -7.126 -20.063 1.00 84.44 354 PHE A CA 1
ATOM 2700 C C . PHE A 1 354 ? 13.329 -7.336 -18.556 1.00 84.44 354 PHE A C 1
ATOM 2702 O O . PHE A 1 354 ? 12.254 -7.324 -17.960 1.00 84.44 354 PHE A O 1
ATOM 2709 N N . THR A 1 355 ? 14.497 -7.445 -17.927 1.00 89.56 355 THR A N 1
ATOM 2710 C CA . THR A 1 355 ? 14.596 -7.422 -16.471 1.00 89.56 355 THR A CA 1
ATOM 2711 C C . THR A 1 355 ? 14.320 -6.011 -15.973 1.00 89.56 355 THR A C 1
ATOM 2713 O O . THR A 1 355 ? 15.040 -5.075 -16.334 1.00 89.56 355 THR A O 1
ATOM 2716 N N . MET A 1 356 ? 13.324 -5.860 -15.108 1.00 91.88 356 MET A N 1
ATOM 2717 C CA . MET A 1 356 ? 13.054 -4.611 -14.402 1.00 91.88 356 MET A CA 1
ATOM 2718 C C . MET A 1 356 ? 13.243 -4.815 -12.900 1.00 91.88 356 MET A C 1
ATOM 2720 O O . MET A 1 356 ? 12.650 -5.713 -12.310 1.00 91.88 356 MET A O 1
ATOM 2724 N N . GLU A 1 357 ? 14.074 -3.980 -12.281 1.00 94.25 357 GLU A N 1
ATOM 2725 C CA . GLU A 1 357 ? 14.289 -3.968 -10.836 1.00 94.25 357 GLU A CA 1
ATOM 2726 C C . GLU A 1 357 ? 13.236 -3.065 -10.178 1.00 94.25 357 GLU A C 1
ATOM 2728 O O . GLU A 1 357 ? 13.362 -1.838 -10.181 1.00 94.25 357 GLU A O 1
ATOM 2733 N N . ILE A 1 358 ? 12.189 -3.676 -9.629 1.00 95.06 358 ILE A N 1
ATOM 2734 C CA . ILE A 1 358 ? 11.098 -3.017 -8.911 1.00 95.06 358 ILE A CA 1
ATOM 2735 C C . ILE A 1 358 ? 11.565 -2.618 -7.520 1.00 95.06 358 ILE A C 1
ATOM 2737 O O . ILE A 1 358 ? 12.163 -3.411 -6.793 1.00 95.06 358 ILE A O 1
ATOM 2741 N N . ARG A 1 359 ? 11.258 -1.382 -7.139 1.00 94.75 359 ARG A N 1
ATOM 2742 C CA . ARG A 1 359 ? 11.622 -0.786 -5.849 1.00 94.75 359 ARG A CA 1
ATOM 2743 C C . ARG A 1 359 ? 10.432 -0.171 -5.121 1.00 94.75 359 ARG A C 1
ATOM 2745 O O . ARG A 1 359 ? 10.546 0.107 -3.935 1.00 94.75 359 ARG A O 1
ATOM 2752 N N . ALA A 1 360 ? 9.309 0.045 -5.799 1.00 94.06 360 ALA A N 1
ATOM 2753 C CA . ALA A 1 360 ? 8.080 0.530 -5.184 1.00 94.06 360 ALA A CA 1
ATOM 2754 C C . ALA A 1 360 ? 6.854 0.081 -5.986 1.00 94.06 360 ALA A C 1
ATOM 2756 O O . ALA A 1 360 ? 6.972 -0.306 -7.152 1.00 94.06 360 ALA A O 1
ATOM 2757 N N . LEU A 1 361 ? 5.678 0.148 -5.368 1.00 93.75 361 LEU A N 1
ATOM 2758 C CA . LEU A 1 361 ? 4.406 -0.104 -6.036 1.00 93.75 361 LEU A CA 1
ATOM 2759 C C . LEU A 1 361 ? 3.318 0.862 -5.568 1.00 93.75 361 LEU A C 1
ATOM 2761 O O . LEU A 1 361 ? 3.348 1.354 -4.438 1.00 93.75 361 LEU A O 1
ATOM 2765 N N . ASP A 1 362 ? 2.322 1.086 -6.422 1.00 93.69 362 ASP A N 1
ATOM 2766 C CA . ASP A 1 362 ? 1.044 1.665 -6.015 1.00 93.69 362 ASP A CA 1
ATOM 2767 C C . ASP A 1 362 ? -0.158 0.962 -6.633 1.00 93.69 362 ASP A C 1
ATOM 2769 O O . ASP A 1 362 ? -0.063 0.337 -7.685 1.00 93.69 362 ASP A O 1
ATOM 2773 N N . MET A 1 363 ? -1.295 1.065 -5.952 1.00 93.44 363 MET A N 1
ATOM 2774 C CA . MET A 1 363 ? -2.594 0.592 -6.411 1.00 93.44 363 MET A CA 1
ATOM 2775 C C . MET A 1 363 ? -3.555 1.775 -6.481 1.00 93.44 363 MET A C 1
ATOM 2777 O O . MET A 1 363 ? -3.956 2.316 -5.451 1.00 93.44 363 MET A O 1
ATOM 2781 N N . THR A 1 364 ? -3.956 2.167 -7.688 1.00 92.12 364 THR A N 1
ATOM 2782 C CA . THR A 1 364 ? -4.808 3.340 -7.922 1.00 92.12 364 THR A CA 1
ATOM 2783 C C . THR A 1 364 ? -6.146 2.950 -8.538 1.00 92.12 364 THR A C 1
ATOM 2785 O O . THR A 1 364 ? -6.204 2.396 -9.631 1.00 92.12 364 THR A O 1
ATOM 2788 N N . TYR A 1 365 ? -7.249 3.321 -7.897 1.00 91.12 365 TYR A N 1
ATOM 2789 C CA . TYR A 1 365 ? -8.589 3.130 -8.444 1.00 91.12 365 TYR A CA 1
ATOM 2790 C C . TYR A 1 365 ? -8.904 4.128 -9.563 1.00 91.12 365 TYR A C 1
ATOM 2792 O O . TYR A 1 365 ? -8.700 5.340 -9.423 1.00 91.12 365 TYR A O 1
ATOM 2800 N N . LYS A 1 366 ? -9.456 3.626 -10.670 1.00 88.62 366 LYS A N 1
ATOM 2801 C CA . LYS A 1 366 ? -9.891 4.411 -11.828 1.00 88.62 366 LYS A CA 1
ATOM 2802 C C . LYS A 1 366 ? -11.349 4.110 -12.156 1.00 88.62 366 LYS A C 1
ATOM 2804 O O . LYS A 1 366 ? -11.713 2.970 -12.427 1.00 88.62 366 LYS A O 1
ATOM 2809 N N . GLU A 1 367 ? -12.178 5.152 -12.175 1.00 86.19 367 GLU A N 1
ATOM 2810 C CA . GLU A 1 367 ? -13.535 5.078 -12.728 1.00 86.19 367 GLU A CA 1
ATOM 2811 C C . GLU A 1 367 ? -13.502 5.404 -14.218 1.00 86.19 367 GLU A C 1
ATOM 2813 O O . GLU A 1 367 ? -12.940 6.423 -14.630 1.00 86.19 367 GLU A O 1
ATOM 2818 N N . HIS A 1 368 ? -14.146 4.562 -15.021 1.00 82.12 368 HIS A N 1
ATOM 2819 C CA . HIS A 1 368 ? -14.254 4.775 -16.458 1.00 82.12 368 HIS A CA 1
ATOM 2820 C C . HIS A 1 368 ? -15.555 5.495 -16.826 1.00 82.12 368 HIS A C 1
ATOM 2822 O O . HIS A 1 368 ? -16.566 5.375 -16.125 1.00 82.12 368 HIS A O 1
ATOM 2828 N N . PRO A 1 369 ? -15.578 6.236 -17.950 1.00 78.44 369 PRO A N 1
ATOM 2829 C CA . PRO A 1 369 ? -16.786 6.885 -18.435 1.00 78.44 369 PRO A CA 1
ATOM 2830 C C . PRO A 1 369 ? -17.943 5.903 -18.655 1.00 78.44 369 PRO A C 1
ATOM 2832 O O . PRO A 1 369 ? -17.766 4.744 -19.041 1.00 78.44 369 PRO A O 1
ATOM 2835 N N . THR A 1 370 ? -19.164 6.403 -18.478 1.00 64.12 370 THR A N 1
ATOM 2836 C CA . THR A 1 370 ? -20.395 5.633 -18.678 1.00 64.12 370 THR A CA 1
ATOM 2837 C C . THR A 1 370 ? -20.485 5.138 -20.127 1.00 64.12 370 THR A C 1
ATOM 2839 O O . THR A 1 370 ? -20.567 5.941 -21.053 1.00 64.12 370 THR A O 1
ATOM 2842 N N . GLY A 1 371 ? -20.480 3.814 -20.324 1.00 59.09 371 GLY A N 1
ATOM 2843 C CA . GLY A 1 371 ? -20.505 3.169 -21.647 1.00 59.09 371 GLY A CA 1
ATOM 2844 C C . GLY A 1 371 ? -19.227 2.408 -22.023 1.00 59.09 371 GLY A C 1
ATOM 2845 O O . GLY A 1 371 ? -19.239 1.702 -23.028 1.00 59.09 371 GLY A O 1
ATOM 2846 N N . SER A 1 372 ? -18.160 2.505 -21.221 1.00 65.00 372 SER A N 1
ATOM 2847 C CA . SER A 1 372 ? -17.009 1.596 -21.309 1.00 65.00 372 SER A CA 1
ATOM 2848 C C . SER A 1 372 ? -17.421 0.148 -20.994 1.00 65.00 372 SER A C 1
ATOM 2850 O O . SER A 1 372 ? -18.331 -0.083 -20.192 1.00 65.00 372 SER A O 1
ATOM 2852 N N . ALA A 1 373 ? -16.756 -0.827 -21.624 1.00 60.94 373 ALA A N 1
ATOM 2853 C CA . ALA A 1 373 ? -16.947 -2.250 -21.329 1.00 60.94 373 ALA A CA 1
ATOM 2854 C C . ALA A 1 373 ? -16.545 -2.589 -19.880 1.00 60.94 373 ALA A C 1
ATOM 2856 O O . ALA A 1 373 ? -17.196 -3.411 -19.238 1.00 60.94 373 ALA A O 1
ATOM 2857 N N . LEU A 1 374 ? -15.528 -1.895 -19.360 1.00 65.00 374 LEU A N 1
ATOM 2858 C CA . LEU A 1 374 ? -15.093 -1.938 -17.967 1.00 65.00 374 LEU A CA 1
ATOM 2859 C C . LEU A 1 374 ? -15.580 -0.682 -17.243 1.00 65.00 374 LEU A C 1
ATOM 2861 O O . LEU A 1 374 ? -15.368 0.432 -17.722 1.00 65.00 374 LEU A O 1
ATOM 2865 N N . LYS A 1 375 ? -16.255 -0.849 -16.101 1.00 76.88 375 LYS A N 1
ATOM 2866 C CA . LYS A 1 375 ? -16.780 0.283 -15.314 1.00 76.88 375 LYS A CA 1
ATOM 2867 C C . LYS A 1 375 ? -15.702 0.953 -14.467 1.00 76.88 375 LYS A C 1
ATOM 2869 O O . LYS A 1 375 ? -15.734 2.171 -14.298 1.00 76.88 375 LYS A O 1
ATOM 2874 N N . SER A 1 376 ? -14.782 0.162 -13.932 1.00 86.56 376 SER A N 1
ATOM 2875 C CA . SER A 1 376 ? -13.691 0.626 -13.091 1.00 86.56 376 SER A CA 1
ATOM 2876 C C . SER A 1 376 ? -12.623 -0.446 -12.945 1.00 86.56 376 SER A C 1
ATOM 2878 O O . SER A 1 376 ? -12.932 -1.642 -12.963 1.00 86.56 376 SER A O 1
ATOM 2880 N N . ASP A 1 377 ? -11.391 0.012 -12.745 1.00 90.50 377 ASP A N 1
ATOM 2881 C CA . ASP A 1 377 ? -10.213 -0.835 -12.587 1.00 90.50 377 ASP A CA 1
ATOM 2882 C C . ASP A 1 377 ? -9.378 -0.355 -11.396 1.00 90.50 377 ASP A C 1
ATOM 2884 O O . ASP A 1 377 ? -9.423 0.817 -11.007 1.00 90.50 377 ASP A O 1
ATOM 2888 N N . ILE A 1 378 ? -8.576 -1.259 -10.847 1.00 92.19 378 ILE A N 1
ATOM 2889 C CA . ILE A 1 378 ? -7.470 -0.953 -9.945 1.00 92.19 378 ILE A CA 1
ATOM 2890 C C . ILE A 1 378 ? -6.198 -1.044 -10.781 1.00 92.19 378 ILE A C 1
ATOM 2892 O O . ILE A 1 378 ? -5.923 -2.064 -11.398 1.00 92.19 378 ILE A O 1
ATOM 2896 N N . TRP A 1 379 ? -5.435 0.033 -10.874 1.00 93.25 379 TRP A N 1
ATOM 2897 C CA . TRP A 1 379 ? -4.159 0.034 -11.579 1.00 93.25 379 TRP A CA 1
ATOM 2898 C C . TRP A 1 379 ? -3.056 -0.294 -10.589 1.00 93.25 379 TRP A C 1
ATOM 2900 O O . TRP A 1 379 ? -2.813 0.504 -9.687 1.00 93.25 379 TRP A O 1
ATOM 2910 N N . LEU A 1 380 ? -2.415 -1.448 -10.752 1.00 94.31 380 LEU A N 1
ATOM 2911 C CA . LEU A 1 380 ? -1.175 -1.779 -10.064 1.00 94.31 380 LEU A CA 1
ATOM 2912 C C . LEU A 1 380 ? -0.014 -1.212 -10.885 1.00 94.31 380 LEU A C 1
ATOM 2914 O O . LEU A 1 380 ? 0.249 -1.677 -11.993 1.00 94.31 380 LEU A O 1
ATOM 2918 N N . THR A 1 381 ? 0.664 -0.206 -10.348 1.00 94.19 381 THR A N 1
ATOM 2919 C CA . THR A 1 381 ? 1.853 0.390 -10.959 1.00 94.19 381 THR A CA 1
ATOM 2920 C C . THR A 1 381 ? 3.086 -0.120 -10.235 1.00 94.19 381 THR A C 1
ATOM 2922 O O . THR A 1 381 ? 3.224 0.092 -9.032 1.00 94.19 381 THR A O 1
ATOM 2925 N N . LEU A 1 382 ? 3.986 -0.772 -10.961 1.00 94.56 382 LEU A N 1
ATOM 2926 C CA . LEU A 1 382 ? 5.292 -1.186 -10.460 1.00 94.56 382 LEU A CA 1
ATOM 2927 C C . LEU A 1 382 ? 6.325 -0.143 -10.881 1.00 94.56 382 LEU A C 1
ATOM 2929 O O . LEU A 1 382 ? 6.419 0.174 -12.066 1.00 94.56 382 LEU A O 1
ATOM 2933 N N . HIS A 1 383 ? 7.086 0.384 -9.923 1.00 93.69 383 HIS A N 1
ATOM 2934 C CA . HIS A 1 383 ? 8.079 1.440 -10.135 1.00 93.69 383 HIS A CA 1
ATOM 2935 C C . HIS A 1 383 ? 9.487 0.909 -9.913 1.00 93.69 383 HIS A C 1
ATOM 2937 O O . HIS A 1 383 ? 9.742 0.183 -8.945 1.00 93.69 383 HIS A O 1
ATOM 2943 N N . GLY A 1 384 ? 10.426 1.305 -10.763 1.00 92.88 384 GLY A N 1
ATOM 2944 C CA . GLY A 1 384 ? 11.772 0.755 -10.708 1.00 92.88 384 GLY A CA 1
ATOM 2945 C C . GLY A 1 384 ? 12.709 1.283 -11.782 1.00 92.88 384 GLY A C 1
ATOM 2946 O O . GLY A 1 384 ? 12.622 2.444 -12.184 1.00 92.88 384 GLY A O 1
ATOM 2947 N N . ALA A 1 385 ? 13.607 0.407 -12.225 1.00 91.94 385 ALA A N 1
ATOM 2948 C CA . ALA A 1 385 ? 14.544 0.659 -13.313 1.00 91.94 385 ALA A CA 1
ATOM 2949 C C . ALA A 1 385 ? 14.640 -0.558 -14.244 1.00 91.94 385 ALA A C 1
ATOM 2951 O O . ALA A 1 385 ? 14.793 -1.691 -13.788 1.00 91.94 385 ALA A O 1
ATOM 2952 N N . THR A 1 386 ? 14.583 -0.322 -15.550 1.00 90.81 386 THR A N 1
ATOM 2953 C CA . THR A 1 386 ? 14.604 -1.354 -16.594 1.00 90.81 386 THR A CA 1
ATOM 2954 C C . THR A 1 386 ? 16.019 -1.536 -17.127 1.00 90.81 386 THR A C 1
ATOM 2956 O O . THR A 1 386 ? 16.693 -0.566 -17.483 1.00 90.81 386 THR A O 1
ATOM 2959 N N . LEU A 1 387 ? 16.484 -2.780 -17.242 1.00 89.12 387 LEU A N 1
ATOM 2960 C CA . LEU A 1 387 ? 17.752 -3.083 -17.899 1.00 89.12 387 LEU A CA 1
ATOM 2961 C C . LEU A 1 387 ? 17.565 -3.051 -19.423 1.00 89.12 387 LEU A C 1
ATOM 2963 O O . LEU A 1 387 ? 17.150 -4.034 -20.029 1.00 89.12 387 LEU A O 1
ATOM 2967 N N . LEU A 1 388 ? 17.882 -1.913 -20.044 1.00 84.88 388 LEU A N 1
ATOM 2968 C CA . LEU A 1 388 ? 17.697 -1.705 -21.488 1.00 84.88 388 LEU A CA 1
ATOM 2969 C C . LEU A 1 388 ? 18.786 -2.370 -22.351 1.00 84.88 388 LEU A C 1
ATOM 2971 O O . LEU A 1 388 ? 18.516 -2.755 -23.487 1.00 84.88 388 LEU A O 1
ATOM 2975 N N . ALA A 1 389 ? 20.015 -2.486 -21.834 1.00 82.56 389 ALA A N 1
ATOM 2976 C CA . ALA A 1 389 ? 21.128 -3.217 -22.445 1.00 82.56 389 ALA A CA 1
ATOM 2977 C C . ALA A 1 389 ? 22.252 -3.456 -21.421 1.00 82.56 389 ALA A C 1
ATOM 2979 O O . ALA A 1 389 ? 22.387 -2.703 -20.464 1.00 82.56 389 ALA A O 1
ATOM 2980 N N . GLU A 1 390 ? 23.128 -4.441 -21.650 1.00 80.19 390 GLU A N 1
ATOM 2981 C CA . GLU A 1 390 ? 24.246 -4.768 -20.737 1.00 80.19 390 GLU A CA 1
ATOM 2982 C C . GLU A 1 390 ? 25.253 -3.620 -20.546 1.00 80.19 390 GLU A C 1
ATOM 2984 O O . GLU A 1 390 ? 25.946 -3.546 -19.533 1.00 80.19 390 GLU A O 1
ATOM 2989 N N . ASN A 1 391 ? 25.363 -2.734 -21.536 1.00 75.81 391 ASN A N 1
ATOM 2990 C CA . ASN A 1 391 ? 26.244 -1.567 -21.517 1.00 75.81 391 ASN A CA 1
ATOM 2991 C C . ASN A 1 391 ? 25.535 -0.278 -21.070 1.00 75.81 391 ASN A C 1
ATOM 2993 O O . ASN A 1 391 ? 26.170 0.777 -21.057 1.00 75.81 391 ASN A O 1
ATOM 2997 N N . ILE A 1 392 ? 24.248 -0.349 -20.715 1.00 78.81 392 ILE A N 1
ATOM 2998 C CA . ILE A 1 392 ? 23.485 0.762 -20.147 1.00 78.81 392 ILE A CA 1
ATOM 2999 C C . ILE A 1 392 ? 23.259 0.434 -18.666 1.00 78.81 392 ILE A C 1
ATOM 3001 O O . ILE A 1 392 ? 22.555 -0.527 -18.357 1.00 78.81 392 ILE A O 1
ATOM 3005 N N . PRO A 1 393 ? 23.877 1.179 -17.733 1.00 80.06 393 PRO A N 1
ATOM 3006 C CA . PRO A 1 393 ? 23.699 0.910 -16.315 1.00 80.06 393 PRO A CA 1
ATOM 3007 C C . PRO A 1 393 ? 22.240 1.137 -15.907 1.00 80.06 393 PRO A C 1
ATOM 3009 O O . PRO A 1 393 ? 21.587 2.058 -16.396 1.00 80.06 393 PRO A O 1
ATOM 3012 N N . LEU A 1 394 ? 21.754 0.318 -14.972 1.00 84.75 394 LEU A N 1
ATOM 3013 C CA . LEU A 1 394 ? 20.454 0.527 -14.340 1.00 84.75 394 LEU A CA 1
ATOM 3014 C C . LEU A 1 394 ? 20.407 1.897 -13.657 1.00 84.75 394 LEU A C 1
ATOM 3016 O O . LEU A 1 394 ? 21.355 2.296 -12.973 1.00 84.75 394 LEU A O 1
ATOM 3020 N N . SER A 1 395 ? 19.282 2.593 -13.815 1.00 83.31 395 SER A N 1
ATOM 3021 C CA . SER A 1 395 ? 19.040 3.858 -13.125 1.00 83.31 395 SER A CA 1
ATOM 3022 C C . SER A 1 395 ? 18.981 3.659 -11.605 1.00 83.31 395 SER A C 1
ATOM 3024 O O . SER A 1 395 ? 18.470 2.654 -11.098 1.00 83.31 395 SER A O 1
ATOM 3026 N N . SER A 1 396 ? 19.483 4.641 -10.855 1.00 82.25 396 SER A N 1
ATOM 3027 C CA . SER A 1 396 ? 19.271 4.728 -9.404 1.00 82.25 396 SER A CA 1
ATOM 3028 C C . SER A 1 396 ? 17.878 5.241 -9.036 1.00 82.25 396 SER A C 1
ATOM 3030 O O . SER A 1 396 ? 17.468 5.096 -7.887 1.00 82.25 396 SER A O 1
ATOM 3032 N N . ASP A 1 397 ? 17.153 5.814 -9.993 1.00 83.00 397 ASP A N 1
ATOM 3033 C CA . ASP A 1 397 ? 15.823 6.380 -9.776 1.00 83.00 397 ASP A CA 1
ATOM 3034 C C . ASP A 1 397 ? 14.724 5.323 -9.990 1.00 83.00 397 ASP A C 1
ATOM 3036 O O . ASP A 1 397 ? 14.982 4.237 -10.510 1.00 83.00 397 ASP A O 1
ATOM 3040 N N . THR A 1 398 ? 13.494 5.630 -9.569 1.00 81.62 398 THR A N 1
ATOM 3041 C CA . THR A 1 398 ? 12.288 4.792 -9.743 1.00 81.62 398 THR A CA 1
ATOM 3042 C C . THR A 1 398 ? 11.389 5.311 -10.866 1.00 81.62 398 THR A C 1
ATOM 3044 O O . THR A 1 398 ? 10.166 5.275 -10.776 1.00 81.62 398 THR A O 1
ATOM 3047 N N . THR A 1 399 ? 12.002 5.884 -11.900 1.00 83.38 399 THR A N 1
ATOM 3048 C CA . THR A 1 399 ? 11.294 6.570 -12.987 1.00 83.38 399 THR A CA 1
ATOM 3049 C C . THR A 1 399 ? 10.606 5.629 -13.958 1.00 83.38 399 THR A C 1
ATOM 3051 O O . THR A 1 399 ? 9.709 6.066 -14.670 1.00 83.38 399 THR A O 1
ATOM 3054 N N . ASP A 1 400 ? 11.027 4.368 -14.014 1.00 90.56 400 ASP A N 1
ATOM 3055 C CA . ASP A 1 400 ? 10.461 3.405 -14.946 1.00 90.56 400 ASP A CA 1
ATOM 3056 C C . ASP A 1 400 ? 9.221 2.770 -14.331 1.00 90.56 400 ASP A C 1
ATOM 3058 O O . ASP A 1 400 ? 9.191 2.475 -13.133 1.00 90.56 400 ASP A O 1
ATOM 3062 N N . THR A 1 401 ? 8.209 2.533 -15.160 1.00 92.56 401 THR A N 1
ATOM 3063 C CA . THR A 1 401 ? 6.909 2.033 -14.719 1.00 92.56 401 THR A CA 1
ATOM 3064 C C . THR A 1 401 ? 6.379 0.928 -15.615 1.00 92.56 401 THR A C 1
ATOM 3066 O O . THR A 1 401 ? 6.447 1.013 -16.843 1.00 92.56 401 THR A O 1
ATOM 3069 N N . VAL A 1 402 ? 5.770 -0.073 -14.986 1.00 93.25 402 VAL A N 1
ATOM 3070 C CA . VAL A 1 402 ? 4.884 -1.035 -15.645 1.00 93.25 402 VAL A CA 1
ATOM 3071 C C . VAL A 1 402 ? 3.519 -0.947 -14.977 1.00 93.25 402 VAL A C 1
ATOM 3073 O O . VAL A 1 402 ? 3.406 -1.076 -13.758 1.00 93.25 402 VAL A O 1
ATOM 3076 N N . VAL A 1 403 ? 2.483 -0.689 -15.774 1.00 93.56 403 VAL A N 1
ATOM 3077 C CA . VAL A 1 403 ? 1.113 -0.476 -15.294 1.00 93.56 403 VAL A CA 1
ATOM 3078 C C . VAL A 1 403 ? 0.245 -1.663 -15.683 1.00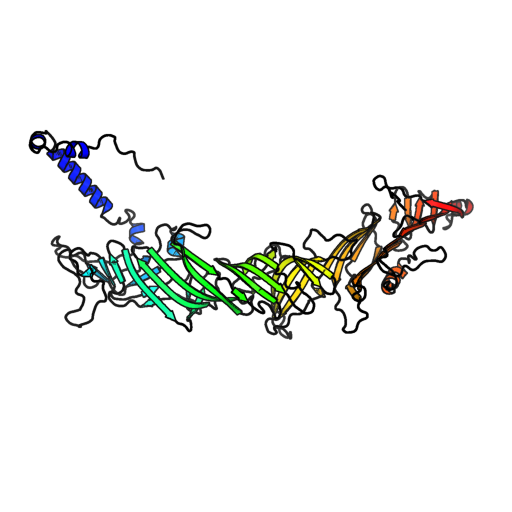 93.56 403 VAL A C 1
ATOM 3080 O O . VAL A 1 403 ? 0.076 -1.960 -16.865 1.00 93.56 403 VAL A O 1
ATOM 3083 N N . VAL A 1 404 ? -0.364 -2.301 -14.689 1.00 93.62 404 VAL A N 1
ATOM 3084 C CA . VAL A 1 404 ? -1.304 -3.410 -14.861 1.00 93.62 404 VAL A CA 1
ATOM 3085 C C . VAL A 1 404 ? -2.703 -2.941 -14.482 1.00 93.62 404 VAL A C 1
ATOM 3087 O O . VAL A 1 404 ? -2.971 -2.610 -13.326 1.00 93.62 404 VAL A O 1
ATOM 3090 N N . ALA A 1 405 ? -3.619 -2.924 -15.446 1.00 92.94 405 ALA A N 1
ATOM 3091 C CA . ALA A 1 405 ? -5.034 -2.731 -15.171 1.00 92.94 405 ALA A CA 1
ATOM 3092 C C . ALA A 1 405 ? -5.631 -4.026 -14.624 1.00 92.94 405 ALA A C 1
ATOM 3094 O O . ALA A 1 405 ? -5.585 -5.063 -15.282 1.00 92.94 405 ALA A O 1
ATOM 3095 N N . CYS A 1 406 ? -6.220 -3.939 -13.438 1.00 92.25 406 CYS A N 1
ATOM 3096 C CA . CYS A 1 406 ? -6.915 -5.015 -12.749 1.00 92.25 406 CYS A CA 1
ATOM 3097 C C . CYS A 1 406 ? -8.412 -4.665 -12.708 1.00 92.25 406 CYS A C 1
ATOM 3099 O O . CYS A 1 406 ? -8.838 -3.897 -11.836 1.00 92.25 406 CYS A O 1
ATOM 3101 N N . PRO A 1 407 ? -9.226 -5.121 -13.675 1.00 89.00 407 PRO A N 1
ATOM 3102 C CA . PRO A 1 407 ? -10.618 -4.704 -13.745 1.00 89.00 407 PRO A CA 1
ATOM 3103 C C . PRO A 1 407 ? -11.433 -5.236 -12.563 1.00 89.00 407 PRO A C 1
ATOM 3105 O O . PRO A 1 407 ? -11.352 -6.401 -12.183 1.00 89.00 407 PRO A O 1
ATOM 3108 N N . VAL A 1 408 ? -12.294 -4.401 -11.976 1.00 82.81 408 VAL A N 1
ATOM 3109 C CA . VAL A 1 408 ? -13.065 -4.820 -10.788 1.00 82.81 408 VAL A CA 1
ATOM 3110 C C . VAL A 1 408 ? -14.103 -5.891 -11.154 1.00 82.81 408 VAL A C 1
ATOM 3112 O O . VAL A 1 408 ? -14.342 -6.834 -10.397 1.00 82.81 408 VAL A O 1
ATOM 3115 N N . SER A 1 409 ? -14.713 -5.761 -12.337 1.00 79.44 409 SER A N 1
ATOM 3116 C CA . SER A 1 409 ? -15.768 -6.657 -12.832 1.00 79.44 409 SER A CA 1
ATOM 3117 C C . SER A 1 409 ? -15.267 -7.923 -13.526 1.00 79.44 409 SER A C 1
ATOM 3119 O O . SER A 1 409 ? -16.047 -8.860 -13.682 1.00 79.44 409 SER A O 1
ATOM 3121 N N . ASP A 1 410 ? -14.013 -7.939 -13.971 1.00 80.12 410 ASP A N 1
ATOM 3122 C CA . ASP A 1 410 ? -13.395 -9.051 -14.693 1.00 80.12 410 ASP A CA 1
ATOM 3123 C C . ASP A 1 410 ? -12.009 -9.291 -14.090 1.00 80.12 410 ASP A C 1
ATOM 3125 O O . ASP A 1 410 ? -11.168 -8.403 -14.180 1.00 80.12 410 ASP A O 1
ATOM 3129 N N . PRO A 1 411 ? -11.762 -10.439 -13.439 1.00 77.50 411 PRO A N 1
ATOM 3130 C CA . PRO A 1 411 ? -10.537 -10.638 -12.680 1.00 77.50 411 PRO A CA 1
ATOM 3131 C C . PRO A 1 411 ? -9.273 -10.735 -13.543 1.00 77.50 411 PRO A C 1
ATOM 3133 O O . PRO A 1 411 ? -8.193 -10.817 -12.975 1.00 77.50 411 PRO A O 1
ATOM 3136 N N . HIS A 1 412 ? -9.366 -10.756 -14.874 1.00 88.94 412 HIS A N 1
ATOM 3137 C CA . HIS A 1 412 ? -8.197 -10.922 -15.735 1.00 88.94 412 HIS A CA 1
ATOM 3138 C C . HIS A 1 412 ? -7.415 -9.603 -15.873 1.00 88.94 412 HIS A C 1
ATOM 3140 O O . HIS A 1 412 ? -7.949 -8.636 -16.427 1.00 88.94 412 HIS A O 1
ATOM 3146 N N . PRO A 1 413 ? -6.159 -9.542 -15.394 1.00 91.75 413 PRO A N 1
ATOM 3147 C CA . PRO A 1 413 ? -5.339 -8.344 -15.506 1.00 91.75 413 PRO A CA 1
ATOM 3148 C C . PRO A 1 413 ? -4.829 -8.138 -16.936 1.00 91.75 413 PRO A C 1
ATOM 3150 O O . PRO A 1 413 ? -4.614 -9.092 -17.684 1.00 91.75 413 PRO A O 1
ATOM 3153 N N . VAL A 1 414 ? -4.603 -6.878 -17.312 1.00 90.69 414 VAL A N 1
ATOM 3154 C CA . VAL A 1 414 ? -4.072 -6.488 -18.626 1.00 90.69 414 VAL A CA 1
ATOM 3155 C C . VAL A 1 414 ? -2.981 -5.440 -18.449 1.00 90.69 414 VAL A C 1
ATOM 3157 O O . VAL A 1 414 ? -3.181 -4.439 -17.761 1.00 90.69 414 VAL A O 1
ATOM 3160 N N . VAL A 1 415 ? -1.835 -5.628 -19.102 1.00 91.06 415 VAL A N 1
ATOM 3161 C CA . VAL A 1 415 ? -0.770 -4.619 -19.114 1.00 91.06 415 VAL A CA 1
ATOM 3162 C C . VAL A 1 415 ? -1.180 -3.426 -19.980 1.00 91.06 415 VAL A C 1
ATOM 3164 O O . VAL A 1 415 ? -1.577 -3.566 -21.140 1.00 91.06 415 VAL A O 1
ATOM 3167 N N . LEU A 1 416 ? -1.056 -2.223 -19.426 1.00 90.50 416 LEU A N 1
ATOM 3168 C CA . LEU A 1 416 ? -1.284 -0.964 -20.125 1.00 90.50 416 LEU A CA 1
ATOM 3169 C C . LEU A 1 416 ? 0.038 -0.434 -20.691 1.00 90.50 416 LEU A C 1
ATOM 3171 O O . LEU A 1 416 ? 0.702 0.405 -20.081 1.00 90.50 416 LEU A O 1
ATOM 3175 N N . TYR A 1 417 ? 0.400 -0.901 -21.884 1.00 87.06 417 TYR A N 1
ATOM 3176 C CA . TYR A 1 417 ? 1.630 -0.507 -22.584 1.00 87.06 417 TYR A CA 1
ATOM 3177 C C . TYR A 1 417 ? 1.783 1.012 -22.726 1.00 87.06 417 TYR A C 1
ATOM 3179 O O . TYR A 1 417 ? 2.803 1.561 -22.339 1.00 87.06 417 TYR A O 1
ATOM 3187 N N . GLU A 1 418 ? 0.728 1.706 -23.156 1.00 86.56 418 GLU A N 1
ATOM 3188 C CA . GLU A 1 418 ? 0.718 3.168 -23.345 1.00 86.56 418 GLU A CA 1
ATOM 3189 C C . GLU A 1 418 ? 0.835 3.979 -22.041 1.00 86.56 418 GLU A C 1
ATOM 3191 O O . GLU A 1 418 ? 0.972 5.200 -22.077 1.00 86.56 418 GLU A O 1
ATOM 3196 N N . GLN A 1 419 ? 0.683 3.337 -20.879 1.00 88.69 419 GLN A N 1
ATOM 3197 C CA . GLN A 1 419 ? 0.874 3.962 -19.563 1.00 88.69 419 GLN A CA 1
ATOM 3198 C C . GLN A 1 419 ? 2.190 3.527 -18.903 1.00 88.69 419 GLN A C 1
ATOM 3200 O O . GLN A 1 419 ? 2.607 4.135 -17.920 1.00 88.69 419 GLN A O 1
ATOM 3205 N N . SER A 1 420 ? 2.832 2.494 -19.446 1.00 89.81 420 SER A N 1
ATOM 3206 C CA . SER A 1 420 ? 4.113 1.964 -18.991 1.00 89.81 420 SER A CA 1
ATOM 3207 C C . SER A 1 420 ? 5.241 2.661 -19.742 1.00 89.81 420 SER A C 1
ATOM 3209 O O . SER A 1 420 ? 5.081 3.034 -20.905 1.00 89.81 420 SER A O 1
ATOM 3211 N N . HIS A 1 421 ? 6.387 2.855 -19.101 1.00 89.12 421 HIS A N 1
ATOM 3212 C CA . HIS A 1 421 ? 7.539 3.449 -19.769 1.00 89.12 421 HIS A CA 1
ATOM 3213 C C . HIS A 1 421 ? 8.859 3.168 -19.059 1.00 89.12 421 HIS A C 1
ATOM 3215 O O . HIS A 1 421 ? 8.897 2.988 -17.845 1.00 89.12 421 HIS A O 1
ATOM 3221 N N . SER A 1 422 ? 9.948 3.228 -19.818 1.00 87.56 422 SER A N 1
ATOM 3222 C CA . SER A 1 422 ? 11.315 3.214 -19.298 1.00 87.56 422 SER A CA 1
ATOM 3223 C C . SER A 1 422 ? 12.010 4.522 -19.658 1.00 87.56 422 SER A C 1
ATOM 3225 O O . SER A 1 422 ? 11.895 5.005 -20.788 1.00 87.56 422 SER A O 1
ATOM 3227 N N . VAL A 1 423 ? 12.744 5.110 -18.720 1.00 84.25 423 VAL A N 1
ATOM 3228 C CA . VAL A 1 423 ? 13.530 6.317 -18.967 1.00 84.25 423 VAL A CA 1
ATOM 3229 C C . VAL A 1 423 ? 14.942 5.915 -19.359 1.00 84.25 423 VAL A C 1
ATOM 3231 O O . VAL A 1 423 ? 15.700 5.335 -18.585 1.00 84.25 423 VAL A O 1
ATOM 3234 N N . LEU A 1 424 ? 15.324 6.267 -20.580 1.00 80.38 424 LEU A N 1
ATOM 3235 C CA . LEU A 1 424 ? 16.690 6.122 -21.045 1.00 80.38 424 LEU A CA 1
ATOM 3236 C C . LEU A 1 424 ? 17.461 7.385 -20.685 1.00 80.38 424 LEU A C 1
ATOM 3238 O O . LEU A 1 424 ? 17.073 8.473 -21.095 1.00 80.38 424 LEU A O 1
ATOM 3242 N N . ASN A 1 425 ? 18.562 7.236 -19.954 1.00 78.00 425 ASN A N 1
ATOM 3243 C CA . ASN A 1 425 ? 19.553 8.285 -19.744 1.00 78.00 425 ASN A CA 1
ATOM 3244 C C . ASN A 1 425 ? 20.952 7.664 -19.820 1.00 78.00 425 ASN A C 1
ATOM 3246 O O . ASN A 1 425 ? 21.455 7.115 -18.840 1.00 78.00 425 ASN A O 1
ATOM 3250 N N . ALA A 1 426 ? 21.552 7.681 -21.007 1.00 75.31 426 ALA A N 1
ATOM 3251 C CA . ALA A 1 426 ? 22.812 7.002 -21.280 1.00 75.31 426 ALA A CA 1
ATOM 3252 C C . ALA A 1 426 ? 23.825 7.940 -21.934 1.00 75.31 426 ALA A C 1
ATOM 3254 O O . ALA A 1 426 ? 23.497 8.716 -22.829 1.00 75.31 426 ALA A O 1
ATOM 3255 N N . ASN A 1 427 ? 25.086 7.813 -21.524 1.00 72.88 427 ASN A N 1
ATOM 3256 C CA . ASN A 1 427 ? 26.210 8.484 -22.159 1.00 72.88 427 ASN A CA 1
ATOM 3257 C C . ASN A 1 427 ? 27.147 7.437 -22.773 1.00 72.88 427 ASN A C 1
ATOM 3259 O O . ASN A 1 427 ? 27.766 6.643 -22.061 1.00 72.88 427 ASN A O 1
ATOM 3263 N N . PHE A 1 428 ? 27.258 7.448 -24.097 1.00 67.56 428 PHE A N 1
ATOM 3264 C CA . PHE A 1 428 ? 28.132 6.565 -24.858 1.00 67.56 428 PHE A CA 1
ATOM 3265 C C . PHE A 1 428 ? 29.470 7.267 -25.119 1.00 67.56 428 PHE A C 1
ATOM 3267 O O . PHE A 1 428 ? 29.600 8.108 -26.015 1.00 67.56 428 PHE A O 1
ATOM 3274 N N . ASP A 1 429 ? 30.463 6.918 -24.295 1.00 59.88 429 ASP A N 1
ATOM 3275 C CA . ASP A 1 429 ? 31.868 7.339 -24.403 1.00 59.88 429 ASP A CA 1
ATOM 3276 C C . ASP A 1 429 ? 32.104 8.856 -24.490 1.00 59.88 429 ASP A C 1
ATOM 3278 O O . ASP A 1 429 ? 33.038 9.333 -25.138 1.00 59.88 429 ASP A O 1
ATOM 3282 N N . GLY A 1 430 ? 31.259 9.644 -23.824 1.00 56.84 430 GLY A N 1
ATOM 3283 C CA . GLY A 1 430 ? 31.346 11.104 -23.796 1.00 56.84 430 GLY A CA 1
ATOM 3284 C C . GLY A 1 430 ? 30.981 11.771 -25.120 1.00 56.84 430 GLY A C 1
ATOM 3285 O O . GLY A 1 430 ? 30.999 12.996 -25.190 1.00 56.84 430 GLY A O 1
ATOM 3286 N N . CYS A 1 431 ? 30.664 10.990 -26.154 1.00 57.22 431 CYS A N 1
ATOM 3287 C CA . CYS A 1 431 ? 30.358 11.482 -27.489 1.00 57.22 431 CYS A CA 1
ATOM 3288 C C . CYS A 1 431 ? 28.849 11.673 -27.651 1.00 57.22 431 CYS A C 1
ATOM 3290 O O . CYS A 1 431 ? 28.415 12.748 -28.050 1.00 57.22 431 CYS A O 1
ATOM 3292 N N . ILE A 1 432 ? 28.049 10.661 -27.303 1.00 64.75 432 ILE A N 1
ATOM 3293 C CA . ILE A 1 432 ? 26.599 10.648 -27.549 1.00 64.75 432 ILE A CA 1
ATOM 3294 C C . ILE A 1 432 ? 25.865 10.526 -26.216 1.00 64.75 432 ILE A C 1
ATOM 3296 O O . ILE A 1 432 ? 26.053 9.546 -25.501 1.00 64.75 432 ILE A O 1
ATOM 3300 N N . GLU A 1 433 ? 25.028 11.509 -25.892 1.00 67.44 433 GLU A N 1
ATOM 3301 C CA . GLU A 1 433 ? 24.145 11.482 -24.727 1.00 67.44 433 GLU A CA 1
ATOM 3302 C C . GLU A 1 433 ? 22.696 11.302 -25.194 1.00 67.44 433 GLU A C 1
ATOM 3304 O O . GLU A 1 433 ? 22.197 11.974 -26.100 1.00 67.44 433 GLU A O 1
ATOM 3309 N N . VAL A 1 434 ? 22.022 10.322 -24.614 1.00 69.62 434 VAL A N 1
ATOM 3310 C CA . VAL A 1 434 ? 20.683 9.903 -25.012 1.00 69.62 434 VAL A CA 1
ATOM 3311 C C . VAL A 1 434 ? 19.790 10.021 -23.797 1.00 69.62 434 VAL A C 1
ATOM 3313 O O . VAL A 1 434 ? 20.040 9.338 -22.806 1.00 69.62 434 VAL A O 1
ATOM 3316 N N . SER A 1 435 ? 18.765 10.870 -23.874 1.00 73.94 435 SER A N 1
ATOM 3317 C CA . SER A 1 435 ? 17.821 11.069 -22.778 1.00 73.94 435 SER A CA 1
ATOM 3318 C C . SER A 1 435 ? 16.371 11.143 -23.257 1.00 73.94 435 SER A C 1
ATOM 3320 O O . SER A 1 435 ? 15.993 12.013 -24.035 1.00 73.94 435 SER A O 1
ATOM 3322 N N . GLY A 1 436 ? 15.514 10.243 -22.783 1.00 73.38 436 GLY A N 1
ATOM 3323 C CA . GLY A 1 436 ? 14.109 10.249 -23.183 1.00 73.38 436 GLY A CA 1
ATOM 3324 C C . GLY A 1 436 ? 13.294 9.101 -22.609 1.00 73.38 436 GLY A C 1
ATOM 3325 O O . GLY A 1 436 ? 13.772 8.345 -21.767 1.00 73.38 436 GLY A O 1
ATOM 3326 N N . VAL A 1 437 ? 12.052 8.992 -23.075 1.00 80.50 437 VAL A N 1
ATOM 3327 C CA . VAL A 1 437 ? 11.082 7.994 -22.619 1.00 80.50 437 VAL A CA 1
ATOM 3328 C C . VAL A 1 437 ? 10.857 6.952 -23.714 1.00 80.50 437 VAL A C 1
ATOM 3330 O O . VAL A 1 437 ? 10.613 7.300 -24.870 1.00 80.50 437 VAL A O 1
ATOM 3333 N N . LEU A 1 438 ? 10.954 5.679 -23.341 1.00 81.50 438 LEU A N 1
ATOM 3334 C CA . LEU A 1 438 ? 10.682 4.508 -24.169 1.00 81.50 438 LEU A CA 1
ATOM 3335 C C . LEU A 1 438 ? 9.339 3.905 -23.741 1.00 81.50 438 LEU A C 1
ATOM 3337 O O . LEU A 1 438 ? 9.170 3.585 -22.565 1.00 81.50 438 LEU A O 1
ATOM 3341 N N . VAL A 1 439 ? 8.398 3.725 -24.670 1.00 84.94 439 VAL A N 1
ATOM 3342 C CA . VAL A 1 439 ? 7.084 3.108 -24.386 1.00 84.94 439 VAL A CA 1
ATOM 3343 C C . VAL A 1 439 ? 7.092 1.674 -24.918 1.00 84.94 439 VAL A C 1
ATOM 3345 O O . VAL A 1 439 ? 7.362 1.487 -26.097 1.00 84.94 439 VAL A O 1
ATOM 3348 N N . PRO A 1 440 ? 6.864 0.630 -24.110 1.00 83.12 440 PRO A N 1
ATOM 3349 C CA . PRO A 1 440 ? 6.935 -0.750 -24.588 1.00 83.12 440 PRO A CA 1
ATOM 3350 C C . PRO A 1 440 ? 5.845 -1.038 -25.633 1.00 83.12 440 PRO A C 1
ATOM 3352 O O . PRO A 1 440 ? 4.743 -0.496 -25.550 1.00 83.12 440 PRO A O 1
ATOM 3355 N N . LYS A 1 441 ? 6.117 -1.919 -26.606 1.00 84.19 441 LYS A N 1
ATOM 3356 C CA . LYS A 1 441 ? 5.118 -2.406 -27.575 1.00 84.19 441 LYS A CA 1
ATOM 3357 C C . LYS A 1 441 ? 4.707 -3.838 -27.268 1.00 84.19 441 LYS A C 1
ATOM 3359 O O . LYS A 1 441 ? 5.545 -4.686 -26.971 1.00 84.19 441 LYS A O 1
ATOM 3364 N N . ALA A 1 442 ? 3.419 -4.122 -27.437 1.00 74.25 442 ALA A N 1
ATOM 3365 C CA . ALA A 1 442 ? 2.901 -5.480 -27.352 1.00 74.25 442 ALA A CA 1
ATOM 3366 C C . ALA A 1 442 ? 3.459 -6.351 -28.491 1.00 74.25 442 ALA A C 1
ATOM 3368 O O . ALA A 1 442 ? 3.423 -5.963 -29.663 1.00 74.25 442 ALA A O 1
ATOM 3369 N N . VAL A 1 443 ? 3.939 -7.549 -28.153 1.00 70.19 443 VAL A N 1
ATOM 3370 C CA . VAL A 1 443 ? 4.490 -8.505 -29.122 1.00 70.19 443 VAL A CA 1
ATOM 3371 C C . VAL A 1 443 ? 3.346 -9.291 -29.773 1.00 70.19 443 VAL A C 1
ATOM 3373 O O . VAL A 1 443 ? 2.604 -9.984 -29.074 1.00 70.19 443 VAL A O 1
ATOM 3376 N N . PRO A 1 444 ? 3.170 -9.247 -31.108 1.00 65.19 444 PRO A N 1
ATOM 3377 C CA . PRO A 1 444 ? 2.130 -10.027 -31.768 1.00 65.19 444 PRO A CA 1
ATOM 3378 C C . PRO A 1 444 ? 2.388 -11.541 -31.638 1.00 65.19 444 PRO A C 1
ATOM 3380 O O . PRO A 1 444 ? 3.520 -11.989 -31.859 1.00 65.19 444 PRO A O 1
ATOM 3383 N N . PRO A 1 445 ? 1.354 -12.367 -31.384 1.00 60.03 445 PRO A N 1
ATOM 3384 C CA . PRO A 1 445 ? 1.496 -13.821 -31.368 1.00 60.03 445 PRO A CA 1
ATOM 3385 C C . PRO A 1 445 ? 2.049 -14.350 -32.700 1.00 60.03 445 PRO A C 1
ATOM 3387 O O . PRO A 1 445 ? 1.478 -14.101 -33.762 1.00 60.03 445 PRO A O 1
ATOM 3390 N N . GLY A 1 446 ? 3.152 -15.105 -32.649 1.00 60.59 446 GLY A N 1
ATOM 3391 C CA . GLY A 1 446 ? 3.817 -15.650 -33.841 1.00 60.59 446 GLY A CA 1
ATOM 3392 C C . GLY A 1 446 ? 4.767 -14.682 -34.557 1.00 60.59 446 GLY A C 1
ATOM 3393 O O . GLY A 1 446 ? 5.142 -14.952 -35.700 1.00 60.59 446 GLY A O 1
ATOM 3394 N N . GLY A 1 447 ? 5.144 -13.574 -33.907 1.00 64.75 447 GLY A N 1
ATOM 3395 C CA . GLY A 1 447 ? 6.200 -12.672 -34.368 1.00 64.75 447 GLY A CA 1
ATOM 3396 C C . GLY A 1 447 ? 7.569 -13.351 -34.497 1.00 64.75 447 GLY A C 1
ATOM 3397 O O . GLY A 1 447 ? 7.775 -14.501 -34.111 1.00 64.75 447 GLY A O 1
ATOM 3398 N N . ASP A 1 448 ? 8.540 -12.622 -35.036 1.00 70.75 448 ASP A N 1
ATOM 3399 C CA . ASP A 1 448 ? 9.910 -13.098 -35.261 1.00 70.75 448 ASP A CA 1
ATOM 3400 C C . ASP A 1 448 ? 10.757 -13.201 -33.978 1.00 70.75 448 ASP A C 1
ATOM 3402 O O . ASP A 1 448 ? 11.951 -13.498 -34.066 1.00 70.75 448 ASP A O 1
ATOM 3406 N N . GLY A 1 449 ? 10.146 -12.995 -32.807 1.00 71.06 449 GLY A N 1
ATOM 3407 C CA . GLY A 1 449 ? 10.777 -13.046 -31.490 1.00 71.06 449 GLY A CA 1
ATOM 3408 C C . GLY A 1 449 ? 11.419 -11.731 -31.046 1.00 71.06 449 GLY A C 1
ATOM 3409 O O . GLY A 1 449 ? 12.127 -11.736 -30.038 1.00 71.06 449 GLY A O 1
ATOM 3410 N N . LEU A 1 450 ? 11.206 -10.636 -31.780 1.00 79.06 450 LEU A N 1
ATOM 3411 C CA . LEU A 1 450 ? 11.672 -9.306 -31.406 1.00 79.06 450 LEU A CA 1
ATOM 3412 C C . LEU A 1 450 ? 10.620 -8.576 -30.561 1.00 79.06 450 LEU A C 1
ATOM 3414 O O . LEU A 1 450 ? 9.482 -8.391 -30.988 1.00 79.06 450 LEU A O 1
ATOM 3418 N N . VAL A 1 451 ? 11.027 -8.145 -29.372 1.00 79.81 451 VAL A N 1
ATOM 3419 C CA . VAL A 1 451 ? 10.264 -7.245 -28.495 1.00 79.81 451 VAL A CA 1
ATOM 3420 C C . VAL A 1 451 ? 10.834 -5.847 -28.661 1.00 79.81 451 VAL A C 1
ATOM 3422 O O . VAL A 1 451 ? 12.053 -5.710 -28.664 1.00 79.81 451 VAL A O 1
ATOM 3425 N N . GLU A 1 452 ? 9.999 -4.822 -28.823 1.00 83.50 452 GLU A N 1
ATOM 3426 C CA . GLU A 1 452 ? 10.453 -3.462 -29.137 1.00 83.50 452 GLU A CA 1
ATOM 3427 C C . GLU A 1 452 ? 9.782 -2.392 -28.284 1.00 83.50 452 GLU A C 1
ATOM 3429 O O . GLU A 1 452 ? 8.675 -2.572 -27.782 1.00 83.50 452 GLU A O 1
ATOM 3434 N N . PHE A 1 453 ? 10.445 -1.242 -28.191 1.00 79.88 453 PHE A N 1
ATOM 3435 C CA . PHE A 1 453 ? 9.865 -0.009 -27.674 1.00 79.88 453 PHE A CA 1
ATOM 3436 C C . PHE A 1 453 ? 9.441 0.927 -28.812 1.00 79.88 453 PHE A C 1
ATOM 3438 O O . PHE A 1 453 ? 10.051 0.978 -29.883 1.00 79.88 453 PHE A O 1
ATOM 3445 N N . ASP A 1 454 ? 8.401 1.709 -28.561 1.00 77.75 454 ASP A N 1
ATOM 3446 C CA . ASP A 1 454 ? 8.181 2.986 -29.207 1.00 77.75 454 ASP A CA 1
ATOM 3447 C C . ASP A 1 454 ? 9.171 4.028 -28.690 1.00 77.75 454 ASP A C 1
ATOM 3449 O O . ASP A 1 454 ? 9.433 4.148 -27.491 1.00 77.75 454 ASP A O 1
ATOM 3453 N N . THR A 1 455 ? 9.722 4.781 -29.630 1.00 73.06 455 THR A N 1
ATOM 3454 C CA . THR A 1 455 ? 10.776 5.763 -29.409 1.00 73.06 455 THR A CA 1
ATOM 3455 C C . THR A 1 455 ? 10.375 7.152 -29.906 1.00 73.06 455 THR A C 1
ATOM 3457 O O . THR A 1 455 ? 11.232 8.028 -30.001 1.00 73.06 455 THR A O 1
ATOM 3460 N N . GLU A 1 456 ? 9.103 7.374 -30.259 1.00 67.06 456 GLU A N 1
ATOM 3461 C CA . GLU A 1 456 ? 8.605 8.663 -30.769 1.00 67.06 456 GLU A CA 1
ATOM 3462 C C . GLU A 1 456 ? 8.745 9.815 -29.753 1.00 67.06 456 GLU A C 1
ATOM 3464 O O . GLU A 1 456 ? 8.747 10.982 -30.140 1.00 67.06 456 GLU A O 1
ATOM 3469 N N . GLN A 1 457 ? 8.922 9.510 -28.461 1.00 61.00 457 GLN A N 1
ATOM 3470 C CA . GLN A 1 457 ? 9.085 10.491 -27.376 1.00 61.00 457 GLN A CA 1
ATOM 3471 C C . GLN A 1 457 ? 10.554 10.744 -26.963 1.00 61.00 457 GLN A C 1
ATOM 3473 O O . GLN A 1 457 ? 10.811 11.292 -25.888 1.00 61.00 457 GLN A O 1
ATOM 3478 N N . LEU A 1 458 ? 11.539 10.359 -27.785 1.00 61.84 458 LEU A N 1
ATOM 3479 C CA . LEU A 1 458 ? 12.960 10.547 -27.464 1.00 61.84 458 LEU A CA 1
ATOM 3480 C C . LEU A 1 458 ? 13.504 11.931 -27.855 1.00 61.84 458 LEU A C 1
ATOM 3482 O O . LEU A 1 458 ? 13.476 12.329 -29.022 1.00 61.84 458 LEU A O 1
ATOM 3486 N N . GLY A 1 459 ? 14.127 12.608 -26.886 1.00 54.94 459 GLY A N 1
ATOM 3487 C CA . GLY A 1 459 ? 15.102 13.671 -27.136 1.00 54.94 459 GLY A CA 1
ATOM 3488 C C . GLY A 1 459 ? 16.515 13.086 -27.238 1.00 54.94 459 GLY A C 1
ATOM 3489 O O . GLY A 1 459 ? 16.834 12.101 -26.587 1.00 54.94 459 GLY A O 1
ATOM 3490 N N . LEU A 1 460 ? 17.393 13.655 -28.065 1.00 58.84 460 LEU A N 1
ATOM 3491 C CA . LEU A 1 460 ? 18.816 13.283 -28.089 1.00 58.84 460 LEU A CA 1
ATOM 3492 C C . LEU A 1 460 ? 19.651 14.558 -28.071 1.00 58.84 460 LEU A C 1
ATOM 3494 O O . LEU A 1 460 ? 19.336 15.504 -28.795 1.00 58.84 460 LEU A O 1
ATOM 3498 N N . SER A 1 461 ? 20.729 14.563 -27.290 1.00 50.38 461 SER A N 1
ATOM 3499 C CA . SER A 1 461 ? 21.658 15.692 -27.193 1.00 50.38 461 SER A CA 1
ATOM 3500 C C . SER A 1 461 ? 23.084 15.196 -27.419 1.00 50.38 461 SER A C 1
ATOM 3502 O O . SER A 1 461 ? 23.545 14.257 -26.784 1.00 50.38 461 SER A O 1
ATOM 3504 N N . PHE A 1 462 ? 23.818 15.813 -28.340 1.00 52.28 462 PHE A N 1
ATOM 3505 C CA . PHE A 1 462 ? 25.198 15.419 -28.631 1.00 52.28 462 PHE A CA 1
ATOM 3506 C C . PHE A 1 462 ? 26.180 16.359 -27.934 1.00 52.28 462 PHE A C 1
ATOM 3508 O O . PHE A 1 462 ? 26.049 17.566 -28.112 1.00 52.28 462 PHE A O 1
ATOM 3515 N N . LEU A 1 463 ? 27.164 15.804 -27.204 1.00 51.94 463 LEU A N 1
ATOM 3516 C CA . LEU A 1 463 ? 28.159 16.520 -26.388 1.00 51.94 463 LEU A CA 1
ATOM 3517 C C . LEU A 1 463 ? 27.515 17.563 -25.454 1.00 51.94 463 LEU A C 1
ATOM 3519 O O . LEU A 1 463 ? 27.226 18.674 -25.886 1.00 51.94 463 LEU A O 1
ATOM 3523 N N . SER A 1 464 ? 27.389 17.244 -24.162 1.00 46.41 464 SER A N 1
ATOM 3524 C CA . SER A 1 464 ? 26.821 18.039 -23.043 1.00 46.41 464 SER A CA 1
ATOM 3525 C C . SER A 1 464 ? 27.246 19.521 -22.890 1.00 46.41 464 SER A C 1
ATOM 3527 O O . SER A 1 464 ? 26.883 20.183 -21.920 1.00 46.41 464 SER A O 1
ATOM 3529 N N . GLN A 1 465 ? 28.027 20.058 -23.827 1.00 47.59 465 GLN A N 1
ATOM 3530 C CA . GLN A 1 465 ? 28.497 21.436 -23.939 1.00 47.59 465 GLN A CA 1
ATOM 3531 C C . GLN A 1 465 ? 27.783 22.261 -25.025 1.00 47.59 465 GLN A C 1
ATOM 3533 O O . GLN A 1 465 ? 28.064 23.454 -25.145 1.00 47.59 465 GLN A O 1
ATOM 3538 N N . LEU A 1 466 ? 26.909 21.661 -25.837 1.00 50.69 466 LEU A N 1
ATOM 3539 C CA . LEU A 1 466 ? 26.225 22.347 -26.932 1.00 50.69 466 LEU A CA 1
ATOM 3540 C C . LEU A 1 466 ? 24.788 22.688 -26.527 1.00 50.69 466 LEU A C 1
ATOM 3542 O O . LEU A 1 466 ? 24.032 21.810 -26.121 1.00 50.69 466 LEU A O 1
ATOM 3546 N N . ASP A 1 467 ? 24.421 23.972 -26.628 1.00 50.31 467 ASP A N 1
ATOM 3547 C CA . ASP A 1 467 ? 23.030 24.429 -26.497 1.00 50.31 467 ASP A CA 1
ATOM 3548 C C . ASP A 1 467 ? 22.104 23.582 -27.383 1.00 50.31 467 ASP A C 1
ATOM 3550 O O . ASP A 1 467 ? 22.534 23.109 -28.431 1.00 50.31 467 ASP A O 1
ATOM 3554 N N . VAL A 1 468 ? 20.832 23.421 -26.992 1.00 53.09 468 VAL A N 1
ATOM 3555 C CA . VAL A 1 468 ? 19.835 22.594 -27.700 1.00 53.09 468 VAL A CA 1
ATOM 3556 C C . VAL A 1 468 ? 19.827 22.905 -29.204 1.00 53.09 468 VAL A C 1
ATOM 3558 O O . VAL A 1 468 ? 19.268 23.908 -29.653 1.00 53.09 468 VAL A O 1
ATOM 3561 N N . VAL A 1 469 ? 20.458 22.029 -29.986 1.00 58.38 469 VAL A N 1
ATOM 3562 C CA . VAL A 1 469 ? 20.512 22.106 -31.445 1.00 58.38 469 VAL A CA 1
ATOM 3563 C C . VAL A 1 469 ? 19.344 21.291 -32.013 1.00 58.38 469 VAL A C 1
ATOM 3565 O O . VAL A 1 469 ? 19.144 20.159 -31.579 1.00 58.38 469 VAL A O 1
ATOM 3568 N N . PRO A 1 470 ? 18.579 21.799 -32.998 1.00 59.88 470 PRO A N 1
ATOM 3569 C CA . PRO A 1 470 ? 17.549 21.004 -33.660 1.00 59.88 470 PRO A CA 1
ATOM 3570 C C . PRO A 1 470 ? 18.178 19.830 -34.429 1.00 59.88 470 PRO A C 1
ATOM 3572 O O . PRO A 1 470 ? 18.807 20.009 -35.477 1.00 59.88 470 PRO A O 1
ATOM 3575 N N . VAL A 1 471 ? 17.988 18.625 -33.895 1.00 66.81 471 VAL A N 1
ATOM 3576 C CA . VAL A 1 471 ? 18.437 17.346 -34.457 1.00 66.81 471 VAL A CA 1
ATOM 3577 C C . VAL A 1 471 ? 17.232 16.456 -34.773 1.00 66.81 471 VAL A C 1
ATOM 3579 O O . VAL A 1 471 ? 16.226 16.499 -34.071 1.00 66.81 471 VAL A O 1
ATOM 3582 N N . ASN A 1 472 ? 17.320 15.664 -35.843 1.00 70.38 472 ASN A N 1
ATOM 3583 C CA . ASN A 1 472 ? 16.456 14.509 -36.063 1.00 70.38 472 ASN A CA 1
ATOM 3584 C C . ASN A 1 472 ? 16.995 13.350 -35.230 1.00 70.38 472 ASN A C 1
ATOM 3586 O O . ASN A 1 472 ? 18.196 13.063 -35.272 1.00 70.38 472 ASN A O 1
ATOM 3590 N N . THR A 1 473 ? 16.109 12.712 -34.482 1.00 73.94 473 THR A N 1
ATOM 3591 C CA . THR A 1 473 ? 16.410 11.632 -33.555 1.00 73.94 473 THR A CA 1
ATOM 3592 C C . THR A 1 473 ? 15.586 10.420 -33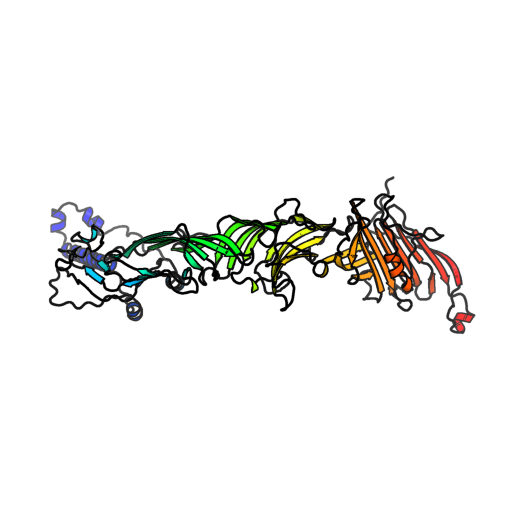.950 1.00 73.94 473 THR A C 1
ATOM 3594 O O . THR A 1 473 ? 14.389 10.507 -34.213 1.00 73.94 473 THR A O 1
ATOM 3597 N N . SER A 1 474 ? 16.228 9.267 -34.072 1.00 77.94 474 SER A N 1
ATOM 3598 C CA . SER A 1 474 ? 15.536 8.025 -34.407 1.00 77.94 474 SER A CA 1
ATOM 3599 C C . SER A 1 474 ? 16.221 6.890 -33.684 1.00 77.94 474 SER A C 1
ATOM 3601 O O . SER A 1 474 ? 17.436 6.742 -33.780 1.00 77.94 474 SER A O 1
ATOM 3603 N N . ALA A 1 475 ? 15.461 6.085 -32.957 1.00 82.12 475 ALA A N 1
ATOM 3604 C CA . ALA A 1 475 ? 16.013 4.947 -32.255 1.00 82.12 475 ALA A CA 1
ATOM 3605 C C . ALA A 1 475 ? 15.158 3.707 -32.467 1.00 82.12 475 ALA A C 1
ATOM 3607 O O . ALA A 1 475 ? 14.021 3.769 -32.925 1.00 82.12 475 ALA A O 1
ATOM 3608 N N . ARG A 1 476 ? 15.739 2.567 -32.132 1.00 85.88 476 ARG A N 1
ATOM 3609 C CA . ARG A 1 476 ? 15.048 1.296 -32.026 1.00 85.88 476 ARG A CA 1
ATOM 3610 C C . ARG A 1 476 ? 15.707 0.538 -30.895 1.00 85.88 476 ARG A C 1
ATOM 3612 O O . ARG A 1 476 ? 16.907 0.288 -30.958 1.00 85.88 476 ARG A O 1
ATOM 3619 N N . PHE A 1 477 ? 14.932 0.218 -29.872 1.00 85.81 477 PHE A N 1
ATOM 3620 C CA . PHE A 1 477 ? 15.358 -0.574 -28.723 1.00 85.81 477 PHE A CA 1
ATOM 3621 C C . PHE A 1 477 ? 14.531 -1.841 -28.683 1.00 85.81 477 PHE A C 1
ATOM 3623 O O . PHE A 1 477 ? 13.322 -1.785 -28.924 1.00 85.81 477 PHE A O 1
ATOM 3630 N N . GLY A 1 478 ? 15.168 -2.959 -28.363 1.00 87.56 478 GLY A N 1
ATOM 3631 C CA . GLY A 1 478 ? 14.448 -4.207 -28.261 1.00 87.56 478 GLY A CA 1
ATOM 3632 C C . GLY A 1 478 ? 15.233 -5.365 -27.665 1.00 87.56 478 GLY A C 1
ATOM 3633 O O . GLY A 1 478 ? 16.416 -5.263 -27.337 1.00 87.56 478 GLY A O 1
ATOM 3634 N N . TYR A 1 479 ? 14.533 -6.481 -27.520 1.00 87.38 479 TYR A N 1
ATOM 3635 C CA . TYR A 1 479 ? 15.055 -7.745 -27.025 1.00 87.38 479 TYR A CA 1
ATOM 3636 C C . TYR A 1 479 ? 14.790 -8.848 -28.048 1.00 87.38 479 TYR A C 1
ATOM 3638 O O . TYR A 1 479 ? 13.683 -8.972 -28.574 1.00 87.38 479 TYR A O 1
ATOM 3646 N N . ASP A 1 480 ? 15.816 -9.635 -28.369 1.00 86.25 480 ASP A N 1
ATOM 3647 C CA . ASP A 1 480 ? 15.695 -10.800 -29.243 1.00 86.25 480 ASP A CA 1
ATOM 3648 C C . ASP A 1 480 ? 15.527 -12.063 -28.397 1.00 86.25 480 ASP A C 1
ATOM 3650 O O . ASP A 1 480 ? 16.512 -12.658 -27.947 1.00 86.25 480 ASP A O 1
ATOM 3654 N N . SER A 1 481 ? 14.281 -12.502 -28.217 1.00 83.38 481 SER A N 1
ATOM 3655 C CA . SER A 1 481 ? 13.939 -13.694 -27.425 1.00 83.38 481 SER A CA 1
ATOM 3656 C C . SER A 1 481 ? 14.551 -14.991 -27.966 1.00 83.38 481 SER A C 1
ATOM 3658 O O . SER A 1 481 ? 14.791 -15.925 -27.204 1.00 83.38 481 SER A O 1
ATOM 3660 N N . VAL A 1 482 ? 14.883 -15.055 -29.262 1.00 84.06 482 VAL A N 1
ATOM 3661 C CA . VAL A 1 482 ? 15.516 -16.238 -29.874 1.00 84.06 482 VAL A CA 1
ATOM 3662 C C . VAL A 1 482 ? 16.978 -16.374 -29.441 1.00 84.06 482 VAL A C 1
ATOM 3664 O O . VAL A 1 482 ? 17.505 -17.485 -29.346 1.00 84.06 482 VAL A O 1
ATOM 3667 N N . LYS A 1 483 ? 17.655 -15.245 -29.206 1.00 85.06 483 LYS A N 1
ATOM 3668 C CA . LYS A 1 483 ? 19.070 -15.188 -28.808 1.00 85.06 483 LYS A CA 1
ATOM 3669 C C . LYS A 1 483 ? 19.278 -14.863 -27.334 1.00 85.06 483 LYS A C 1
ATOM 3671 O O . LYS A 1 483 ? 20.396 -15.036 -26.856 1.00 85.06 483 LYS A O 1
ATOM 3676 N N . GLY A 1 484 ? 18.235 -14.416 -26.644 1.00 85.06 484 GLY A N 1
ATOM 3677 C CA . GLY A 1 484 ? 18.276 -14.026 -25.244 1.00 85.06 484 GLY A CA 1
ATOM 3678 C C . GLY A 1 484 ? 19.124 -12.779 -24.994 1.00 85.06 484 GLY A C 1
ATOM 3679 O O . GLY A 1 484 ? 19.899 -12.767 -24.043 1.00 85.06 484 GLY A O 1
ATOM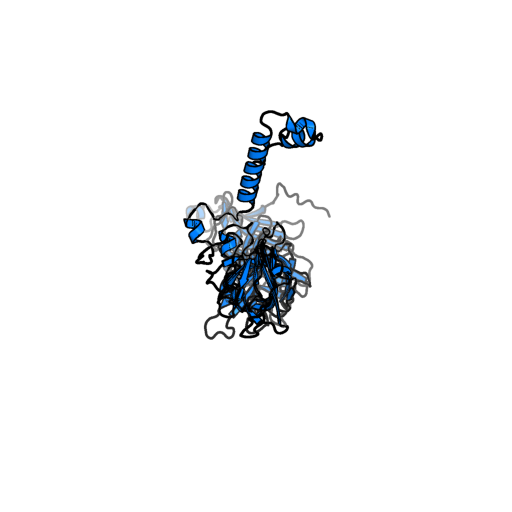 3680 N N . ARG A 1 485 ? 19.062 -11.769 -25.878 1.00 85.88 485 ARG A N 1
ATOM 3681 C CA . ARG A 1 485 ? 19.921 -10.573 -25.790 1.00 85.88 485 ARG A CA 1
ATOM 3682 C C . ARG A 1 485 ? 19.235 -9.284 -26.229 1.00 85.88 485 ARG A C 1
ATOM 3684 O O . ARG A 1 485 ? 18.411 -9.290 -27.142 1.00 85.88 485 ARG A O 1
ATOM 3691 N N . TYR A 1 486 ? 19.662 -8.178 -25.628 1.00 87.81 486 TYR A N 1
ATOM 3692 C CA . TYR A 1 486 ? 19.245 -6.824 -25.993 1.00 87.81 486 TYR A CA 1
ATOM 3693 C C . TYR A 1 486 ? 19.871 -6.380 -27.313 1.00 87.81 486 TYR A C 1
ATOM 3695 O O . TYR A 1 486 ? 20.995 -6.767 -27.644 1.00 87.81 486 TYR A O 1
ATOM 3703 N N . TYR A 1 487 ? 19.177 -5.519 -28.040 1.00 89.25 487 TYR A N 1
ATOM 3704 C CA . TYR A 1 487 ? 19.714 -4.806 -29.187 1.00 89.25 487 TYR A CA 1
ATOM 3705 C C . TYR A 1 487 ? 19.209 -3.371 -29.175 1.00 89.25 487 TYR A C 1
ATOM 3707 O O . TYR A 1 487 ? 18.115 -3.070 -28.691 1.00 89.25 487 TYR A O 1
ATOM 3715 N N . PHE A 1 488 ? 20.004 -2.476 -29.741 1.00 88.81 488 PHE A N 1
ATOM 3716 C CA . PHE A 1 488 ? 19.523 -1.138 -30.020 1.00 88.81 488 PHE A CA 1
ATOM 3717 C C . PHE A 1 488 ? 20.269 -0.503 -31.179 1.00 88.81 488 PHE A C 1
ATOM 3719 O O . PHE A 1 488 ? 21.404 -0.861 -31.498 1.00 88.81 488 PHE A O 1
ATOM 3726 N N . VAL A 1 489 ? 19.639 0.493 -31.780 1.00 88.06 489 VAL A N 1
ATOM 3727 C CA . VAL A 1 489 ? 20.300 1.451 -32.654 1.00 88.06 489 VAL A CA 1
ATOM 3728 C C . VAL A 1 489 ? 19.738 2.838 -32.379 1.00 88.06 489 VAL A C 1
ATOM 3730 O O . VAL A 1 489 ? 18.535 3.006 -32.207 1.00 88.06 489 VAL A O 1
ATOM 3733 N N . VAL A 1 490 ? 20.615 3.830 -32.309 1.00 84.81 490 VAL A N 1
ATOM 3734 C CA . VAL A 1 490 ? 20.278 5.235 -32.090 1.00 84.81 490 VAL A CA 1
ATOM 3735 C C . VAL A 1 490 ? 20.972 6.052 -33.165 1.00 84.81 490 VAL A C 1
ATOM 3737 O O . VAL A 1 490 ? 22.195 6.028 -33.279 1.00 84.81 490 VAL A O 1
ATOM 3740 N N . GLY A 1 491 ? 20.184 6.763 -33.956 1.00 83.69 491 GLY A N 1
ATOM 3741 C CA . GLY A 1 491 ? 20.614 7.673 -35.001 1.00 83.69 491 GLY A CA 1
ATOM 3742 C C . GLY A 1 491 ? 20.278 9.115 -34.643 1.00 83.69 491 GLY A C 1
ATOM 3743 O O . GLY A 1 491 ? 19.187 9.414 -34.152 1.00 83.69 491 GLY A O 1
ATOM 3744 N N . ILE A 1 492 ? 21.218 10.014 -34.908 1.00 80.88 492 ILE A N 1
ATOM 3745 C CA . ILE A 1 492 ? 21.067 11.452 -34.690 1.00 80.88 492 ILE A CA 1
ATOM 3746 C C . ILE A 1 492 ? 21.625 12.211 -35.888 1.00 80.88 492 ILE A C 1
ATOM 3748 O O . ILE A 1 492 ? 22.701 11.880 -36.376 1.00 80.88 492 ILE A O 1
ATOM 3752 N N . ALA A 1 493 ? 20.929 13.233 -36.374 1.00 83.38 493 ALA A N 1
ATOM 3753 C CA . ALA A 1 493 ? 21.431 14.069 -37.463 1.00 83.38 493 ALA A CA 1
ATOM 3754 C C . ALA A 1 493 ? 20.962 15.520 -37.337 1.00 83.38 493 ALA A C 1
ATOM 3756 O O . ALA A 1 493 ? 19.825 15.777 -36.958 1.00 83.38 493 ALA A O 1
ATOM 3757 N N . THR A 1 494 ? 21.801 16.489 -37.688 1.00 79.94 494 THR A N 1
ATOM 3758 C CA . THR A 1 494 ? 21.421 17.909 -37.749 1.00 79.94 494 THR A CA 1
ATOM 3759 C C . THR A 1 494 ? 20.789 18.246 -39.091 1.00 79.94 494 THR A C 1
ATOM 3761 O O . THR A 1 494 ? 21.240 17.746 -40.120 1.00 79.94 494 THR A O 1
ATOM 3764 N N . ALA A 1 495 ? 19.792 19.134 -39.109 1.00 80.12 495 ALA A N 1
ATOM 3765 C CA . ALA A 1 495 ? 19.240 19.620 -40.373 1.00 80.12 495 ALA A CA 1
ATOM 3766 C C . ALA A 1 495 ? 20.325 20.336 -41.216 1.00 80.12 495 ALA A C 1
ATOM 3768 O O . ALA A 1 495 ? 21.220 20.952 -40.636 1.00 80.12 495 ALA A O 1
ATOM 3769 N N . PRO A 1 496 ? 20.247 20.335 -42.563 1.00 78.12 496 PRO A N 1
ATOM 3770 C CA . PRO A 1 496 ? 21.335 20.816 -43.434 1.00 78.12 496 PRO A CA 1
ATOM 3771 C C . PRO A 1 496 ? 21.801 22.263 -43.190 1.00 78.12 496 PRO A C 1
ATOM 3773 O O . PRO A 1 496 ? 22.921 22.640 -43.514 1.00 78.12 496 PRO A O 1
ATOM 3776 N N . THR A 1 497 ? 20.940 23.117 -42.630 1.00 76.75 497 THR A N 1
ATOM 3777 C CA . THR A 1 497 ? 21.252 24.531 -42.357 1.00 76.75 497 THR A CA 1
ATOM 3778 C C . THR A 1 497 ? 21.815 24.776 -40.958 1.00 76.75 497 THR A C 1
ATOM 3780 O O . THR A 1 497 ? 22.105 25.918 -40.599 1.00 76.75 497 THR A O 1
ATOM 3783 N N . VAL A 1 498 ? 21.903 23.736 -40.136 1.00 78.12 498 VAL A N 1
ATOM 3784 C CA . VAL A 1 498 ? 22.274 23.828 -38.728 1.00 78.12 498 VAL A CA 1
ATOM 3785 C C . VAL A 1 498 ? 23.780 23.664 -38.599 1.00 78.12 498 VAL A C 1
ATOM 3787 O O . VAL A 1 498 ? 24.356 22.680 -39.052 1.00 78.12 498 VAL A O 1
ATOM 3790 N N . GLN A 1 499 ? 24.417 24.648 -37.971 1.00 77.56 499 GLN A N 1
ATOM 3791 C CA . GLN A 1 499 ? 25.854 24.649 -37.727 1.00 77.56 499 GLN A CA 1
ATOM 3792 C C . GLN A 1 499 ? 26.094 24.516 -36.233 1.00 77.56 499 GLN A C 1
ATOM 3794 O O . GLN A 1 499 ? 25.618 25.339 -35.449 1.00 77.56 499 GLN A O 1
ATOM 3799 N N . VAL A 1 500 ? 26.836 23.488 -35.847 1.00 75.75 500 VAL A N 1
ATOM 3800 C CA . VAL A 1 500 ? 27.101 23.172 -34.448 1.00 75.75 500 VAL A CA 1
ATOM 3801 C C . VAL A 1 500 ? 28.446 23.779 -34.053 1.00 75.75 500 VAL A C 1
ATOM 3803 O O . VAL A 1 500 ? 29.460 23.419 -34.653 1.00 75.75 500 VAL A O 1
ATOM 3806 N N . PRO A 1 501 ? 28.512 24.707 -33.083 1.00 72.38 501 PRO A N 1
ATOM 3807 C CA . PRO A 1 501 ? 29.788 25.235 -32.603 1.00 72.38 501 PRO A CA 1
ATOM 3808 C C . PRO A 1 501 ? 30.707 24.104 -32.121 1.00 72.38 501 PRO A C 1
ATOM 3810 O O . PRO A 1 501 ? 30.254 23.200 -31.434 1.00 72.38 501 PRO A O 1
ATOM 3813 N N . PHE A 1 502 ? 31.999 24.119 -32.457 1.00 72.06 502 PHE A N 1
ATOM 3814 C CA . PHE A 1 502 ? 32.940 23.104 -31.965 1.00 72.06 502 PHE A CA 1
ATOM 3815 C C . PHE A 1 502 ? 34.355 23.674 -31.835 1.00 72.06 502 PHE A C 1
ATOM 3817 O O . PHE A 1 502 ? 35.032 23.949 -32.829 1.00 72.06 502 PHE A O 1
ATOM 3824 N N . GLY A 1 503 ? 34.815 23.868 -30.594 1.00 71.75 503 GLY A N 1
ATOM 3825 C CA . GLY A 1 503 ? 36.114 24.479 -30.305 1.00 71.75 503 GLY A CA 1
ATOM 3826 C C . GLY A 1 503 ? 36.240 25.886 -30.906 1.00 71.75 503 GLY A C 1
ATOM 3827 O O . GLY A 1 503 ? 35.456 26.774 -30.592 1.00 71.75 503 GLY A O 1
ATOM 3828 N N . VAL A 1 504 ? 37.235 26.088 -31.778 1.00 69.31 504 VAL A N 1
ATOM 3829 C CA . VAL A 1 504 ? 37.456 27.347 -32.527 1.00 69.31 504 VAL A CA 1
ATOM 3830 C C . VAL A 1 504 ? 36.776 27.359 -33.909 1.00 69.31 504 VAL A C 1
ATOM 3832 O O . VAL A 1 504 ? 37.077 28.209 -34.747 1.00 69.31 504 VAL A O 1
ATOM 3835 N N . GLY A 1 505 ? 35.905 26.389 -34.185 1.00 80.06 505 GLY A N 1
ATOM 3836 C CA . GLY A 1 505 ? 35.258 26.182 -35.478 1.00 80.06 505 GLY A CA 1
ATOM 3837 C C . GLY A 1 505 ? 33.780 25.806 -35.360 1.00 80.06 505 GLY A C 1
ATOM 3838 O O . GLY A 1 505 ? 33.125 26.091 -34.356 1.00 80.06 505 GLY A O 1
ATOM 3839 N N . ARG A 1 506 ? 33.256 25.165 -36.409 1.00 82.31 506 ARG A N 1
ATOM 3840 C CA . ARG A 1 506 ? 31.883 24.640 -36.488 1.00 82.31 506 ARG A CA 1
ATOM 3841 C C . ARG A 1 506 ? 31.845 23.283 -37.189 1.00 82.31 506 ARG A C 1
ATOM 3843 O O . ARG A 1 506 ? 32.673 23.018 -38.058 1.00 82.31 506 ARG A O 1
ATOM 3850 N N . MET A 1 507 ? 30.875 22.459 -36.826 1.00 82.19 507 MET A N 1
ATOM 3851 C CA . MET A 1 507 ? 30.510 21.216 -37.497 1.00 82.19 507 MET A CA 1
ATOM 3852 C C . MET A 1 507 ? 29.258 21.458 -38.342 1.00 82.19 507 MET A C 1
ATOM 3854 O O . MET A 1 507 ? 28.254 21.967 -37.840 1.00 82.19 507 MET A O 1
ATOM 3858 N N . ASN A 1 508 ? 29.333 21.095 -39.616 1.00 85.12 508 ASN A N 1
ATOM 3859 C CA . ASN A 1 508 ? 28.216 21.109 -40.555 1.00 85.12 508 ASN A CA 1
ATOM 3860 C C . ASN A 1 508 ? 27.822 19.666 -40.890 1.00 85.12 508 ASN A C 1
ATOM 3862 O O . ASN A 1 508 ? 28.670 18.769 -40.833 1.00 85.12 508 ASN A O 1
ATOM 3866 N N . ASP A 1 509 ? 26.554 19.454 -41.252 1.00 83.12 509 ASP A N 1
ATOM 3867 C CA . ASP A 1 509 ? 26.017 18.149 -41.671 1.00 83.12 509 ASP A CA 1
ATOM 3868 C C . ASP A 1 509 ? 26.358 17.023 -40.687 1.00 83.12 509 ASP A C 1
ATOM 3870 O O . ASP A 1 509 ? 26.806 15.940 -41.059 1.00 83.12 509 ASP A O 1
ATOM 3874 N N . PHE A 1 510 ? 26.219 17.317 -39.397 1.00 83.00 510 PHE A N 1
ATOM 3875 C CA . PHE A 1 510 ? 26.547 16.378 -38.344 1.00 83.00 510 PHE A CA 1
ATOM 3876 C C . PHE A 1 510 ? 25.551 15.213 -38.342 1.00 83.00 510 PHE A C 1
ATOM 3878 O O . PHE A 1 510 ? 24.338 15.424 -38.301 1.00 83.00 510 PHE A O 1
ATOM 3885 N N . ALA A 1 511 ? 26.064 13.987 -38.326 1.00 84.75 511 ALA A N 1
ATOM 3886 C CA . ALA A 1 511 ? 25.281 12.781 -38.121 1.00 84.75 511 ALA A CA 1
ATOM 3887 C C . ALA A 1 511 ? 26.047 11.777 -37.253 1.00 84.75 511 ALA A C 1
ATOM 3889 O O . ALA A 1 511 ? 27.264 11.645 -37.363 1.00 84.75 511 ALA A O 1
ATOM 3890 N N . GLY A 1 512 ? 25.338 11.054 -36.397 1.00 82.12 512 GLY A N 1
ATOM 3891 C CA . GLY A 1 512 ? 25.882 10.038 -35.510 1.00 82.12 512 GLY A CA 1
ATOM 3892 C C . GLY A 1 512 ? 25.007 8.793 -35.485 1.00 82.12 512 GLY A C 1
ATOM 3893 O O . GLY A 1 512 ? 23.794 8.865 -35.686 1.00 82.12 512 GLY A O 1
ATOM 3894 N N . LEU A 1 513 ? 25.636 7.650 -35.235 1.00 86.12 513 LEU A N 1
ATOM 3895 C CA . LEU A 1 513 ? 24.979 6.356 -35.113 1.00 86.12 513 LEU A CA 1
ATOM 3896 C C . LEU A 1 513 ? 25.630 5.573 -33.972 1.00 86.12 513 LEU A C 1
ATOM 3898 O O . LEU A 1 513 ? 26.851 5.457 -33.936 1.00 86.12 513 LEU A O 1
ATOM 3902 N N . VAL A 1 514 ? 24.833 5.012 -33.069 1.00 83.50 514 VAL A N 1
ATOM 3903 C CA . VAL A 1 514 ? 25.257 3.990 -32.099 1.00 83.50 514 VAL A CA 1
ATOM 3904 C C . VAL A 1 514 ? 24.425 2.756 -32.347 1.00 83.50 514 VAL A C 1
ATOM 3906 O O . VAL A 1 514 ? 23.221 2.861 -32.551 1.00 83.50 514 VAL A O 1
ATOM 3909 N N . SER A 1 515 ? 25.046 1.590 -32.321 1.00 87.44 515 SER A N 1
ATOM 3910 C CA . SER A 1 515 ? 24.367 0.331 -32.533 1.00 87.44 515 SER A CA 1
ATOM 3911 C C . SER A 1 515 ? 24.959 -0.769 -31.668 1.00 87.44 515 SER A C 1
ATOM 3913 O O . SER A 1 515 ? 26.176 -0.889 -31.522 1.00 87.44 515 SER A O 1
ATOM 3915 N N . TYR A 1 516 ? 24.080 -1.614 -31.150 1.00 87.50 516 TYR A N 1
ATOM 3916 C CA . TYR A 1 516 ? 24.411 -2.776 -30.345 1.00 87.50 516 TYR A CA 1
ATOM 3917 C C . TYR A 1 516 ? 23.598 -3.979 -30.825 1.00 87.50 516 TYR A C 1
ATOM 3919 O O . TYR A 1 516 ? 22.374 -3.893 -30.919 1.00 87.50 516 TYR A O 1
ATOM 3927 N N . ASN A 1 517 ? 24.273 -5.082 -31.157 1.00 89.50 517 ASN A N 1
ATOM 3928 C CA . ASN A 1 517 ? 23.682 -6.312 -31.701 1.00 89.50 517 ASN A CA 1
ATOM 3929 C C . ASN A 1 517 ? 22.809 -6.115 -32.961 1.00 89.50 517 ASN A C 1
ATOM 3931 O O . ASN A 1 517 ? 21.889 -6.891 -33.212 1.00 89.50 517 ASN A O 1
ATOM 3935 N N . MET A 1 518 ? 23.125 -5.114 -33.790 1.00 89.19 518 MET A N 1
ATOM 3936 C CA . MET A 1 518 ? 22.525 -4.931 -35.120 1.00 89.19 518 MET A CA 1
ATOM 3937 C C . MET A 1 518 ? 23.568 -5.132 -36.221 1.00 89.19 518 MET A C 1
ATOM 3939 O O . MET A 1 518 ? 24.776 -5.029 -35.991 1.00 89.19 518 MET A O 1
ATOM 3943 N N . ILE A 1 519 ? 23.098 -5.374 -37.442 1.00 88.69 519 ILE A N 1
ATOM 3944 C CA . ILE A 1 519 ? 23.938 -5.505 -38.632 1.00 88.69 519 ILE A CA 1
ATOM 3945 C C . ILE A 1 519 ? 24.444 -4.123 -39.064 1.00 88.69 519 ILE A C 1
ATOM 3947 O O . ILE A 1 519 ? 23.766 -3.381 -39.765 1.00 88.69 519 ILE A O 1
ATOM 3951 N N . ALA A 1 520 ? 25.678 -3.792 -38.690 1.00 83.31 520 ALA A N 1
ATOM 3952 C CA . ALA A 1 520 ? 26.330 -2.549 -39.094 1.00 83.31 520 ALA A CA 1
ATOM 3953 C C . ALA A 1 520 ? 26.586 -2.492 -40.619 1.00 83.31 520 ALA A C 1
ATOM 3955 O O . ALA A 1 520 ? 27.517 -3.125 -41.127 1.00 83.31 520 ALA A O 1
ATOM 3956 N N . GLU A 1 521 ? 25.785 -1.709 -41.351 1.00 86.12 521 GLU A N 1
ATOM 3957 C CA . GLU A 1 521 ? 26.022 -1.408 -42.771 1.00 86.12 521 GLU A CA 1
ATOM 3958 C C . GLU A 1 521 ? 27.325 -0.604 -42.940 1.00 86.12 521 GLU A C 1
ATOM 3960 O O . GLU A 1 521 ? 27.606 0.325 -42.177 1.00 86.12 521 GLU A O 1
ATOM 3965 N N . ARG A 1 522 ? 28.138 -0.950 -43.947 1.00 83.06 522 ARG A N 1
ATOM 3966 C CA . ARG A 1 522 ? 29.420 -0.286 -44.224 1.00 83.06 522 ARG A CA 1
ATOM 3967 C C . ARG A 1 522 ? 29.510 0.214 -45.655 1.00 83.06 522 ARG A C 1
ATOM 3969 O O . ARG A 1 522 ? 29.031 -0.439 -46.580 1.00 83.06 522 ARG A O 1
ATOM 3976 N N . ASP A 1 523 ? 30.190 1.340 -45.832 1.00 81.19 523 ASP A N 1
ATOM 3977 C CA . ASP A 1 523 ? 30.471 1.903 -47.147 1.00 81.19 523 ASP A CA 1
ATOM 3978 C C . ASP A 1 523 ? 31.634 1.183 -47.869 1.00 81.19 523 ASP A C 1
ATOM 3980 O O . ASP A 1 523 ? 32.288 0.273 -47.348 1.00 81.19 523 ASP A O 1
ATOM 3984 N N . ASN A 1 524 ? 31.933 1.622 -49.095 1.00 77.88 524 ASN A N 1
ATOM 3985 C CA . ASN A 1 524 ? 33.028 1.077 -49.910 1.00 77.88 524 ASN A CA 1
ATOM 3986 C C . ASN A 1 524 ? 34.425 1.289 -49.290 1.00 77.88 524 ASN A C 1
ATOM 3988 O O . ASN A 1 524 ? 35.386 0.634 -49.698 1.00 77.88 524 ASN A O 1
ATOM 3992 N N . LEU A 1 525 ? 34.547 2.205 -48.326 1.00 71.69 525 LEU A N 1
ATOM 3993 C CA . LEU A 1 525 ? 35.759 2.496 -47.561 1.00 71.69 525 LEU A CA 1
ATOM 3994 C C . LEU A 1 525 ? 35.790 1.743 -46.220 1.00 71.69 525 LEU A C 1
ATOM 3996 O O . LEU A 1 525 ? 36.712 1.956 -45.435 1.00 71.69 525 LEU A O 1
ATOM 4000 N N . ARG A 1 526 ? 34.831 0.833 -45.985 1.00 74.00 526 ARG A N 1
ATOM 4001 C CA . ARG A 1 526 ? 34.618 0.060 -44.748 1.00 74.00 526 ARG A CA 1
ATOM 4002 C C . ARG A 1 526 ? 34.227 0.894 -43.524 1.00 74.00 526 ARG A C 1
ATOM 4004 O O . ARG A 1 526 ? 34.237 0.359 -42.414 1.00 74.00 526 ARG A O 1
ATOM 4011 N N . ARG A 1 527 ? 33.849 2.158 -43.707 1.00 78.25 527 ARG A N 1
ATOM 4012 C CA . ARG A 1 527 ? 33.327 3.024 -42.641 1.00 78.25 527 ARG A CA 1
ATOM 4013 C C . ARG A 1 527 ? 31.881 2.649 -42.343 1.00 78.25 527 ARG A C 1
ATOM 4015 O O . ARG A 1 527 ? 31.191 2.143 -43.228 1.00 78.25 527 ARG A O 1
ATOM 4022 N N . LEU A 1 528 ? 31.423 2.902 -41.120 1.00 82.00 528 LEU A N 1
ATOM 4023 C CA . LEU A 1 528 ? 30.014 2.764 -40.766 1.00 82.00 528 LEU A CA 1
ATOM 4024 C C . LEU A 1 528 ? 29.187 3.691 -41.660 1.00 82.00 528 LEU A C 1
ATOM 4026 O O . LEU A 1 528 ? 29.498 4.877 -41.795 1.00 82.00 528 LEU A O 1
ATOM 4030 N N . GLN A 1 529 ? 28.152 3.148 -42.291 1.00 86.75 529 GLN A N 1
ATOM 4031 C CA . GLN A 1 529 ? 27.250 3.940 -43.107 1.00 86.75 529 GLN A CA 1
ATOM 4032 C C . GLN A 1 529 ? 26.348 4.766 -42.186 1.00 86.75 529 GLN A C 1
ATOM 4034 O O . GLN A 1 529 ? 25.470 4.225 -41.521 1.00 86.75 529 GLN A O 1
ATOM 4039 N N . ILE A 1 530 ? 26.575 6.079 -42.154 1.00 87.50 530 ILE A N 1
ATOM 4040 C CA . ILE A 1 530 ? 25.787 7.026 -41.362 1.00 87.50 530 ILE A CA 1
ATOM 4041 C C . ILE A 1 530 ? 24.977 7.885 -42.344 1.00 87.50 530 ILE A C 1
ATOM 4043 O O . ILE A 1 530 ? 25.572 8.616 -43.140 1.00 87.50 530 ILE A O 1
ATOM 4047 N N . PRO A 1 531 ? 23.639 7.769 -42.365 1.00 86.44 531 PRO A N 1
ATOM 4048 C CA . PRO A 1 531 ? 22.796 8.550 -43.265 1.00 86.44 531 PRO A CA 1
ATOM 4049 C C . PRO A 1 531 ? 22.739 10.026 -42.841 1.00 86.44 531 PRO A C 1
ATOM 4051 O O . PRO A 1 531 ? 22.996 10.379 -41.691 1.00 86.44 531 PRO A O 1
ATOM 4054 N N . SER A 1 532 ? 22.356 10.892 -43.779 1.00 84.44 532 SER A N 1
ATOM 4055 C CA . SER A 1 532 ? 22.062 12.299 -43.499 1.00 84.44 532 SER A CA 1
ATOM 4056 C C . SER A 1 532 ? 20.687 12.472 -42.837 1.00 84.44 532 SER A C 1
ATOM 4058 O O . SER A 1 532 ? 19.902 11.528 -42.734 1.00 84.44 532 SER A O 1
ATOM 4060 N N . TYR A 1 533 ? 20.375 13.708 -42.434 1.00 83.69 533 TYR A N 1
ATOM 4061 C CA . TYR A 1 533 ? 19.122 14.098 -41.777 1.00 83.69 533 TYR A CA 1
ATOM 4062 C C . TYR A 1 533 ? 17.847 13.513 -42.402 1.00 83.69 533 TYR A C 1
ATOM 4064 O O . TYR A 1 533 ? 17.017 12.966 -41.678 1.00 83.69 533 TYR A O 1
ATOM 4072 N N . GLU A 1 534 ? 17.703 13.601 -43.730 1.00 85.50 534 GLU A N 1
ATOM 4073 C CA . GLU A 1 534 ? 16.499 13.154 -44.451 1.00 85.50 534 GLU A CA 1
ATOM 4074 C C . GLU A 1 534 ? 16.354 11.625 -44.489 1.00 85.50 534 GLU A C 1
ATOM 4076 O O . GLU A 1 534 ? 15.241 11.119 -44.574 1.00 85.50 534 GLU A O 1
ATOM 4081 N N . GLY A 1 535 ? 17.464 10.881 -44.420 1.00 86.69 535 GLY A N 1
ATOM 4082 C CA . GLY A 1 535 ? 17.471 9.419 -44.528 1.00 86.69 535 GLY A CA 1
ATOM 4083 C C . GLY A 1 535 ? 17.583 8.675 -43.196 1.00 86.69 535 GLY A C 1
ATOM 4084 O O . GLY A 1 535 ? 17.501 7.448 -43.191 1.00 86.69 535 GLY A O 1
ATOM 4085 N N . MET A 1 536 ? 17.803 9.382 -42.082 1.00 86.56 536 MET A N 1
ATOM 4086 C CA . MET A 1 536 ? 18.099 8.770 -40.780 1.00 86.56 536 MET A CA 1
ATOM 4087 C C . MET A 1 536 ? 16.960 7.879 -40.276 1.00 86.56 536 MET A C 1
ATOM 4089 O O . MET A 1 536 ? 17.195 6.743 -39.875 1.00 86.56 536 MET A O 1
ATOM 4093 N N . GLU A 1 537 ? 15.722 8.358 -40.347 1.00 84.38 537 GLU A N 1
ATOM 4094 C CA . GLU A 1 537 ? 14.565 7.633 -39.816 1.00 84.38 537 GLU A CA 1
ATOM 4095 C C . GLU A 1 537 ? 14.316 6.312 -40.566 1.00 84.38 537 GLU A C 1
ATOM 4097 O O . GLU A 1 537 ? 14.208 5.247 -39.954 1.00 84.38 537 GLU A O 1
ATOM 4102 N N . GLU A 1 538 ? 14.285 6.352 -41.903 1.00 87.25 538 GLU A N 1
ATOM 4103 C CA . GLU A 1 538 ? 14.115 5.150 -42.731 1.00 87.25 538 GLU A CA 1
ATOM 4104 C C . GLU A 1 538 ? 15.283 4.171 -42.569 1.00 87.25 538 GLU A C 1
ATOM 4106 O O . GLU A 1 538 ? 15.083 2.953 -42.575 1.00 87.25 538 GLU A O 1
ATOM 4111 N N . PHE A 1 539 ? 16.502 4.689 -42.396 1.00 89.69 539 PHE A N 1
ATOM 4112 C CA . PHE A 1 539 ? 17.680 3.872 -42.132 1.00 89.69 539 PHE A CA 1
ATOM 4113 C C . PHE A 1 539 ? 17.557 3.119 -40.805 1.00 89.69 539 PHE A C 1
ATOM 4115 O O . PHE A 1 539 ? 17.800 1.917 -40.770 1.00 89.69 539 PHE A O 1
ATOM 4122 N N . ILE A 1 540 ? 17.135 3.783 -39.728 1.00 88.44 540 ILE A N 1
ATOM 4123 C CA . ILE A 1 540 ? 16.955 3.145 -38.417 1.00 88.44 540 ILE A CA 1
ATOM 4124 C C . ILE A 1 540 ? 15.851 2.084 -38.469 1.00 88.44 540 ILE A C 1
ATOM 4126 O O . ILE A 1 540 ? 16.047 0.968 -37.984 1.00 88.44 540 ILE A O 1
ATOM 4130 N N . LYS A 1 541 ? 14.727 2.375 -39.137 1.00 85.31 541 LYS A N 1
ATOM 4131 C CA . LYS A 1 541 ? 13.608 1.428 -39.284 1.00 85.31 541 LYS A CA 1
ATOM 4132 C C . LYS A 1 541 ? 13.985 0.157 -40.053 1.00 85.31 541 LYS A C 1
ATOM 4134 O O . LYS A 1 541 ? 13.462 -0.909 -39.742 1.00 85.31 541 LYS A O 1
ATOM 4139 N N . ARG A 1 542 ? 14.885 0.239 -41.043 1.00 88.50 542 ARG A N 1
ATOM 4140 C CA . ARG A 1 542 ? 15.291 -0.924 -41.861 1.00 88.50 542 ARG A CA 1
ATOM 4141 C C . ARG A 1 542 ? 16.431 -1.755 -41.269 1.00 88.50 542 ARG A C 1
ATOM 4143 O O . ARG A 1 542 ? 16.724 -2.817 -41.821 1.00 88.50 542 ARG A O 1
ATOM 4150 N N . GLN A 1 543 ? 17.102 -1.268 -40.222 1.00 88.44 543 GLN A N 1
ATOM 4151 C CA . GLN A 1 543 ? 18.233 -1.973 -39.619 1.00 88.44 543 GLN A CA 1
ATOM 4152 C C . GLN A 1 543 ? 17.821 -3.380 -39.180 1.00 88.44 543 GLN A C 1
ATOM 4154 O O . GLN A 1 543 ? 16.718 -3.593 -38.687 1.00 88.44 543 GLN A O 1
ATOM 4159 N N . GLN A 1 544 ? 18.695 -4.361 -39.368 1.00 89.62 544 GLN A N 1
ATOM 4160 C CA . GLN A 1 544 ? 18.406 -5.747 -39.002 1.00 89.62 544 GLN A CA 1
ATOM 4161 C C . GLN A 1 544 ? 19.147 -6.115 -37.723 1.00 89.62 544 GLN A C 1
ATOM 4163 O O . GLN A 1 544 ? 20.301 -5.734 -37.545 1.00 89.62 544 GLN A O 1
ATOM 4168 N N . VAL A 1 545 ? 18.488 -6.868 -36.844 1.00 88.12 545 VAL A N 1
ATOM 4169 C CA . VAL A 1 545 ? 19.128 -7.441 -35.656 1.00 88.12 545 VAL A CA 1
ATOM 4170 C C . VAL A 1 545 ? 20.131 -8.496 -36.117 1.00 88.12 545 VAL A C 1
ATOM 4172 O O . VAL A 1 545 ? 19.798 -9.365 -36.928 1.00 88.12 545 VAL A O 1
ATOM 4175 N N . ASP A 1 546 ? 21.365 -8.427 -35.624 1.00 88.38 546 ASP A N 1
ATOM 4176 C CA . ASP A 1 546 ? 22.362 -9.458 -35.899 1.00 88.38 546 ASP A CA 1
ATOM 4177 C C . ASP A 1 546 ? 21.941 -10.734 -35.164 1.00 88.38 546 ASP A C 1
ATOM 4179 O O . ASP A 1 546 ? 21.775 -10.734 -33.945 1.00 88.38 546 ASP A O 1
ATOM 4183 N N . ARG A 1 547 ? 21.759 -11.836 -35.895 1.00 83.00 547 ARG A N 1
ATOM 4184 C CA . ARG A 1 547 ? 21.436 -13.164 -35.342 1.00 83.00 547 ARG A CA 1
ATOM 4185 C C . ARG A 1 547 ? 22.517 -14.209 -35.617 1.00 83.00 547 ARG A C 1
ATOM 4187 O O . ARG A 1 547 ? 22.380 -15.356 -35.182 1.00 83.00 547 ARG A O 1
ATOM 4194 N N . GLU A 1 548 ? 23.591 -13.849 -36.307 1.00 79.81 548 GLU A N 1
ATOM 4195 C CA . GLU A 1 548 ? 24.643 -14.785 -36.717 1.00 79.81 548 GLU A CA 1
ATOM 4196 C C . GLU A 1 548 ? 25.907 -14.656 -35.848 1.00 79.81 548 GLU A C 1
ATOM 4198 O O . GLU A 1 548 ? 26.588 -15.659 -35.624 1.00 79.81 548 GLU A O 1
ATOM 4203 N N . GLY A 1 549 ? 26.194 -13.464 -35.308 1.00 67.12 549 GLY A N 1
ATOM 4204 C CA . GLY A 1 549 ? 27.388 -13.159 -34.507 1.00 67.12 549 GLY A CA 1
ATOM 4205 C C . GLY A 1 549 ? 27.215 -13.176 -32.977 1.00 67.12 549 GLY A C 1
ATOM 4206 O O . GLY A 1 549 ? 26.117 -13.358 -32.443 1.00 67.12 549 GLY A O 1
ATOM 4207 N N . GLY A 1 550 ? 28.334 -12.962 -32.265 1.00 72.06 550 GLY A N 1
ATOM 4208 C CA . GLY A 1 550 ? 28.386 -12.686 -30.817 1.00 72.06 550 GLY A CA 1
ATOM 4209 C C . GLY A 1 550 ? 27.924 -11.264 -30.472 1.00 72.06 550 GLY A C 1
ATOM 4210 O O . GLY A 1 550 ? 27.236 -10.641 -31.274 1.00 72.06 550 GLY A O 1
ATOM 4211 N N . THR A 1 551 ? 28.261 -10.752 -29.287 1.00 76.31 551 THR A N 1
ATOM 4212 C CA . THR A 1 551 ? 27.933 -9.367 -28.910 1.00 76.31 551 THR A CA 1
ATOM 4213 C C . THR A 1 551 ? 28.695 -8.378 -29.794 1.00 76.31 551 THR A C 1
ATOM 4215 O O . THR A 1 551 ? 29.916 -8.493 -29.923 1.00 76.31 551 THR A O 1
ATOM 4218 N N . SER A 1 552 ? 27.999 -7.413 -30.395 1.00 81.44 552 SER A N 1
ATOM 4219 C CA . SER A 1 552 ? 28.600 -6.399 -31.267 1.00 81.44 552 SER A CA 1
ATOM 4220 C C . SER A 1 552 ? 28.209 -4.993 -30.825 1.00 81.44 552 SER A C 1
ATOM 4222 O O . SER A 1 552 ? 27.046 -4.717 -30.548 1.00 81.44 552 SER A O 1
ATOM 4224 N N . PHE A 1 553 ? 29.190 -4.095 -30.754 1.00 81.50 553 PHE A N 1
ATOM 4225 C CA . PHE A 1 553 ? 28.972 -2.671 -30.524 1.00 81.50 553 PHE A CA 1
ATOM 4226 C C . PHE A 1 553 ? 29.721 -1.870 -31.582 1.00 81.50 553 PHE A C 1
ATOM 4228 O O . PHE A 1 553 ? 30.921 -2.080 -31.800 1.00 81.50 553 PHE A O 1
ATOM 4235 N N . VAL A 1 554 ? 29.011 -0.943 -32.216 1.00 79.19 554 VAL A N 1
ATOM 4236 C CA . VAL A 1 554 ? 29.592 0.055 -33.109 1.00 79.19 554 VAL A CA 1
ATOM 4237 C C . VAL A 1 554 ? 28.995 1.419 -32.805 1.00 79.19 554 VAL A C 1
ATOM 4239 O O . VAL A 1 554 ? 27.800 1.552 -32.554 1.00 79.19 554 VAL A O 1
ATOM 4242 N N . ALA A 1 555 ? 29.817 2.451 -32.861 1.00 79.81 555 ALA A N 1
ATOM 4243 C CA . ALA A 1 555 ? 29.368 3.826 -32.846 1.00 79.81 555 ALA A CA 1
ATOM 4244 C C . ALA A 1 555 ? 30.168 4.623 -33.868 1.00 79.81 555 ALA A C 1
ATOM 4246 O O . ALA A 1 555 ? 31.311 4.296 -34.177 1.00 79.81 555 ALA A O 1
ATOM 4247 N N . GLY A 1 556 ? 29.595 5.688 -34.400 1.00 78.75 556 GLY A N 1
ATOM 4248 C CA . GLY A 1 556 ? 30.336 6.564 -35.279 1.00 78.75 556 GLY A CA 1
ATOM 4249 C C . GLY A 1 556 ? 29.673 7.904 -35.486 1.00 78.75 556 GLY A C 1
ATOM 4250 O O . GLY A 1 556 ? 28.483 8.081 -35.230 1.00 78.75 556 GLY A O 1
ATOM 4251 N N . VAL A 1 557 ? 30.474 8.848 -35.960 1.00 79.62 557 VAL A N 1
ATOM 4252 C CA . VAL A 1 557 ? 30.068 10.211 -36.288 1.00 79.62 557 VAL A CA 1
ATOM 4253 C C . VAL A 1 557 ? 30.608 10.571 -37.664 1.00 79.62 557 VAL A C 1
ATOM 4255 O O . VAL A 1 557 ? 31.749 10.245 -37.998 1.00 79.62 557 VAL A O 1
ATOM 4258 N N . SER A 1 558 ? 29.796 11.274 -38.445 1.00 85.19 558 SER A N 1
ATOM 4259 C CA . SER A 1 558 ? 30.168 11.901 -39.705 1.00 85.19 558 SER A CA 1
ATOM 4260 C C . SER A 1 558 ? 29.841 13.393 -39.669 1.00 85.19 558 SER A C 1
ATOM 4262 O O . SER A 1 558 ? 28.794 13.789 -39.161 1.00 85.19 558 SER A O 1
ATOM 4264 N N . THR A 1 559 ? 30.746 14.240 -40.159 1.00 84.50 559 THR A N 1
ATOM 4265 C CA . THR A 1 559 ? 30.527 15.692 -40.231 1.00 84.50 559 THR A CA 1
ATOM 4266 C C . THR A 1 559 ? 31.480 16.359 -41.229 1.00 84.50 559 THR A C 1
ATOM 4268 O O . THR A 1 559 ? 32.444 15.752 -41.700 1.00 84.50 559 THR A O 1
ATOM 4271 N N . THR A 1 560 ? 31.246 17.636 -41.527 1.00 87.75 560 THR A N 1
ATOM 4272 C CA . THR A 1 560 ? 32.255 18.541 -42.081 1.00 87.75 560 THR A CA 1
ATOM 4273 C C . THR A 1 560 ? 32.715 19.517 -41.003 1.00 87.75 560 THR A C 1
ATOM 4275 O O . THR A 1 560 ? 31.936 20.343 -40.527 1.00 87.75 560 THR A O 1
ATOM 4278 N N . LEU A 1 561 ? 33.998 19.461 -40.638 1.00 85.44 561 LEU A N 1
ATOM 4279 C CA . LEU A 1 561 ? 34.587 20.380 -39.664 1.00 85.44 561 LEU A CA 1
ATOM 4280 C C . LEU A 1 561 ? 35.161 21.612 -40.370 1.00 85.44 561 LEU A C 1
ATOM 4282 O O . LEU A 1 561 ? 36.100 21.501 -41.156 1.00 85.44 561 LEU A O 1
ATOM 4286 N N . VAL A 1 562 ? 34.653 22.796 -40.040 1.00 85.69 562 VAL A N 1
ATOM 4287 C CA . VAL A 1 562 ? 35.158 24.085 -40.529 1.00 85.69 562 VAL A CA 1
ATOM 4288 C C . VAL A 1 562 ? 35.964 24.758 -39.424 1.00 85.69 562 VAL A C 1
ATOM 4290 O O . VAL A 1 562 ? 35.416 25.117 -38.380 1.00 85.69 562 VAL A O 1
ATOM 4293 N N . VAL A 1 563 ? 37.261 24.974 -39.646 1.00 84.25 563 VAL A N 1
ATOM 4294 C CA . VAL A 1 563 ? 38.171 25.544 -38.639 1.00 84.25 563 VAL A CA 1
ATOM 4295 C C . VAL A 1 563 ? 38.495 26.991 -38.991 1.00 84.25 563 VAL A C 1
ATOM 4297 O O . VAL A 1 563 ? 39.278 27.248 -39.904 1.00 84.25 563 VAL A O 1
ATOM 4300 N N . MET A 1 564 ? 37.899 27.941 -38.259 1.00 78.81 564 MET A N 1
ATOM 4301 C CA . MET A 1 564 ? 38.114 29.392 -38.417 1.00 78.81 564 MET A CA 1
ATOM 4302 C C . MET A 1 564 ? 38.005 29.901 -39.871 1.00 78.81 564 MET A C 1
ATOM 4304 O O . MET A 1 564 ? 38.665 30.869 -40.232 1.00 78.81 564 MET A O 1
ATOM 4308 N N . GLU A 1 565 ? 37.239 29.211 -40.726 1.00 76.12 565 GLU A N 1
ATOM 4309 C CA . GLU A 1 565 ? 37.158 29.440 -42.185 1.00 76.12 565 GLU A CA 1
ATOM 4310 C C . GLU A 1 565 ? 38.498 29.285 -42.945 1.00 76.12 565 GLU A C 1
ATOM 4312 O O . GLU A 1 565 ? 38.550 29.426 -44.167 1.00 76.12 565 GLU A O 1
ATOM 4317 N N . LEU A 1 566 ? 39.579 28.912 -42.249 1.00 80.00 566 LEU A N 1
ATOM 4318 C CA . LEU A 1 566 ? 40.921 28.703 -42.797 1.00 80.00 566 LEU A CA 1
ATOM 4319 C C . LEU A 1 566 ? 41.064 27.345 -43.489 1.00 80.00 566 LEU A C 1
ATOM 4321 O O . LEU A 1 566 ? 41.863 27.209 -44.417 1.00 80.00 566 LEU A O 1
ATOM 4325 N N . CYS A 1 567 ? 40.315 26.338 -43.039 1.00 83.62 567 CYS A N 1
ATOM 4326 C CA . CYS A 1 567 ? 40.240 25.031 -43.680 1.00 83.62 567 CYS A CA 1
ATOM 4327 C C . CYS A 1 567 ? 38.910 24.326 -43.395 1.00 83.62 567 CYS A C 1
ATOM 4329 O O . CYS A 1 567 ? 38.245 24.597 -42.390 1.00 83.62 567 CYS A O 1
ATOM 4331 N N . GLU A 1 568 ? 38.564 23.392 -44.278 1.00 86.75 568 GLU A N 1
ATOM 4332 C CA . GLU A 1 568 ? 37.489 22.424 -44.071 1.00 86.75 568 GLU A CA 1
ATOM 4333 C C . GLU A 1 568 ? 38.075 21.012 -44.057 1.00 86.75 568 GLU A C 1
ATOM 4335 O O . GLU A 1 568 ? 38.917 20.663 -44.891 1.00 86.75 568 GLU A O 1
ATOM 4340 N N . ILE A 1 569 ? 37.619 20.191 -43.118 1.00 85.44 569 ILE A N 1
ATOM 4341 C CA . ILE A 1 569 ? 37.806 18.745 -43.148 1.00 85.44 569 ILE A CA 1
ATOM 4342 C C . ILE A 1 569 ? 36.459 18.150 -43.542 1.00 85.44 569 ILE A C 1
ATOM 4344 O O . ILE A 1 569 ? 35.555 18.065 -42.712 1.00 85.44 569 ILE A O 1
ATOM 4348 N N . ARG A 1 570 ? 36.321 17.807 -44.824 1.00 86.44 570 ARG A N 1
ATOM 4349 C CA . ARG A 1 570 ? 35.103 17.206 -45.389 1.00 86.44 570 ARG A CA 1
ATOM 4350 C C . ARG A 1 570 ? 35.132 15.691 -45.213 1.00 86.44 570 ARG A C 1
ATOM 4352 O O . ARG A 1 570 ? 36.213 15.108 -45.103 1.00 86.44 570 ARG A O 1
ATOM 4359 N N . ASP A 1 571 ? 33.955 15.070 -45.192 1.00 79.19 571 ASP A N 1
ATOM 4360 C CA . ASP A 1 571 ? 33.779 13.622 -44.994 1.00 79.19 571 ASP A CA 1
ATOM 4361 C C . ASP A 1 571 ? 34.524 13.103 -43.758 1.00 79.19 571 ASP A C 1
ATOM 4363 O O . ASP A 1 571 ? 35.121 12.016 -43.774 1.00 79.19 571 ASP A O 1
ATOM 4367 N N . LEU A 1 572 ? 34.548 13.924 -42.702 1.00 82.50 572 LEU A N 1
ATOM 4368 C CA . LEU A 1 572 ? 35.206 13.577 -41.462 1.00 82.50 572 LEU A CA 1
ATOM 4369 C C . LEU A 1 572 ? 34.405 12.465 -40.801 1.00 82.50 572 LEU A C 1
ATOM 4371 O O . LEU A 1 572 ? 33.240 12.652 -40.466 1.00 82.50 572 LEU A O 1
ATOM 4375 N N . TYR A 1 573 ? 35.045 11.317 -40.628 1.00 81.31 573 TYR A N 1
ATOM 4376 C CA . TYR A 1 573 ? 34.474 10.148 -39.981 1.00 81.31 573 TYR A CA 1
ATOM 4377 C C . TYR A 1 573 ? 35.249 9.838 -38.708 1.00 81.31 573 TYR A C 1
ATOM 4379 O O . TYR A 1 573 ? 36.480 9.874 -38.729 1.00 81.31 573 TYR A O 1
ATOM 4387 N N . PHE A 1 574 ? 34.528 9.503 -37.642 1.00 76.00 574 PHE A N 1
ATOM 4388 C CA . PHE A 1 574 ? 35.059 8.905 -36.422 1.00 76.00 574 PHE A CA 1
ATOM 4389 C C . PHE A 1 574 ? 34.280 7.628 -36.134 1.00 76.00 574 PHE A C 1
ATOM 4391 O O . PHE A 1 574 ? 33.076 7.704 -35.912 1.00 76.00 574 PHE A O 1
ATOM 4398 N N . GLY A 1 575 ? 34.948 6.478 -36.146 1.00 73.19 575 GLY A N 1
ATOM 4399 C CA . GLY A 1 575 ? 34.349 5.181 -35.832 1.00 73.19 575 GLY A CA 1
ATOM 4400 C C . GLY A 1 575 ? 34.902 4.584 -34.543 1.00 73.19 575 GLY A C 1
ATOM 4401 O O . GLY A 1 575 ? 36.112 4.602 -34.316 1.00 73.19 575 GLY A O 1
ATOM 4402 N N . PHE A 1 576 ? 34.008 4.014 -33.744 1.00 71.62 576 PHE A N 1
ATOM 4403 C CA . PHE A 1 576 ? 34.280 3.253 -32.534 1.00 71.62 576 PHE A CA 1
ATOM 4404 C C . PHE A 1 576 ? 33.697 1.853 -32.715 1.00 71.62 576 PHE A C 1
ATOM 4406 O O . PHE A 1 576 ? 32.511 1.696 -32.996 1.00 71.62 576 PHE A O 1
ATOM 4413 N N . GLU A 1 577 ? 34.514 0.823 -32.555 1.00 66.44 577 GLU A N 1
ATOM 4414 C CA . GLU A 1 577 ? 34.072 -0.571 -32.628 1.00 66.44 577 GLU A CA 1
ATOM 4415 C C . GLU A 1 577 ? 34.600 -1.330 -31.415 1.00 66.44 577 GLU A C 1
ATOM 4417 O O . GLU A 1 577 ? 35.595 -0.926 -30.808 1.00 66.44 577 GLU A O 1
ATOM 4422 N N . SER A 1 578 ? 33.966 -2.448 -31.056 1.00 57.06 578 SER A N 1
ATOM 4423 C CA . SER A 1 578 ? 34.527 -3.365 -30.059 1.00 57.06 578 SER A CA 1
ATOM 4424 C C . SER A 1 578 ? 35.921 -3.846 -30.489 1.00 57.06 578 SER A C 1
ATOM 4426 O O . SER A 1 578 ? 36.052 -4.712 -31.353 1.00 57.06 578 SER A O 1
ATOM 4428 N N . GLY A 1 579 ? 36.975 -3.291 -29.887 1.00 50.81 579 GLY A N 1
ATOM 4429 C CA . GLY A 1 579 ? 38.361 -3.620 -30.218 1.00 50.81 579 GLY A CA 1
ATOM 4430 C C . GLY A 1 579 ? 39.311 -2.419 -30.120 1.00 50.81 579 GLY A C 1
ATOM 4431 O O . GLY A 1 579 ? 38.925 -1.353 -29.650 1.00 50.81 579 GLY A O 1
ATOM 4432 N N . PRO A 1 580 ? 40.581 -2.571 -30.538 1.00 46.81 580 PRO A N 1
ATOM 4433 C CA . PRO A 1 580 ? 41.623 -1.566 -30.328 1.00 46.81 580 PRO A CA 1
ATOM 4434 C C . PRO A 1 580 ? 41.663 -0.435 -31.371 1.00 46.81 580 PRO A C 1
ATOM 4436 O O . PRO A 1 580 ? 42.635 0.319 -31.414 1.00 46.81 580 PRO A O 1
ATOM 4439 N N . ILE A 1 581 ? 40.671 -0.353 -32.260 1.00 50.78 581 ILE A N 1
ATOM 4440 C CA . ILE A 1 581 ? 40.738 0.457 -33.480 1.00 50.78 581 ILE A CA 1
ATOM 4441 C C . ILE A 1 581 ? 39.780 1.641 -33.358 1.00 50.78 581 ILE A C 1
ATOM 4443 O O . ILE A 1 581 ? 38.574 1.460 -33.219 1.00 50.78 581 ILE A O 1
ATOM 4447 N N . VAL A 1 582 ? 40.338 2.849 -33.444 1.00 59.44 582 VAL A N 1
ATOM 4448 C CA . VAL A 1 582 ? 39.598 4.096 -33.660 1.00 59.44 582 VAL A CA 1
ATOM 4449 C C . VAL A 1 582 ? 40.034 4.627 -35.018 1.00 59.44 582 VAL A C 1
ATOM 4451 O O . VAL A 1 582 ? 41.189 5.023 -35.182 1.00 59.44 582 VAL A O 1
ATOM 4454 N N . ASP A 1 583 ? 39.126 4.616 -35.991 1.00 61.94 583 ASP A N 1
ATOM 4455 C CA . ASP A 1 583 ? 39.382 5.164 -37.323 1.00 61.94 583 ASP A CA 1
ATOM 4456 C C . ASP A 1 583 ? 38.838 6.587 -37.398 1.00 61.94 583 ASP A C 1
ATOM 4458 O O . ASP A 1 583 ? 37.634 6.814 -37.263 1.00 61.94 583 ASP A O 1
ATOM 4462 N N . ALA A 1 584 ? 39.737 7.550 -37.611 1.00 69.25 584 ALA A N 1
ATOM 4463 C CA . ALA A 1 584 ? 39.403 8.964 -37.631 1.00 69.25 584 ALA A CA 1
ATOM 4464 C C . ALA A 1 584 ? 40.137 9.717 -38.748 1.00 69.25 584 ALA A C 1
ATOM 4466 O O . ALA A 1 584 ? 41.370 9.806 -38.776 1.00 69.25 584 ALA A O 1
ATOM 4467 N N . GLY A 1 585 ? 39.383 10.289 -39.685 1.00 71.94 585 GLY A N 1
ATOM 4468 C CA . GLY A 1 585 ? 39.976 11.028 -40.796 1.00 71.94 585 GLY A CA 1
ATOM 4469 C C . GLY A 1 585 ? 38.977 11.547 -41.820 1.00 71.94 585 GLY A C 1
ATOM 4470 O O . GLY A 1 585 ? 37.820 11.136 -41.857 1.00 71.94 585 GLY A O 1
ATOM 4471 N N . GLY A 1 586 ? 39.449 12.463 -42.661 1.00 82.88 586 GLY A N 1
ATOM 4472 C CA . GLY A 1 586 ? 38.648 13.135 -43.681 1.00 82.88 586 GLY A CA 1
ATOM 4473 C C . GLY A 1 586 ? 39.514 13.768 -44.764 1.00 82.88 586 GLY A C 1
ATOM 4474 O O . GLY A 1 586 ? 40.743 13.647 -44.775 1.00 82.88 586 GLY A O 1
ATOM 4475 N N . GLU A 1 587 ? 38.880 14.448 -45.701 1.00 86.31 587 GLU A N 1
ATOM 4476 C CA . GLU A 1 587 ? 39.555 15.161 -46.777 1.00 86.31 587 GLU A CA 1
ATOM 4477 C C . GLU A 1 587 ? 39.893 16.580 -46.326 1.00 86.31 587 GLU A C 1
ATOM 4479 O O . GLU A 1 587 ? 39.028 17.290 -45.824 1.00 86.31 587 GLU A O 1
ATOM 4484 N N . LEU A 1 588 ? 41.142 17.013 -46.506 1.00 85.06 588 LEU A N 1
ATOM 4485 C CA . LEU A 1 588 ? 41.564 18.372 -46.175 1.00 85.06 588 LEU A CA 1
ATOM 4486 C C . LEU A 1 588 ? 41.347 19.293 -47.375 1.00 85.06 588 LEU A C 1
ATOM 4488 O O . LEU A 1 588 ? 41.913 19.076 -48.455 1.00 85.06 588 LEU A O 1
AT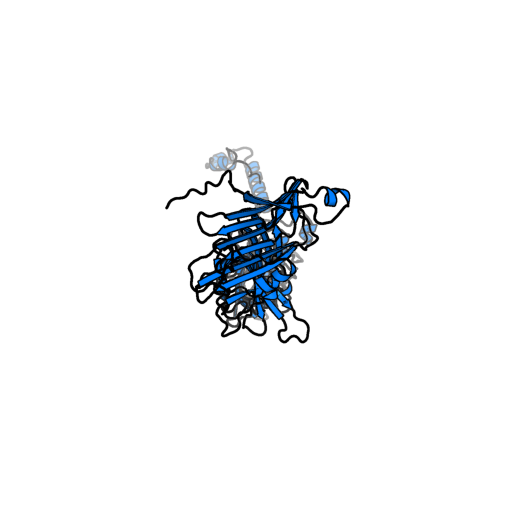OM 4492 N N . TRP A 1 589 ? 40.591 20.359 -47.148 1.00 87.38 589 TRP A N 1
ATOM 4493 C CA . TRP A 1 589 ? 40.259 21.382 -48.127 1.00 87.38 589 TRP A CA 1
ATOM 4494 C C . TRP A 1 589 ? 40.730 22.755 -47.644 1.00 87.38 589 TRP A C 1
ATOM 4496 O O . TRP A 1 589 ? 40.502 23.144 -46.497 1.00 87.38 589 TRP A O 1
ATOM 4506 N N . LEU A 1 590 ? 41.399 23.499 -48.527 1.00 85.00 590 LEU A N 1
ATOM 4507 C CA . LEU A 1 590 ? 41.929 24.837 -48.243 1.00 85.00 590 LEU A CA 1
ATOM 4508 C C . LEU A 1 590 ? 41.356 25.872 -49.223 1.00 85.00 590 LEU A C 1
ATOM 4510 O O . LEU A 1 590 ? 41.160 25.541 -50.397 1.00 85.00 590 LEU A O 1
ATOM 4514 N N . PRO A 1 591 ? 41.121 27.123 -48.788 1.00 82.38 591 PRO A N 1
ATOM 4515 C CA . PRO A 1 591 ? 40.566 28.179 -49.627 1.00 82.38 591 PRO A CA 1
ATOM 4516 C C . PRO A 1 591 ? 41.653 28.756 -50.548 1.00 82.38 591 PRO A C 1
ATOM 4518 O O . PRO A 1 591 ? 42.232 29.807 -50.289 1.00 82.38 591 PRO A O 1
ATOM 4521 N N . LEU A 1 592 ? 41.999 28.020 -51.606 1.00 79.94 592 LEU A N 1
ATOM 4522 C CA . LEU A 1 592 ? 43.102 28.364 -52.517 1.00 79.94 592 LEU A CA 1
ATOM 4523 C C . LEU A 1 592 ? 42.639 29.058 -53.808 1.00 79.94 592 LEU A C 1
ATOM 4525 O O . LEU A 1 592 ? 43.472 29.481 -54.613 1.00 79.94 592 LEU A O 1
ATOM 4529 N N . LYS A 1 593 ? 41.326 29.183 -54.036 1.00 79.69 593 LYS A N 1
ATOM 4530 C CA . LYS A 1 593 ? 40.765 29.806 -55.244 1.00 79.69 593 LYS A CA 1
ATOM 4531 C C . LYS A 1 593 ? 40.621 31.321 -55.059 1.00 79.69 593 LYS A C 1
ATOM 4533 O O . LYS A 1 593 ? 39.547 31.815 -54.732 1.00 79.69 593 LYS A O 1
ATOM 4538 N N . VAL A 1 594 ? 41.699 32.065 -55.316 1.00 68.25 594 VAL A N 1
ATOM 4539 C CA . VAL A 1 594 ? 41.743 33.536 -55.154 1.00 68.25 594 VAL A CA 1
ATOM 4540 C C . VAL A 1 594 ? 40.619 34.250 -55.923 1.00 68.25 594 VAL A C 1
ATOM 4542 O O . VAL A 1 594 ? 40.023 35.182 -55.396 1.00 68.25 594 VAL A O 1
ATOM 4545 N N . GLU A 1 595 ? 40.278 33.803 -57.136 1.00 66.75 595 GLU A N 1
ATOM 4546 C CA . GLU A 1 595 ? 39.188 34.401 -57.927 1.00 66.75 595 GLU A CA 1
ATOM 4547 C C . GLU A 1 595 ? 37.813 34.224 -57.265 1.00 66.75 595 GLU A C 1
ATOM 4549 O O . GLU A 1 595 ? 37.048 35.184 -57.185 1.00 66.75 595 GLU A O 1
ATOM 4554 N N . ALA A 1 596 ? 37.532 33.039 -56.715 1.00 65.31 596 ALA A N 1
ATOM 4555 C CA . ALA A 1 596 ? 36.284 32.741 -56.012 1.00 65.31 596 ALA A CA 1
ATOM 4556 C C . ALA A 1 596 ? 36.173 33.514 -54.683 1.00 65.31 596 ALA A C 1
ATOM 4558 O O . ALA A 1 596 ? 35.100 34.014 -54.348 1.00 65.31 596 ALA A O 1
ATOM 4559 N N . MET A 1 597 ? 37.294 33.700 -53.971 1.00 64.69 597 MET A N 1
ATOM 4560 C CA . MET A 1 597 ? 37.357 34.517 -52.748 1.00 64.69 597 MET A CA 1
ATOM 4561 C C . MET A 1 597 ? 37.056 35.999 -53.014 1.00 64.69 597 MET A C 1
ATOM 4563 O O . MET A 1 597 ? 36.492 36.677 -52.160 1.00 64.69 597 MET A O 1
ATOM 4567 N N . VAL A 1 598 ? 37.430 36.510 -54.192 1.00 66.12 598 VAL A N 1
ATOM 4568 C CA . VAL A 1 598 ? 37.212 37.913 -54.586 1.00 66.12 598 VAL A CA 1
ATOM 4569 C C . VAL A 1 598 ? 35.804 38.140 -55.147 1.00 66.12 598 VAL A C 1
ATOM 4571 O O . VAL A 1 598 ? 35.247 39.222 -54.971 1.00 66.12 598 VAL A O 1
ATOM 4574 N N . GLN A 1 599 ? 35.222 37.143 -55.818 1.00 68.00 599 GLN A N 1
ATOM 4575 C CA . GLN A 1 599 ? 33.906 37.249 -56.461 1.00 68.00 599 GLN A CA 1
ATOM 4576 C C . GLN A 1 599 ? 32.732 36.852 -55.549 1.00 68.00 599 GLN A C 1
ATOM 4578 O O . GLN A 1 599 ? 31.584 37.075 -55.925 1.00 68.00 599 GLN A O 1
ATOM 4583 N N . GLY A 1 600 ? 33.004 36.326 -54.348 1.00 58.25 600 GLY A N 1
ATOM 4584 C CA . GLY A 1 600 ? 31.970 35.880 -53.406 1.00 58.25 600 GLY A CA 1
ATOM 4585 C C . GLY A 1 600 ? 31.282 34.585 -53.842 1.00 58.25 600 GLY A C 1
ATOM 4586 O O . GLY A 1 600 ? 30.103 34.394 -53.554 1.00 58.25 600 GLY A O 1
ATOM 4587 N N . ASP A 1 601 ? 32.001 33.733 -54.574 1.00 60.00 601 ASP A N 1
ATOM 4588 C CA . ASP A 1 601 ? 31.477 32.466 -55.081 1.00 60.00 601 ASP A CA 1
ATOM 4589 C C . ASP A 1 601 ? 31.388 31.425 -53.952 1.00 60.00 601 ASP A C 1
ATOM 4591 O O . ASP A 1 601 ? 32.184 31.452 -53.009 1.00 60.00 601 ASP A O 1
ATOM 4595 N N . SER A 1 602 ? 30.430 30.498 -54.022 1.00 58.47 602 SER A N 1
ATOM 4596 C CA . SER A 1 602 ? 30.098 29.633 -52.877 1.00 58.47 602 SER A CA 1
ATOM 4597 C C . SER A 1 602 ? 31.101 28.500 -52.610 1.00 58.47 602 SER A C 1
ATOM 4599 O O . SER A 1 602 ? 31.089 27.940 -51.519 1.00 58.47 602 SER A O 1
ATOM 4601 N N . ASP A 1 603 ? 31.975 28.152 -53.564 1.00 68.50 603 ASP A N 1
ATOM 4602 C CA . ASP A 1 603 ? 32.964 27.066 -53.415 1.00 68.50 603 ASP A CA 1
ATOM 4603 C C . ASP A 1 603 ? 34.413 27.557 -53.590 1.00 68.50 603 ASP A C 1
ATOM 4605 O O . ASP A 1 603 ? 35.087 27.300 -54.597 1.00 68.50 603 ASP A O 1
ATOM 4609 N N . ILE A 1 604 ? 34.911 28.266 -52.574 1.00 77.50 604 ILE A N 1
ATOM 4610 C CA . ILE A 1 604 ? 36.286 28.798 -52.514 1.00 77.50 604 ILE A CA 1
ATOM 4611 C C . ILE A 1 604 ? 37.354 27.734 -52.200 1.00 77.50 604 ILE A C 1
ATOM 4613 O O . ILE A 1 604 ? 38.553 28.016 -52.297 1.00 77.50 604 ILE A O 1
ATOM 4617 N N . TYR A 1 605 ? 36.941 26.521 -51.828 1.00 82.06 605 TYR A N 1
ATOM 4618 C CA . TYR A 1 605 ? 37.819 25.480 -51.305 1.00 82.06 605 TYR A CA 1
ATOM 4619 C C . TYR A 1 605 ? 38.330 24.525 -52.396 1.00 82.06 605 TYR A C 1
ATOM 4621 O O . TYR A 1 605 ? 37.640 24.192 -53.360 1.00 82.06 605 TYR A O 1
ATOM 4629 N N . THR A 1 606 ? 39.566 24.054 -52.225 1.00 83.94 606 THR A N 1
ATOM 4630 C CA . THR A 1 606 ? 40.214 23.050 -53.079 1.00 83.94 606 THR A CA 1
ATOM 4631 C C . THR A 1 606 ? 40.766 21.927 -52.210 1.00 83.94 606 THR A C 1
ATOM 4633 O O . THR A 1 606 ? 41.430 22.193 -51.206 1.00 83.94 606 THR A O 1
ATOM 4636 N N . LYS A 1 607 ? 40.531 20.673 -52.609 1.00 87.06 607 LYS A N 1
ATOM 4637 C CA . LYS A 1 607 ? 41.102 19.493 -51.954 1.00 87.06 607 LYS A CA 1
ATOM 4638 C C . LYS A 1 607 ? 42.621 19.498 -52.081 1.00 87.06 607 LYS A C 1
ATOM 4640 O O . LYS A 1 607 ? 43.149 19.544 -53.191 1.00 87.06 607 LYS A O 1
ATOM 4645 N N . VAL A 1 608 ? 43.318 19.411 -50.954 1.00 87.25 608 VAL A N 1
ATOM 4646 C CA . VAL A 1 608 ? 44.790 19.432 -50.902 1.00 87.25 608 VAL A CA 1
ATOM 4647 C C . VAL A 1 608 ? 45.399 18.163 -50.315 1.00 87.25 608 VAL A C 1
ATOM 4649 O O . VAL A 1 608 ? 46.599 17.944 -50.461 1.00 87.25 608 VAL A O 1
ATOM 4652 N N . GLY A 1 609 ? 44.600 17.315 -49.667 1.00 85.12 609 GLY A N 1
ATOM 4653 C CA . GLY A 1 609 ? 45.085 16.069 -49.084 1.00 85.12 609 GLY A CA 1
ATOM 4654 C C . GLY A 1 609 ? 44.056 15.385 -48.193 1.00 85.12 609 GLY A C 1
ATOM 4655 O O . GLY A 1 609 ? 42.857 15.626 -48.308 1.00 85.12 609 GLY A O 1
ATOM 4656 N N . THR A 1 610 ? 44.543 14.532 -47.299 1.00 80.00 610 THR A N 1
ATOM 4657 C CA . THR A 1 610 ? 43.750 13.812 -46.295 1.00 80.00 610 THR A CA 1
ATOM 4658 C C . THR A 1 610 ? 44.238 14.178 -44.899 1.00 80.00 610 THR A C 1
ATOM 4660 O O . THR A 1 610 ? 45.447 14.206 -44.658 1.00 80.00 610 THR A O 1
ATOM 4663 N N . ALA A 1 611 ? 43.313 14.432 -43.982 1.00 72.81 611 ALA A N 1
ATOM 4664 C CA . ALA A 1 611 ? 43.589 14.603 -42.566 1.00 72.81 611 ALA A CA 1
ATOM 4665 C C . ALA A 1 611 ? 43.358 13.272 -41.839 1.00 72.81 611 ALA A C 1
ATOM 4667 O O . ALA A 1 611 ? 42.328 12.631 -42.033 1.00 72.81 611 ALA A O 1
ATOM 4668 N N . ALA A 1 612 ? 44.306 12.881 -40.990 1.00 67.31 612 ALA A N 1
ATOM 4669 C CA . ALA A 1 612 ? 44.113 11.837 -39.991 1.00 67.31 612 ALA A CA 1
ATOM 4670 C C . ALA A 1 612 ? 44.031 12.521 -38.627 1.00 67.31 612 ALA A C 1
ATOM 4672 O O . ALA A 1 612 ? 44.909 13.319 -38.284 1.00 67.31 612 ALA A O 1
ATOM 4673 N N . LEU A 1 613 ? 42.969 12.247 -37.876 1.00 62.22 613 LEU A N 1
ATOM 4674 C CA . LEU A 1 613 ? 42.797 12.773 -36.527 1.00 62.22 613 LEU A CA 1
ATOM 4675 C C . LEU A 1 613 ? 43.116 11.655 -35.546 1.00 62.22 613 LEU A C 1
ATOM 4677 O O . LEU A 1 613 ? 42.598 10.555 -35.662 1.00 62.22 613 LEU A O 1
ATOM 4681 N N . LEU A 1 614 ? 44.008 11.925 -34.600 1.00 55.47 614 LEU A N 1
ATOM 4682 C CA . LEU A 1 614 ? 44.412 10.942 -33.604 1.00 55.47 614 LEU A CA 1
ATOM 4683 C C . LEU A 1 614 ? 43.774 11.321 -32.270 1.00 55.47 614 LEU A C 1
ATOM 4685 O O . LEU A 1 614 ? 44.039 12.403 -31.744 1.00 55.47 614 LEU A O 1
ATOM 4689 N N . TYR A 1 615 ? 42.914 10.451 -31.746 1.00 53.16 615 TYR A N 1
ATOM 4690 C CA . TYR A 1 615 ? 42.263 10.649 -30.454 1.00 53.16 615 TYR A CA 1
ATOM 4691 C C . TYR A 1 615 ? 43.111 10.042 -29.325 1.00 53.16 615 TYR A C 1
ATOM 4693 O O . TYR A 1 615 ? 43.600 8.921 -29.444 1.00 53.16 615 TYR A O 1
ATOM 4701 N N . SER A 1 616 ? 43.297 10.782 -28.229 1.00 47.12 616 SER A N 1
ATOM 4702 C CA . SER A 1 616 ? 44.012 10.337 -27.024 1.00 47.12 616 SER A CA 1
ATOM 4703 C C . SER A 1 616 ? 43.292 10.873 -25.784 1.00 47.12 616 SER A C 1
ATOM 4705 O O . SER A 1 616 ? 43.032 12.075 -25.710 1.00 47.12 616 SER A O 1
ATOM 4707 N N . HIS A 1 617 ? 42.950 10.001 -24.826 1.00 45.53 617 HIS A N 1
ATOM 4708 C CA . HIS A 1 617 ? 42.200 10.358 -23.614 1.00 45.53 617 HIS A CA 1
ATOM 4709 C C . HIS A 1 617 ? 43.117 10.364 -22.371 1.00 45.53 617 HIS A C 1
ATOM 4711 O O . HIS A 1 617 ? 43.840 9.391 -22.152 1.00 45.53 617 HIS A O 1
ATOM 4717 N N . PRO A 1 618 ? 43.089 11.409 -21.518 1.00 39.00 618 PRO A N 1
ATOM 4718 C CA . PRO A 1 618 ? 44.060 11.591 -20.431 1.00 39.00 618 PRO A CA 1
ATOM 4719 C C . PRO A 1 618 ? 43.949 10.573 -19.280 1.00 39.00 618 PRO A C 1
ATOM 4721 O O . PRO A 1 618 ? 44.956 10.276 -18.646 1.00 39.00 618 PRO A O 1
ATOM 4724 N N . GLU A 1 619 ? 42.760 10.016 -19.023 1.00 37.59 619 GLU A N 1
ATOM 4725 C CA . GLU A 1 619 ? 42.529 9.028 -17.944 1.00 37.59 619 GLU A CA 1
ATOM 4726 C C . GLU A 1 619 ? 42.282 7.599 -18.443 1.00 37.59 619 GLU A C 1
ATOM 4728 O O . GLU A 1 619 ? 42.259 6.652 -17.660 1.00 37.59 619 GLU A O 1
ATOM 4733 N N . ARG A 1 620 ? 42.101 7.421 -19.754 1.00 44.06 620 ARG A N 1
ATOM 4734 C CA . ARG A 1 620 ? 41.810 6.118 -20.353 1.00 44.06 620 ARG A CA 1
ATOM 4735 C C . ARG A 1 620 ? 43.009 5.732 -21.199 1.00 44.06 620 ARG A C 1
ATOM 4737 O O . ARG A 1 620 ? 43.110 6.101 -22.365 1.00 44.06 620 ARG A O 1
ATOM 4744 N N . TYR A 1 621 ? 43.926 4.976 -20.601 1.00 37.84 621 TYR A N 1
ATOM 4745 C CA . TYR A 1 621 ? 44.797 4.131 -21.403 1.00 37.84 621 TYR A CA 1
ATOM 4746 C C . TYR A 1 621 ? 43.890 3.102 -22.077 1.00 37.84 621 TYR A C 1
ATOM 4748 O O . TYR A 1 621 ? 43.357 2.223 -21.402 1.00 37.84 621 TYR A O 1
ATOM 4756 N N . PHE A 1 622 ? 43.740 3.168 -23.400 1.00 41.62 622 PHE A N 1
ATOM 4757 C CA . PHE A 1 622 ? 43.436 1.960 -24.160 1.00 41.62 622 PHE A CA 1
ATOM 4758 C C . PHE A 1 622 ? 44.666 1.050 -24.015 1.00 41.62 622 PHE A C 1
ATOM 4760 O O . PHE A 1 622 ? 45.622 1.108 -24.782 1.00 41.62 622 PHE A O 1
ATOM 4767 N N . SER A 1 623 ? 44.720 0.332 -22.894 1.00 26.28 623 SER A N 1
ATOM 4768 C CA . SER A 1 623 ? 45.784 -0.595 -22.535 1.00 26.28 623 SER A CA 1
ATOM 4769 C C . SER A 1 623 ? 45.495 -1.914 -23.229 1.00 26.28 623 SER A C 1
ATOM 4771 O O . SER A 1 623 ? 44.650 -2.691 -22.794 1.00 26.28 623 SER A O 1
ATOM 4773 N N . PHE A 1 624 ? 46.205 -2.143 -24.323 1.00 32.84 624 PHE A N 1
ATOM 4774 C CA . PHE A 1 624 ? 46.114 -3.343 -25.135 1.00 32.84 624 PHE A CA 1
ATOM 4775 C C . PHE A 1 624 ? 46.890 -4.496 -24.479 1.00 32.84 624 PHE A C 1
ATOM 4777 O O . PHE A 1 624 ? 48.103 -4.397 -24.296 1.00 32.84 624 PHE A O 1
ATOM 4784 N N . SER A 1 625 ? 46.224 -5.613 -24.186 1.00 24.48 625 SER A N 1
ATOM 4785 C CA . SER A 1 625 ? 46.891 -6.915 -24.100 1.00 24.48 625 SER A CA 1
ATOM 4786 C C . SER A 1 625 ? 46.267 -7.850 -25.132 1.00 24.48 625 SER A C 1
ATOM 4788 O O . SER A 1 625 ? 45.044 -7.963 -25.189 1.00 24.48 625 SER A O 1
ATOM 4790 N N . THR A 1 626 ? 47.126 -8.458 -25.950 1.00 29.36 626 THR A N 1
ATOM 4791 C CA . THR A 1 626 ? 46.817 -9.538 -26.904 1.00 29.36 626 THR A CA 1
ATOM 4792 C C . THR A 1 626 ? 46.194 -10.753 -26.249 1.00 29.36 626 THR A C 1
ATOM 4794 O O . THR A 1 626 ? 46.665 -11.082 -25.134 1.00 29.36 626 THR A O 1
#

Secondary structure (DSSP, 8-state):
--------SS-HHHHHHTT--HHHHTT-TTHHHHHHHHHHHHHHHHHHHHS----S-HHHHTTS--B-----S--SS--EEEEE-B--EEE--TTS-HHHHHHSPEEEEES-EEEE--SS----SB-TTT-PBP---GGGGSTT--EEEEEEEEEE--TTTEEETTS---EEEEEEEEEEEESS-EEEEEEEEEEEEEEEEE-GGGT----EEEEEEEEEEETTEEEEEEEEEEEEGGGTTEEEEEEEEE--S--SS--TT-EEEEEPPEEEEEEEETTEEEEEEEEEE-SS-EEEEEEEEEEETTEE-TT--EEEEEEEE-SSGGG---TTSTT--TTEEEEEEEEEEEETTEEEEEEEEEEEEEEPPTT-SSSEEEEEEEEEEE---TTSPPPSS--EEEEEEEESSS---EE-GGG-BEEEEEEETTTEEEEEEEEE-PPPTT--SEEEEE-TTEEEEESTTS----EEEEEEEEEETTTTEEEEEEEEEE-TT-EEEETTEEEEEEEEEEEESB---B-TTS-B----TTTHHHHHHH--B--SSS--EEEEEEEEEEETTTEEEEEEEEEEESSS-EEEEEEEEE---HHHHHHT-S---EEEEEEE-----SS-------

pLDDT: mean 79.33, std 15.82, range [23.73, 97.75]

Radius of gyration: 42.71 Å; chains: 1; bounding box: 92×56×141 Å

Foldseek 3Di:
DPPDDDDPPDDPVVVVVVPPDPVVQVPDPCSVVVVVVVVVVVVVVCCVVVPPDCDPDVVVNVVAKDWDDDDDPDPVQWDKDPWTAIDKHWFFDPVDDPVQSVQFTKIFHFPIKMWGGGLQAFDDQADPVPRDGAPADPLRGHSHWGWIWGQKDWIWGRQQFKAAQVGDIDIDIDHGRQWIQTPLGIFHKDKDADPVFHAIWTHLFQQTARGKGWGMWIWGQTSSATWIWIWIWGQAVQQLGDIWIKIWTQDCADDPQHHGRGIWMKTDWDKRALRQFHQKIWTWHMWTGGNNATWTWTWIAHDAPQKHLVPDTQTWGGAGGHSDLQLFDDPPDPPHRHQKTFTPAWTWMHGLLKTWTFGIWGWHKDADDDPDPFGIWIKIKTFTWICQAPQQDTDPGRPFIWIWTQGSVHRHIDTDQVVGWHWDFDDDPLFWTWTWIWGWDDDDPPDQQKTWTDDPTTDIDTHPPWDDADKDKAKIWIARRVQSHIWMKIKIWHDQVTWTDDDQWTWGQKIKMKIKQWDFDADPVRAGDTDTRVCRHVVNVPIGGHPPDDIWIKMKMFTWIQHNVQKIFHRWMWIDIPDDDTFTKGWIWGQPQPVCVVVVNPDSIDTDGMDGDDDDDPPDDPDDDD

Sequence (626 aa):
GTYAGSHPYENELDAIAGALNADALKNMPGLSGAMQKALVKYGERAQQNGLLVVPDDFSLQDQCSSVSIEVHDWSGAGFTIESAEMTPANMAERSLTIKEQRSQGIVIKPTAVSVDLDRENFIQKANAETGEKIMTPKETEKPFWVGLVMHGGTVALPPDFVQKDGGGTIEFALAKGEMIYDLNGFNYQTYLYNDEGVPADFGPALGGFTDVWVYDCLLDLYANKVNLEINAEVAVDLFRGNRVEAKLYTNKKDNEDGKKGEFLCSVAPTTIEDAPATGIDMTIDGGWFRKEAMYISGSVVAEIDEIQTGGEPMPFTDLIVPADIRKSGAMSEAKRQYSAVELDRPINIDFQGFTMEIRALDMTYKEHPTGSALKSDIWLTLHGATLLAENIPLSSDTTDTVVVACPVSDPHPVVLYEQSHSVLNANFDGCIEVSGVLVPKAVPPGGDGLVEFDTEQLGLSFLSQLDVVPVNTSARFGYDSVKGRYYFVVGIATAPTVQVPFGVGRMNDFAGLVSYNMIAERDNLRRLQIPSYEGMEEFIKRQQVDREGGTSFVAGVSTTLVVMELCEIRDLYFGFESGPIVDAGGELWLPLKVEAMVQGDSDIYTKVGTAALLYSHPERYFSFST